Protein AF-0000000080110152 (afdb_homodimer)

Foldseek 3Di:
DDADPVGDDDDPDDDDDPFVLLLVLLLVVLPAQEDEEELVNVCLLVQLVSCVVRCVVSVHDPVSHAYEYEDEQDPDPPRLVVLLVSLVVSCVSNVHQAHAEYAHAALAHPPDDQADPCSLVRSQSNQVSVVVCCVVVRYVAYAYELADPVSQVSCVVPDPDRHQEYEYADELQAHPVVRCVVCVVVNHAYEHEPHCLVVDPCQQVPPLLVVVCVVVVAGSLLVGLLLQVVVRHHYDYDGSDSVVSNRNVVSVPDDDDPVSSVSSNVNHNNDHSDDSNNVSHD/DDADPVGDDDDPDDDDDPFVLLLVLLLVVLPDQEDEEELVNVCLLVQLVSCVVRCVVSVHDPVSHAYEYEDEFDPDPPRLVVLLVSLVVSCVSNVHQAHAEYAHAALAHPPDDQAPPCSLVRSQSNQVSVVVCCVVVRYVAYAYELADPVSQVSNVVPDPDRHQEYEYADELQAHPVVRCVVCVVVNHAYEHEPHCLVVDPCQQVPPLLVVVCVVVVAGSLLVGLLLQVVVRHHYDYDGSDSVVSNRNVVSVPDDDDPVSSVSSNVNHNNDHSDDSNNVSHD

Solvent-accessible surface area (backbone atoms only — not comparable to full-atom values): 29560 Å² total; per-residue (Å²): 112,41,76,36,68,83,69,51,75,40,65,44,55,23,44,29,61,82,36,60,58,59,22,50,53,45,31,51,71,75,61,52,43,24,41,36,53,30,62,87,61,51,43,47,47,31,50,19,52,41,48,66,65,46,30,63,78,71,76,46,57,78,86,66,47,43,41,33,38,27,43,61,18,43,96,50,96,58,27,37,60,52,47,48,52,51,52,54,50,48,30,60,35,40,70,39,84,51,37,50,29,40,24,38,51,32,57,35,27,90,89,55,59,48,77,36,72,63,21,54,58,28,36,50,36,42,50,52,33,51,50,52,38,33,76,69,58,41,28,74,37,49,28,35,16,35,66,37,68,70,57,57,59,55,39,69,79,72,55,90,67,76,53,27,34,42,38,31,80,32,30,59,39,20,58,55,62,69,57,48,51,52,26,57,76,68,48,18,42,40,25,23,30,51,52,54,37,83,67,32,60,71,68,65,62,27,64,70,48,44,52,53,12,57,75,70,72,52,50,44,68,29,48,49,52,22,53,41,46,72,70,70,23,33,35,36,46,66,56,42,46,50,70,53,45,52,50,50,56,52,20,80,74,54,80,77,52,71,68,58,50,51,57,45,67,67,48,50,63,75,47,81,70,68,86,82,55,38,85,62,44,76,112,42,78,37,69,84,69,50,74,40,65,43,54,23,43,30,62,84,37,59,57,61,23,50,52,44,30,52,72,76,62,51,42,25,41,38,51,30,63,86,60,52,43,46,47,31,51,19,52,42,49,66,66,45,30,64,78,71,74,46,57,77,86,67,47,44,39,33,36,27,42,62,16,42,95,49,97,58,27,37,61,52,48,49,51,51,51,53,48,48,29,60,36,40,70,39,84,51,36,51,29,42,24,38,53,33,56,35,26,90,88,56,60,47,75,36,74,63,22,54,56,27,35,50,37,42,50,52,34,51,52,52,37,33,75,71,57,41,26,74,37,49,28,36,14,34,65,38,67,71,55,58,59,55,40,66,78,73,56,90,67,76,51,26,36,41,38,30,81,30,31,59,40,21,59,56,62,68,58,50,52,52,27,58,76,67,46,20,44,41,25,23,29,52,52,53,38,83,69,32,60,72,68,67,62,27,64,70,49,44,51,52,13,57,75,69,72,52,49,42,66,29,49,50,51,21,52,42,45,71,70,70,24,32,35,36,46,67,55,43,45,50,70,54,46,52,50,48,56,50,21,80,74,56,81,76,53,72,68,57,51,51,58,47,66,67,48,50,65,75,45,82,70,67,87,83,56,38,84,62,45,74

Radius of gyration: 24.81 Å; Cα contacts (8 Å, |Δi|>4): 1113; chains: 2; bounding box: 54×72×48 Å

pLDDT: mean 96.66, std 3.0, range [83.75, 98.94]

Organism: NCBI:txid1611254

InterPro domains:
  IPR018170 Aldo/keto reductase, conserved site [PS00062] (130-147)
  IPR018170 Aldo/keto reductase, conserved site [PS00798] (31-48)
  IPR020471 Aldo-keto reductase [PIRSF000097] (2-275)
  IPR020471 Aldo-keto reductase [PR00069] (27-51)
  IPR020471 Aldo-keto reductase [PR00069] (89-107)
  IPR020471 Aldo-keto reductase [PR00069] (130-147)
  IPR020471 Aldo-keto reductase [PR00069] (164-193)
  IPR020471 Aldo-keto reductase [PR00069] (203-227)
  IPR020471 Aldo-keto reductase [PTHR43827] (2-271)
  IPR023210 NADP-dependent oxidoreductase domain [PF00248] (21-268)
  IPR036812 NAD(P)-dependent oxidoreductase domain superfamily [G3DSA:3.20.20.100] (1-281)
  IPR036812 NAD(P)-dependent oxidoreductase domain superfamily [SSF51430] (2-275)

Secondary structure (DSSP, 8-state):
-EE-TTS-EE-SEEEE---HHHHHHHHHHHT--EEE--GGGT-HHHHHHHHHHHTGGGT--GGGSEEEEEE---SSTTHHHHHHHHHHHHHHHHT-SSEEEEEE-SSS-TTS-TT-TTHHHHHHHHHHHHHHHHHTTSEEEEEEES--HHHHHHHTTT-SS--SEEEEE-BTTB--HHHHHHHHHTTPEEEEE-TTTTT-HHHHT-HHHHHHHHHTTS-HHHHHHHHHHHTT-EEEEE---HHHHHHHHGGGT----HHHHHHHHTT------SS--GGG--/-EE-TTS-EE-SEEEE---HHHHHHHHHHHT--EEE--GGGT-HHHHHHHHHHHTGGGT--GGGSEEEEEE---SSTTHHHHHHHHHHHHHHHHT-SSEEEEEE-SSS-TTS-TT-TTHHHHHHHHHHHHHHHHHTTSEEEEEEES--HHHHHHHTTT-SS--SEEEEE-BTTB--HHHHHHHHHTTPEEEEE-TTTTT-HHHHT-HHHHHHHHHTTS-HHHHHHHHHHHTT-EEEEE---HHHHHHHHGGGT----HHHHHHHHTT------SS--GGG--

Nearest PDB structures (foldseek):
  1mzr-assembly1_A  TM=8.678E-01  e=4.377E-24  Escherichia coli
  1vp5-assembly2_B  TM=8.648E-01  e=5.088E-23  Thermotoga maritima MSB8
  4mhb-assembly4_D  TM=8.708E-01  e=3.825E-23  Yersinia pestis
  4gac-assembly2_B  TM=8.437E-01  e=1.721E-23  Mus musculus
  4mhb-assembly1_A  TM=8.660E-01  e=6.037E-23  Yersinia pestis

Sequence (564 aa):
MFKLNNGEEMPKLALGTYLLLDAVDKALEVGYRSFDTAKYYENEGELGEALKVLLPKYELRTEEIFLTTKVFPVENAASGELIKKDIEESLKLLNREYLDLVLVHYPRPLTTDDKDERNKIYRKEAWLALEDLKKEGKIRSIGISNYEICHIEEMREYRTFEPTVNQVEFHPHFQRKELREYCRKNGILFQAFSPFGRGNSALLNDQTMVGIAEKYHTSVSTIILTWIMHSGNGVAVKSANVGRVSENFKATTLKLTDEDMAKIDELDLNTPYVEDRGWEVVMFKLNNGEEMPKLALGTYLLLDAVDKALEVGYRSFDTAKYYENEGELGEALKVLLPKYELRTEEIFLTTKVFPVENAASGELIKKDIEESLKLLNREYLDLVLVHYPRPLTTDDKDERNKIYRKEAWLALEDLKKEGKIRSIGISNYEICHIEEMREYRTFEPTVNQVEFHPHFQRKELREYCRKNGILFQAFSPFGRGNSALLNDQTMVGIAEKYHTSVSTIILTWIMHSGNGVAVKSANVGRVSENFKATTLKLTDEDMAKIDELDLNTPYVEDRGWEVV

Structure (mmCIF, N/CA/C/O backbone):
data_AF-0000000080110152-model_v1
#
loop_
_entity.id
_entity.type
_entity.pdbx_description
1 polymer 'NADP-dependent oxidoreductase domain-containing protein'
#
loop_
_atom_site.group_PDB
_atom_site.id
_atom_site.type_symbol
_atom_site.label_atom_id
_atom_site.label_alt_id
_atom_site.label_comp_id
_atom_site.label_asym_id
_atom_site.label_entity_id
_atom_site.label_seq_id
_atom_site.pdbx_PDB_ins_code
_atom_site.Cartn_x
_atom_site.Cartn_y
_atom_site.Cartn_z
_atom_site.occupancy
_atom_site.B_iso_or_equiv
_atom_site.auth_seq_id
_atom_site.auth_comp_id
_atom_site.auth_asym_id
_atom_site.auth_atom_id
_atom_site.pdbx_PDB_model_num
ATOM 1 N N . MET A 1 1 ? 7.383 -12.766 -21.188 1 95.5 1 MET A N 1
ATOM 2 C CA . MET A 1 1 ? 6.062 -13.375 -21.078 1 95.5 1 MET A CA 1
ATOM 3 C C . MET A 1 1 ? 6.172 -14.883 -20.906 1 95.5 1 MET A C 1
ATOM 5 O O . MET A 1 1 ? 7.129 -15.5 -21.375 1 95.5 1 MET A O 1
ATOM 9 N N . PHE A 1 2 ? 5.277 -15.383 -20.094 1 96.31 2 PHE A N 1
ATOM 10 C CA . PHE A 1 2 ? 5.109 -16.828 -20.031 1 96.31 2 PHE A CA 1
ATOM 11 C C . PHE A 1 2 ? 3.824 -17.25 -20.734 1 96.31 2 PHE A C 1
ATOM 13 O O . PHE A 1 2 ? 2.805 -16.562 -20.641 1 96.31 2 PHE A O 1
ATOM 20 N N . LYS A 1 3 ? 3.92 -18.375 -21.406 1 97.19 3 LYS A N 1
ATOM 21 C CA . LYS A 1 3 ? 2.723 -18.984 -21.984 1 97.19 3 LYS A CA 1
ATOM 22 C C . LYS A 1 3 ? 2.064 -19.953 -21 1 97.19 3 LYS A C 1
ATOM 24 O O . LYS A 1 3 ? 2.717 -20.859 -20.484 1 97.19 3 LYS A O 1
ATOM 29 N N . LEU A 1 4 ? 0.799 -19.672 -20.734 1 98.12 4 LEU A N 1
ATOM 30 C CA . LEU A 1 4 ? 0.049 -20.562 -19.844 1 98.12 4 LEU A CA 1
ATOM 31 C C . LEU A 1 4 ? -0.49 -21.766 -20.609 1 98.12 4 LEU A C 1
ATOM 33 O O . LEU A 1 4 ? -0.51 -21.766 -21.844 1 98.12 4 LEU A O 1
ATOM 37 N N . ASN A 1 5 ? -0.886 -22.781 -19.875 1 97.31 5 ASN A N 1
ATOM 38 C CA . ASN A 1 5 ? -1.288 -24.031 -20.5 1 97.31 5 ASN A CA 1
ATOM 39 C C . ASN A 1 5 ? -2.613 -23.891 -21.25 1 97.31 5 ASN A C 1
ATOM 41 O O . ASN A 1 5 ? -3.008 -24.781 -22 1 97.31 5 ASN A O 1
ATOM 45 N N . ASN A 1 6 ? -3.301 -22.797 -21.078 1 96.88 6 ASN A N 1
ATOM 46 C CA . ASN A 1 6 ? -4.527 -22.562 -21.828 1 96.88 6 ASN A CA 1
ATOM 47 C C . ASN A 1 6 ? -4.289 -21.609 -23 1 96.88 6 ASN A C 1
ATOM 49 O O . ASN A 1 6 ? -5.242 -21.125 -23.609 1 96.88 6 ASN A O 1
ATOM 53 N N . GLY A 1 7 ? -3.01 -21.234 -23.188 1 96.94 7 GLY A N 1
ATOM 54 C CA . GLY A 1 7 ? -2.656 -20.438 -24.359 1 96.94 7 GLY A CA 1
ATOM 55 C C . GLY A 1 7 ? -2.506 -18.969 -24.062 1 96.94 7 GLY A C 1
ATOM 56 O O . GLY A 1 7 ? -1.946 -18.219 -24.875 1 96.94 7 GLY A O 1
ATOM 57 N N . GLU A 1 8 ? -2.973 -18.469 -22.922 1 96.94 8 GLU A N 1
ATOM 58 C CA . GLU A 1 8 ? -2.83 -17.078 -22.547 1 96.94 8 GLU A CA 1
ATOM 59 C C . GLU A 1 8 ? -1.378 -16.734 -22.234 1 96.94 8 GLU A C 1
ATOM 61 O O . GLU A 1 8 ? -0.578 -17.625 -21.938 1 96.94 8 GLU A O 1
ATOM 66 N N . GLU A 1 9 ? -1.036 -15.5 -22.391 1 97.94 9 GLU A N 1
ATOM 67 C CA . GLU A 1 9 ? 0.295 -15.008 -22.047 1 97.94 9 GLU A CA 1
ATOM 68 C C . GLU A 1 9 ? 0.256 -14.156 -20.781 1 97.94 9 GLU A C 1
ATOM 70 O O . GLU A 1 9 ? -0.641 -13.328 -20.609 1 97.94 9 GLU A O 1
ATOM 75 N N . MET A 1 10 ? 1.151 -14.391 -19.906 1 98.06 10 MET A N 1
ATOM 76 C CA . MET A 1 10 ? 1.236 -13.688 -18.641 1 98.06 10 MET A CA 1
ATOM 77 C C . MET A 1 10 ? 2.605 -13.039 -18.469 1 98.06 10 MET A C 1
ATOM 79 O O . MET A 1 10 ? 3.635 -13.68 -18.688 1 98.06 10 MET A O 1
ATOM 83 N N . PRO A 1 11 ? 2.65 -11.766 -18.109 1 98.25 11 PRO A N 1
ATOM 84 C CA . PRO A 1 11 ? 3.949 -11.164 -17.812 1 98.25 11 PRO A CA 1
ATOM 85 C C . PRO A 1 11 ? 4.688 -11.875 -16.688 1 98.25 11 PRO A C 1
ATOM 87 O O . PRO A 1 11 ? 4.059 -12.375 -15.742 1 98.25 11 PRO A O 1
ATOM 90 N N . LYS A 1 12 ? 6 -11.867 -16.688 1 97.88 12 LYS A N 1
ATOM 91 C CA . LYS A 1 12 ? 6.836 -12.602 -15.734 1 97.88 12 LYS A CA 1
ATOM 92 C C . LYS A 1 12 ? 6.785 -11.961 -14.352 1 97.88 12 LYS A C 1
ATOM 94 O O . LYS A 1 12 ? 6.934 -12.641 -13.336 1 97.88 12 LYS A O 1
ATOM 99 N N . LEU A 1 13 ? 6.668 -10.633 -14.398 1 98.56 13 LEU A N 1
ATOM 100 C CA . LEU A 1 13 ? 6.738 -9.836 -13.18 1 98.56 13 LEU A CA 1
ATOM 101 C C . LEU A 1 13 ? 5.434 -9.086 -12.945 1 98.56 13 LEU A C 1
ATOM 103 O O . LEU A 1 13 ? 4.938 -8.398 -13.836 1 98.56 13 LEU A O 1
ATOM 107 N N . ALA A 1 14 ? 4.887 -9.32 -11.781 1 98.69 14 ALA A N 1
ATOM 108 C CA . ALA A 1 14 ? 3.672 -8.609 -11.383 1 98.69 14 ALA A CA 1
ATOM 109 C C . ALA A 1 14 ? 3.922 -7.742 -10.156 1 98.69 14 ALA A C 1
ATOM 111 O O . ALA A 1 14 ? 4.727 -8.094 -9.289 1 98.69 14 ALA A O 1
ATOM 112 N N . LEU A 1 15 ? 3.264 -6.629 -10.086 1 98.12 15 LEU A N 1
ATOM 113 C CA . LEU A 1 15 ? 3.234 -5.848 -8.852 1 98.12 15 LEU A CA 1
ATOM 114 C C . LEU A 1 15 ? 2.172 -6.383 -7.898 1 98.12 15 LEU A C 1
ATOM 116 O O . LEU A 1 15 ? 0.986 -6.41 -8.234 1 98.12 15 LEU A O 1
ATOM 120 N N . GLY A 1 16 ? 2.598 -6.855 -6.742 1 96.44 16 GLY A N 1
ATOM 121 C CA . GLY A 1 16 ? 1.664 -7.199 -5.684 1 96.44 16 GLY A CA 1
ATOM 122 C C . GLY A 1 16 ? 1.058 -5.988 -5.004 1 96.44 16 GLY A C 1
ATOM 123 O O . GLY A 1 16 ? 1.736 -4.98 -4.801 1 96.44 16 GLY A O 1
ATOM 124 N N . THR A 1 17 ? -0.205 -6.133 -4.52 1 93.62 17 THR A N 1
ATOM 125 C CA . THR A 1 17 ? -0.909 -4.957 -4.027 1 93.62 17 THR A CA 1
ATOM 126 C C . THR A 1 17 ? -1.268 -5.121 -2.553 1 93.62 17 THR A C 1
ATOM 128 O O . THR A 1 17 ? -2.014 -4.312 -1.995 1 93.62 17 THR A O 1
ATOM 131 N N . TYR A 1 18 ? -0.782 -6.266 -1.954 1 89.19 18 TYR A N 1
ATOM 132 C CA . TYR A 1 18 ? -0.941 -6.457 -0.517 1 89.19 18 TYR A CA 1
ATOM 133 C C . TYR A 1 18 ? -0.038 -5.512 0.264 1 89.19 18 TYR A C 1
ATOM 135 O O . TYR A 1 18 ? 0.989 -5.93 0.805 1 89.19 18 TYR A O 1
ATOM 143 N N . LEU A 1 19 ? -0.438 -4.293 0.432 1 86.56 19 LEU A N 1
ATOM 144 C CA . LEU A 1 19 ? 0.475 -3.27 0.929 1 86.56 19 LEU A CA 1
ATOM 145 C C . LEU A 1 19 ? 0.042 -2.777 2.307 1 86.56 19 LEU A C 1
ATOM 147 O O . LEU A 1 19 ? 0.868 -2.652 3.213 1 86.56 19 LEU A O 1
ATOM 151 N N . LEU A 1 20 ? -1.211 -2.68 2.6 1 89.56 20 LEU A N 1
ATOM 152 C CA . LEU A 1 20 ? -1.69 -1.912 3.744 1 89.56 20 LEU A CA 1
ATOM 153 C C . LEU A 1 20 ? -1.803 -2.795 4.984 1 89.56 20 LEU A C 1
ATOM 155 O O . LEU A 1 20 ? -1.392 -2.396 6.074 1 89.56 20 LEU A O 1
ATOM 159 N N . LEU A 1 21 ? -2.35 -3.994 4.879 1 86.5 21 LEU A N 1
ATOM 160 C CA . LEU A 1 21 ? -2.635 -4.832 6.039 1 86.5 21 LEU A CA 1
ATOM 161 C C . LEU A 1 21 ? -1.357 -5.145 6.812 1 86.5 21 LEU A C 1
ATOM 163 O O . LEU A 1 21 ? -1.307 -4.969 8.031 1 86.5 21 LEU A O 1
ATOM 167 N N . ASP A 1 22 ? -0.321 -5.59 6.133 1 84.81 22 ASP A N 1
ATOM 168 C CA . ASP A 1 22 ? 0.947 -5.922 6.773 1 84.81 22 ASP A CA 1
ATOM 169 C C . ASP A 1 22 ? 1.562 -4.691 7.441 1 84.81 22 ASP A C 1
ATOM 171 O O . ASP A 1 22 ? 2.15 -4.793 8.516 1 84.81 22 ASP A O 1
ATOM 175 N N . ALA A 1 23 ? 1.464 -3.592 6.75 1 92.31 23 ALA A N 1
ATOM 176 C CA . ALA A 1 23 ? 2.01 -2.352 7.293 1 92.31 23 ALA A CA 1
ATOM 177 C C . ALA A 1 23 ? 1.285 -1.947 8.57 1 92.31 23 ALA A C 1
ATOM 179 O O . ALA A 1 23 ? 1.92 -1.565 9.562 1 92.31 23 ALA A O 1
ATOM 180 N N . VAL A 1 24 ? -0.066 -2.047 8.586 1 96.19 24 VAL A N 1
ATOM 181 C CA . VAL A 1 24 ? -0.867 -1.689 9.75 1 96.19 24 VAL A CA 1
ATOM 182 C C . VAL A 1 24 ? -0.578 -2.66 10.891 1 96.19 24 VAL A C 1
ATOM 184 O O . VAL A 1 24 ? -0.441 -2.248 12.047 1 96.19 24 VAL A O 1
ATOM 187 N N . ASP A 1 25 ? -0.482 -3.951 10.578 1 93.94 25 ASP A N 1
ATOM 188 C CA . ASP A 1 25 ? -0.164 -4.965 11.586 1 93.94 25 ASP A CA 1
ATOM 189 C C . ASP A 1 25 ? 1.156 -4.648 12.281 1 93.94 25 ASP A C 1
ATOM 191 O O . ASP A 1 25 ? 1.212 -4.578 13.516 1 93.94 25 ASP A O 1
ATOM 195 N N . LYS A 1 26 ? 2.152 -4.375 11.492 1 93.88 26 LYS A N 1
ATOM 196 C CA . LYS A 1 26 ? 3.463 -4.059 12.047 1 93.88 26 LYS A CA 1
ATOM 197 C C . LYS A 1 26 ? 3.426 -2.748 12.828 1 93.88 26 LYS A C 1
ATOM 199 O O . LYS A 1 26 ? 4.062 -2.623 13.875 1 93.88 26 LYS A O 1
ATOM 204 N N . ALA A 1 27 ? 2.734 -1.778 12.32 1 97.94 27 ALA A N 1
ATOM 205 C CA . ALA A 1 27 ? 2.625 -0.478 12.977 1 97.94 27 ALA A CA 1
ATOM 206 C C . ALA A 1 27 ? 2.018 -0.616 14.375 1 97.94 27 ALA A C 1
ATOM 208 O O . ALA A 1 27 ? 2.555 -0.081 15.344 1 97.94 27 ALA A O 1
ATOM 209 N N . LEU A 1 28 ? 0.92 -1.369 14.438 1 98.19 28 LEU A N 1
ATOM 210 C CA . LEU A 1 28 ? 0.284 -1.585 15.734 1 98.19 28 LEU A CA 1
ATOM 211 C C . LEU A 1 28 ? 1.218 -2.328 16.688 1 98.19 28 LEU A C 1
ATOM 213 O O . LEU A 1 28 ? 1.311 -1.987 17.859 1 98.19 28 LEU A O 1
ATOM 217 N N . GLU A 1 29 ? 1.943 -3.27 16.172 1 97.56 29 GLU A N 1
ATOM 218 C CA . GLU A 1 29 ? 2.869 -4.074 16.953 1 97.56 29 GLU A CA 1
ATOM 219 C C . GLU A 1 29 ? 3.949 -3.207 17.594 1 97.56 29 GLU A C 1
ATOM 221 O O . GLU A 1 29 ? 4.266 -3.363 18.781 1 97.56 29 GLU A O 1
ATOM 226 N N . VAL A 1 30 ? 4.484 -2.283 16.844 1 97.5 30 VAL A N 1
ATOM 227 C CA . VAL A 1 30 ? 5.668 -1.569 17.312 1 97.5 30 VAL A CA 1
ATOM 228 C C . VAL A 1 30 ? 5.246 -0.349 18.125 1 97.5 30 VAL A C 1
ATOM 230 O O . VAL A 1 30 ? 6.066 0.25 18.828 1 97.5 30 VAL A O 1
ATOM 233 N N . GLY A 1 31 ? 3.918 0.127 17.938 1 98 31 GLY A N 1
ATOM 234 C CA . GLY A 1 31 ? 3.492 1.145 18.875 1 98 31 GLY A CA 1
ATOM 235 C C . GLY A 1 31 ? 2.75 2.295 18.219 1 98 31 GLY A C 1
ATOM 236 O O . GLY A 1 31 ? 2.25 3.188 18.906 1 98 31 GLY A O 1
ATOM 237 N N . TYR A 1 32 ? 2.635 2.309 16.844 1 98.44 32 TYR A N 1
ATOM 238 C CA . TYR A 1 32 ? 1.838 3.344 16.188 1 98.44 32 TYR A CA 1
ATOM 239 C C . TYR A 1 32 ? 0.418 3.367 16.734 1 98.44 32 TYR A C 1
ATOM 241 O O . TYR A 1 32 ? -0.169 2.314 17 1 98.44 32 TYR A O 1
ATOM 249 N N . ARG A 1 33 ? -0.12 4.594 16.797 1 98.69 33 ARG A N 1
ATOM 250 C CA . ARG A 1 33 ? -1.511 4.754 17.219 1 98.69 33 ARG A CA 1
ATOM 251 C C . ARG A 1 33 ? -2.217 5.809 16.375 1 98.69 33 ARG A C 1
ATOM 253 O O . ARG A 1 33 ? -3.287 6.297 16.75 1 98.69 33 ARG A O 1
ATOM 260 N N . SER A 1 34 ? -1.562 6.203 15.32 1 98.75 34 SER A N 1
ATOM 261 C CA . SER A 1 34 ? -2.143 7.176 14.398 1 98.75 34 SER A CA 1
ATOM 262 C C . SER A 1 34 ? -2.002 6.715 12.953 1 98.75 34 SER A C 1
ATOM 264 O O . SER A 1 34 ? -0.958 6.191 12.562 1 98.75 34 SER A O 1
ATOM 266 N N . PHE A 1 35 ? -3.076 6.852 12.203 1 98.62 35 PHE A N 1
ATOM 267 C CA . PHE A 1 35 ? -3.125 6.496 10.789 1 98.62 35 PHE A CA 1
ATOM 268 C C . PHE A 1 35 ? -3.725 7.629 9.961 1 98.62 35 PHE A C 1
ATOM 270 O O . PHE A 1 35 ? -4.699 8.258 10.383 1 98.62 35 PHE A O 1
ATOM 277 N N . ASP A 1 36 ? -3.084 7.91 8.852 1 98.56 36 ASP A N 1
ATOM 278 C CA . ASP A 1 36 ? -3.461 9.008 7.969 1 98.56 36 ASP A CA 1
ATOM 279 C C . ASP A 1 36 ? -3.918 8.484 6.609 1 98.56 36 ASP A C 1
ATOM 281 O O . ASP A 1 36 ? -3.148 7.844 5.895 1 98.56 36 ASP A O 1
ATOM 285 N N . THR A 1 37 ? -5.172 8.703 6.246 1 97.56 37 THR A N 1
ATOM 286 C CA . THR A 1 37 ? -5.746 8.32 4.961 1 97.56 37 THR A CA 1
ATOM 287 C C . THR A 1 37 ? -6.473 9.508 4.324 1 97.56 37 THR A C 1
ATOM 289 O O . THR A 1 37 ? -6.191 10.664 4.645 1 97.56 37 THR A O 1
ATOM 292 N N . ALA A 1 38 ? -7.238 9.297 3.246 1 97.31 38 ALA A N 1
ATOM 293 C CA . ALA A 1 38 ? -8.047 10.297 2.561 1 97.31 38 ALA A CA 1
ATOM 294 C C . ALA A 1 38 ? -9.148 9.641 1.732 1 97.31 38 ALA A C 1
ATOM 296 O O . ALA A 1 38 ? -9.008 8.492 1.301 1 97.31 38 ALA A O 1
ATOM 297 N N . LYS A 1 39 ? -10.188 10.359 1.556 1 95.62 39 LYS A N 1
ATOM 298 C CA . LYS A 1 39 ? -11.234 9.906 0.647 1 95.62 39 LYS A CA 1
ATOM 299 C C . LYS A 1 39 ? -10.68 9.641 -0.748 1 95.62 39 LYS A C 1
ATOM 301 O O . LYS A 1 39 ? -11.102 8.695 -1.42 1 95.62 39 LYS A O 1
ATOM 306 N N . TYR A 1 40 ? -9.797 10.461 -1.111 1 91.75 40 TYR A N 1
ATOM 307 C CA . TYR A 1 40 ? -9.195 10.422 -2.441 1 91.75 40 TYR A CA 1
ATOM 308 C C . TYR A 1 40 ? -8.453 9.117 -2.672 1 91.75 40 TYR A C 1
ATOM 310 O O . TYR A 1 40 ? -8.359 8.641 -3.805 1 91.75 40 TYR A O 1
ATOM 318 N N . TYR A 1 41 ? -7.926 8.469 -1.6 1 89.81 41 TYR A N 1
ATOM 319 C CA . TYR A 1 41 ? -7.066 7.297 -1.723 1 89.81 41 TYR A CA 1
ATOM 320 C C . TYR A 1 41 ? -7.887 6.059 -2.064 1 89.81 41 TYR A C 1
ATOM 322 O O . TYR A 1 41 ? -7.336 5.047 -2.5 1 89.81 41 TYR A O 1
ATOM 330 N N . GLU A 1 42 ? -9.203 6.078 -1.758 1 88.19 42 GLU A N 1
ATOM 331 C CA . GLU A 1 42 ? -10.133 4.973 -1.988 1 88.19 42 GLU A CA 1
ATOM 332 C C . GLU A 1 42 ? -9.734 3.738 -1.188 1 88.19 42 GLU A C 1
ATOM 334 O O . GLU A 1 42 ? -9.961 2.609 -1.625 1 88.19 42 GLU A O 1
ATOM 339 N N . ASN A 1 43 ? -9 3.945 -0.07 1 92.38 43 ASN A N 1
ATOM 340 C CA . ASN A 1 43 ? -8.562 2.791 0.709 1 92.38 43 ASN A CA 1
ATOM 341 C C . ASN A 1 43 ? -9.062 2.867 2.15 1 92.38 43 ASN A C 1
ATOM 343 O O . ASN A 1 43 ? -8.578 2.143 3.02 1 92.38 43 ASN A O 1
ATOM 347 N N . GLU A 1 44 ? -10.031 3.764 2.434 1 95.75 44 GLU A N 1
ATOM 348 C CA . GLU A 1 44 ? -10.602 3.863 3.773 1 95.75 44 GLU A CA 1
ATOM 349 C C . GLU A 1 44 ? -11.219 2.539 4.211 1 95.75 44 GLU A C 1
ATOM 351 O O . GLU A 1 44 ? -11.102 2.148 5.375 1 95.75 44 GLU A O 1
ATOM 356 N N . GLY A 1 45 ? -11.898 1.883 3.254 1 92.81 45 GLY A N 1
ATOM 357 C CA . GLY A 1 45 ? -12.469 0.587 3.578 1 92.81 45 GLY A CA 1
ATOM 358 C C . GLY A 1 45 ? -11.43 -0.443 3.979 1 92.81 45 GLY A C 1
ATOM 359 O O . GLY A 1 45 ? -11.609 -1.165 4.961 1 92.81 45 GLY A O 1
ATOM 360 N N . GLU A 1 46 ? -10.367 -0.502 3.217 1 92.69 46 GLU A N 1
ATOM 361 C CA . GLU A 1 46 ? -9.266 -1.411 3.518 1 92.69 46 GLU A CA 1
ATOM 362 C C . GLU A 1 46 ? -8.672 -1.125 4.895 1 92.69 46 GLU A C 1
ATOM 364 O O . GLU A 1 46 ? -8.406 -2.049 5.668 1 92.69 46 GLU A O 1
ATOM 369 N N . LEU A 1 47 ? -8.492 0.105 5.23 1 95.94 47 LEU A N 1
ATOM 370 C CA . LEU A 1 47 ? -7.953 0.492 6.531 1 95.94 47 LEU A CA 1
ATOM 371 C C . LEU A 1 47 ? -8.922 0.138 7.652 1 95.94 47 LEU A C 1
ATOM 373 O O . LEU A 1 47 ? -8.516 -0.373 8.695 1 95.94 47 LEU A O 1
ATOM 377 N N . GLY A 1 48 ? -10.195 0.446 7.434 1 96.62 48 GLY A N 1
ATOM 378 C CA . GLY A 1 48 ? -11.203 0.099 8.422 1 96.62 48 GLY A CA 1
ATOM 379 C C . GLY A 1 48 ? -11.227 -1.381 8.758 1 96.62 48 GLY A C 1
ATOM 380 O O . GLY A 1 48 ? -11.242 -1.758 9.93 1 96.62 48 GLY A O 1
ATOM 381 N N . GLU A 1 49 ? -11.188 -2.195 7.754 1 93.62 49 GLU A N 1
ATOM 382 C CA . GLU A 1 49 ? -11.211 -3.643 7.945 1 93.62 49 GLU A CA 1
ATOM 383 C C . GLU A 1 49 ? -9.93 -4.129 8.625 1 93.62 49 GLU A C 1
ATOM 385 O O . GLU A 1 49 ? -9.977 -5.004 9.492 1 93.62 49 GLU A O 1
ATOM 390 N N . ALA A 1 50 ? -8.797 -3.59 8.188 1 94 50 ALA A N 1
ATOM 391 C CA . ALA A 1 50 ? -7.523 -3.957 8.805 1 94 50 ALA A CA 1
ATOM 392 C C . ALA A 1 50 ? -7.543 -3.68 10.312 1 94 50 ALA A C 1
ATOM 394 O O . ALA A 1 50 ? -7.168 -4.539 11.109 1 94 50 ALA A O 1
ATOM 395 N N . LEU A 1 51 ? -8.039 -2.51 10.68 1 97.19 51 LEU A N 1
ATOM 396 C CA . LEU A 1 51 ? -8.078 -2.135 12.094 1 97.19 51 LEU A CA 1
ATOM 397 C C . LEU A 1 51 ? -9.055 -3.01 12.859 1 97.19 51 LEU A C 1
ATOM 399 O O . LEU A 1 51 ? -8.773 -3.434 13.984 1 97.19 51 LEU A O 1
ATOM 403 N N . LYS A 1 52 ? -10.164 -3.289 12.25 1 95.38 52 LYS A N 1
ATOM 404 C CA . LYS A 1 52 ? -11.18 -4.125 12.883 1 95.38 52 LYS A CA 1
ATOM 405 C C . LYS A 1 52 ? -10.609 -5.488 13.258 1 95.38 52 LYS A C 1
ATOM 407 O O . LYS A 1 52 ? -10.844 -5.98 14.367 1 95.38 52 LYS A O 1
ATOM 412 N N . VAL A 1 53 ? -9.828 -6.035 12.398 1 92.25 53 VAL A N 1
ATOM 413 C CA . VAL A 1 53 ? -9.32 -7.391 12.578 1 92.25 53 VAL A CA 1
ATOM 414 C C . VAL A 1 53 ? -8.094 -7.363 13.484 1 92.25 53 VAL A C 1
ATOM 416 O O . VAL A 1 53 ? -7.887 -8.273 14.289 1 92.25 53 VAL A O 1
ATOM 419 N N . LEU A 1 54 ? -7.312 -6.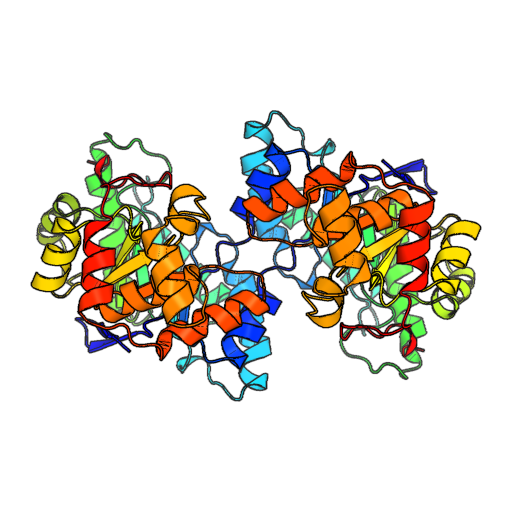324 13.477 1 96 54 LEU A N 1
ATOM 420 C CA . LEU A 1 54 ? -5.984 -6.348 14.086 1 96 54 LEU A CA 1
ATOM 421 C C . LEU A 1 54 ? -6.027 -5.785 15.5 1 96 54 LEU A C 1
ATOM 423 O O . LEU A 1 54 ? -5.207 -6.156 16.344 1 96 54 LEU A O 1
ATOM 427 N N . LEU A 1 55 ? -6.965 -4.891 15.812 1 97.56 55 LEU A N 1
ATOM 428 C CA . LEU A 1 55 ? -6.945 -4.223 17.109 1 97.56 55 LEU A CA 1
ATOM 429 C C . LEU A 1 55 ? -7.062 -5.234 18.234 1 97.56 55 LEU A C 1
ATOM 431 O O . LEU A 1 55 ? -6.312 -5.172 19.219 1 97.56 55 LEU A O 1
ATOM 435 N N . PRO A 1 56 ? -7.957 -6.266 18.125 1 96.75 56 PRO A N 1
ATOM 436 C CA . PRO A 1 56 ? -8.039 -7.262 19.188 1 96.75 56 PRO A CA 1
ATOM 437 C C . PRO A 1 56 ? -6.738 -8.031 19.375 1 96.75 56 PRO A C 1
ATOM 439 O O . PRO A 1 56 ? -6.379 -8.375 20.516 1 96.75 56 PRO A O 1
ATOM 442 N N . LYS A 1 57 ? -6.031 -8.25 18.344 1 95.25 57 LYS A N 1
ATOM 443 C CA . LYS A 1 57 ? -4.762 -8.969 18.391 1 95.25 57 LYS A CA 1
ATOM 444 C C . LYS A 1 57 ? -3.771 -8.273 19.328 1 95.25 57 LYS A C 1
ATOM 446 O O . LYS A 1 57 ? -2.939 -8.922 19.953 1 95.25 57 LYS A O 1
ATOM 451 N N . TYR A 1 58 ? -3.857 -7.008 19.438 1 97.44 58 TYR A N 1
ATOM 452 C CA . TYR A 1 58 ? -2.912 -6.227 20.219 1 97.44 58 TYR A CA 1
ATOM 453 C C . TYR A 1 58 ? -3.586 -5.648 21.453 1 97.44 58 TYR A C 1
ATOM 455 O O . TYR A 1 58 ? -3.047 -4.742 22.094 1 97.44 58 TYR A O 1
ATOM 463 N N . GLU A 1 59 ? -4.852 -6.07 21.75 1 97.75 59 GLU A N 1
ATOM 464 C CA . GLU A 1 59 ? -5.621 -5.66 22.922 1 97.75 59 GLU A CA 1
ATOM 465 C C . GLU A 1 59 ? -5.828 -4.148 22.938 1 97.75 59 GLU A C 1
ATOM 467 O O . GLU A 1 59 ? -5.625 -3.502 23.969 1 97.75 59 GLU A O 1
ATOM 472 N N . LEU A 1 60 ? -6.117 -3.646 21.734 1 98.12 60 LEU A N 1
ATOM 473 C CA . LEU A 1 60 ? -6.402 -2.225 21.594 1 98.12 60 LEU A CA 1
ATOM 474 C C . LEU A 1 60 ? -7.879 -1.992 21.281 1 98.12 60 LEU A C 1
ATOM 476 O O . LEU A 1 60 ? -8.523 -2.828 20.656 1 98.12 60 LEU A O 1
ATOM 480 N N . ARG A 1 61 ? -8.352 -0.906 21.828 1 97.12 61 ARG A N 1
ATOM 481 C CA . ARG A 1 61 ? -9.703 -0.456 21.531 1 97.12 61 ARG A CA 1
ATOM 482 C C . ARG A 1 61 ? -9.695 0.585 20.406 1 97.12 61 ARG A C 1
ATOM 484 O O . ARG A 1 61 ? -8.695 1.264 20.188 1 97.12 61 ARG A O 1
ATOM 491 N N . THR A 1 62 ? -10.797 0.754 19.656 1 96.44 62 THR A N 1
ATOM 492 C CA . THR A 1 62 ? -10.961 1.682 18.547 1 96.44 62 THR A CA 1
ATOM 493 C C . THR A 1 62 ? -10.594 3.102 18.969 1 96.44 62 THR A C 1
ATOM 495 O O . THR A 1 62 ? -9.984 3.844 18.188 1 96.44 62 THR A O 1
ATOM 498 N N . GLU A 1 63 ? -10.898 3.461 20.234 1 96.25 63 GLU A N 1
ATOM 499 C CA . GLU A 1 63 ? -10.695 4.824 20.719 1 96.25 63 GLU A CA 1
ATOM 500 C C . GLU A 1 63 ? -9.219 5.113 20.953 1 96.25 63 GLU A C 1
ATOM 502 O O . GLU A 1 63 ? -8.82 6.27 21.125 1 96.25 63 GLU A O 1
ATOM 507 N N . GLU A 1 64 ? -8.375 4.164 20.953 1 97.69 64 GLU A N 1
ATOM 508 C CA . GLU A 1 64 ? -6.941 4.336 21.172 1 97.69 64 GLU A CA 1
ATOM 509 C C . GLU A 1 64 ? -6.219 4.656 19.875 1 97.69 64 GLU A C 1
ATOM 511 O O . GLU A 1 64 ? -5.012 4.91 19.875 1 97.69 64 GLU A O 1
ATOM 516 N N . ILE A 1 65 ? -6.969 4.637 18.781 1 98.5 65 ILE A N 1
ATOM 517 C CA . ILE A 1 65 ? -6.406 4.918 17.469 1 98.5 65 ILE A CA 1
ATOM 518 C C . ILE A 1 65 ? -6.859 6.297 17 1 98.5 65 ILE A C 1
ATOM 520 O O . ILE A 1 65 ? -8.055 6.598 16.984 1 98.5 65 ILE A O 1
ATOM 524 N N . PHE A 1 66 ? -5.906 7.172 16.719 1 98.81 66 PHE A N 1
ATOM 525 C CA . PHE A 1 66 ? -6.16 8.492 16.141 1 98.81 66 PHE A CA 1
ATOM 526 C C . PHE A 1 66 ? -6.23 8.414 14.625 1 98.81 66 PHE A C 1
ATOM 528 O O . PHE A 1 66 ? -5.215 8.203 13.953 1 98.81 66 PHE A O 1
ATOM 535 N N . LEU A 1 67 ? -7.375 8.641 14.008 1 98.62 67 LEU A N 1
ATOM 536 C CA . LEU A 1 67 ? -7.582 8.469 12.578 1 98.62 67 LEU A CA 1
ATOM 537 C C . LEU A 1 67 ? -7.773 9.82 11.891 1 98.62 67 LEU A C 1
ATOM 539 O O . LEU A 1 67 ? -8.609 10.617 12.312 1 98.62 67 LEU A O 1
ATOM 543 N N . THR A 1 68 ? -6.977 10.047 10.898 1 98.81 68 THR A N 1
ATOM 544 C CA . THR A 1 68 ? -7.086 11.234 10.047 1 98.81 68 THR A CA 1
ATOM 545 C C . THR A 1 68 ? -7.562 10.852 8.648 1 98.81 68 THR A C 1
ATOM 547 O O . THR A 1 68 ? -7.055 9.898 8.055 1 98.81 68 THR A O 1
ATOM 550 N N . THR A 1 69 ? -8.562 11.492 8.133 1 98.75 69 THR A N 1
ATOM 551 C CA . THR A 1 69 ? -8.914 11.43 6.719 1 98.75 69 THR A CA 1
ATOM 552 C C . THR A 1 69 ? -9.062 12.828 6.129 1 98.75 69 THR A C 1
ATOM 554 O O . THR A 1 69 ? -8.734 13.82 6.789 1 98.75 69 THR A O 1
ATOM 557 N N . LYS A 1 70 ? -9.305 12.891 4.848 1 98.75 70 LYS A N 1
ATOM 558 C CA . LYS A 1 70 ? -9.328 14.18 4.152 1 98.75 70 LYS A CA 1
ATOM 559 C C . LYS A 1 70 ? -10.414 14.203 3.08 1 98.75 70 LYS A C 1
ATOM 561 O O . LYS A 1 70 ? -10.75 13.164 2.504 1 98.75 70 LYS A O 1
ATOM 566 N N . VAL A 1 71 ? -10.891 15.414 2.822 1 98.62 71 VAL A N 1
ATOM 567 C CA . VAL A 1 71 ? -11.852 15.625 1.747 1 98.62 71 VAL A CA 1
ATOM 568 C C . VAL A 1 71 ? -11.445 16.844 0.923 1 98.62 71 VAL A C 1
ATOM 570 O O . VAL A 1 71 ? -10.906 17.812 1.461 1 98.62 71 VAL A O 1
ATOM 573 N N . PHE A 1 72 ? -11.727 16.797 -0.344 1 98.06 72 PHE A N 1
ATOM 574 C CA . PHE A 1 72 ? -11.523 17.953 -1.208 1 98.06 72 PHE A CA 1
ATOM 575 C C . PHE A 1 72 ? -12.742 18.859 -1.188 1 98.06 72 PHE A C 1
ATOM 577 O O . PHE A 1 72 ? -13.867 18.406 -1.012 1 98.06 72 PHE A O 1
ATOM 584 N N . PRO A 1 73 ? -12.414 20.188 -1.379 1 98.25 73 PRO A N 1
ATOM 585 C CA . PRO A 1 73 ? -13.562 21 -1.807 1 98.25 73 PRO A CA 1
ATOM 586 C C . PRO A 1 73 ? -14.211 20.469 -3.088 1 98.25 73 PRO A C 1
ATOM 588 O O . PRO A 1 73 ? -13.562 19.781 -3.871 1 98.25 73 PRO A O 1
ATOM 591 N N . VAL A 1 74 ? -15.477 20.781 -3.254 1 97.75 74 VAL A N 1
ATOM 592 C CA . VAL A 1 74 ? -16.203 20.25 -4.395 1 97.75 74 VAL A CA 1
ATOM 593 C C . VAL A 1 74 ? -16.766 21.391 -5.242 1 97.75 74 VAL A C 1
ATOM 595 O O . VAL A 1 74 ? -17.375 22.312 -4.719 1 97.75 74 VAL A O 1
ATOM 598 N N . GLU A 1 75 ? -16.484 21.312 -6.539 1 97.38 75 GLU A N 1
ATOM 599 C CA . GLU A 1 75 ? -17 22.281 -7.488 1 97.38 75 GLU A CA 1
ATOM 600 C C . GLU A 1 75 ? -18.469 22.016 -7.793 1 97.38 75 GLU A C 1
ATOM 602 O O . GLU A 1 75 ? -18.812 21.516 -8.867 1 97.38 75 GLU A O 1
ATOM 607 N N . ASN A 1 76 ? -19.281 22.328 -6.855 1 94.75 76 ASN A N 1
ATOM 608 C CA . ASN A 1 76 ? -20.719 22.109 -6.945 1 94.75 76 ASN A CA 1
ATOM 609 C C . ASN A 1 76 ? 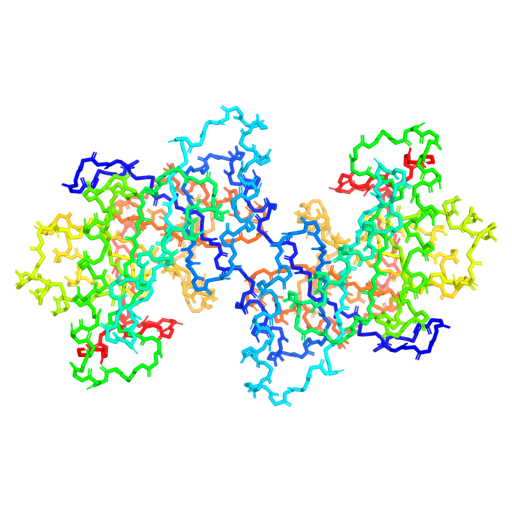-21.5 23.078 -6.051 1 94.75 76 ASN A C 1
ATOM 611 O O . ASN A 1 76 ? -21.016 23.453 -4.98 1 94.75 76 ASN A O 1
ATOM 615 N N . ALA A 1 77 ? -22.688 23.453 -6.465 1 90.44 77 ALA A N 1
ATOM 616 C CA . ALA A 1 77 ? -23.516 24.359 -5.68 1 90.44 77 ALA A CA 1
ATOM 617 C C . ALA A 1 77 ? -23.922 23.719 -4.352 1 90.44 77 ALA A C 1
ATOM 619 O O . ALA A 1 77 ? -24.109 24.406 -3.354 1 90.44 77 ALA A O 1
ATOM 620 N N . ALA A 1 78 ? -23.969 22.406 -4.367 1 95.12 78 ALA A N 1
ATOM 621 C CA . ALA A 1 78 ? -24.328 21.672 -3.162 1 95.12 78 ALA A CA 1
ATOM 622 C C . ALA A 1 78 ? -23.094 21.094 -2.473 1 95.12 78 ALA A C 1
ATOM 624 O O . ALA A 1 78 ? -23.141 20 -1.909 1 95.12 78 ALA A O 1
ATOM 625 N N . SER A 1 79 ? -22 21.797 -2.533 1 95.31 79 SER A N 1
ATOM 626 C CA . SER A 1 79 ? -20.703 21.312 -2.068 1 95.31 79 SER A CA 1
ATOM 627 C C . SER A 1 79 ? -20.766 20.906 -0.598 1 95.31 79 SER A C 1
ATOM 629 O O . SER A 1 79 ? -20.234 19.859 -0.213 1 95.31 79 SER A O 1
ATOM 631 N N . GLY A 1 80 ? -21.391 21.734 0.24 1 95.75 80 GLY A N 1
ATOM 632 C CA . GLY A 1 80 ? -21.5 21.422 1.658 1 95.75 80 GLY A CA 1
ATOM 633 C C . GLY A 1 80 ? -22.156 20.094 1.932 1 95.75 80 GLY A C 1
ATOM 634 O O . GLY A 1 80 ? -21.641 19.281 2.695 1 95.75 80 GLY A O 1
ATOM 635 N N . GLU A 1 81 ? -23.234 19.797 1.276 1 97 81 GLU A N 1
ATOM 636 C CA . GLU A 1 81 ? -23.984 18.547 1.455 1 97 81 GLU A CA 1
ATOM 637 C C . GLU A 1 81 ? -23.188 17.359 0.922 1 97 81 GLU A C 1
ATOM 639 O O . GLU A 1 81 ? -23.219 16.281 1.512 1 97 81 GLU A O 1
ATOM 644 N N . LEU A 1 82 ? -22.578 17.578 -0.151 1 97.81 82 LEU A N 1
ATOM 645 C CA . LEU A 1 82 ? -21.797 16.516 -0.762 1 97.81 82 LEU A CA 1
ATOM 646 C C . LEU A 1 82 ? -20.625 16.125 0.131 1 97.81 82 LEU A C 1
ATOM 648 O O . LEU A 1 82 ? -20.312 14.938 0.261 1 97.81 82 LEU A O 1
ATOM 652 N N . ILE A 1 83 ? -20.031 17.062 0.724 1 98.25 83 ILE A N 1
ATOM 653 C CA . ILE A 1 83 ? -18.922 16.812 1.626 1 98.25 83 ILE A CA 1
ATOM 654 C C . ILE A 1 83 ? -19.406 16.078 2.867 1 98.25 83 ILE A C 1
ATOM 656 O O . ILE A 1 83 ? -18.75 15.148 3.35 1 98.25 83 ILE A O 1
ATOM 660 N N . LYS A 1 84 ? -20.516 16.484 3.387 1 98.25 84 LYS A N 1
ATOM 661 C CA . LYS A 1 84 ? -21.094 15.789 4.531 1 98.25 84 LYS A CA 1
ATOM 662 C C . LYS A 1 84 ? -21.375 14.328 4.199 1 98.25 84 LYS A C 1
ATOM 664 O O . LYS A 1 84 ? -21.109 13.438 5.012 1 98.25 84 LYS A O 1
ATOM 669 N N . LYS A 1 85 ? -21.906 14.109 3.021 1 98 85 LYS A N 1
ATOM 670 C CA . LYS A 1 85 ? -22.141 12.742 2.564 1 98 85 LYS A CA 1
ATOM 671 C C . LYS A 1 85 ? -20.844 11.953 2.475 1 98 85 LYS A C 1
ATOM 673 O O . LYS A 1 85 ? -20.797 10.773 2.836 1 98 85 LYS A O 1
ATOM 678 N N . ASP A 1 86 ? -19.797 12.57 1.966 1 97.75 86 ASP A N 1
ATOM 679 C CA . ASP A 1 86 ? -18.484 11.945 1.875 1 97.75 86 ASP A CA 1
ATOM 680 C C . ASP A 1 86 ? -17.984 11.523 3.254 1 97.75 86 ASP A C 1
ATOM 682 O O . ASP A 1 86 ? -17.453 10.422 3.414 1 97.75 86 ASP A O 1
ATOM 686 N N . ILE A 1 87 ? -18.156 12.383 4.207 1 98.56 87 ILE A N 1
ATOM 687 C CA . ILE A 1 87 ? -17.688 12.102 5.555 1 98.56 87 ILE A CA 1
ATOM 688 C C . ILE A 1 87 ? -18.516 10.969 6.164 1 98.56 87 ILE A C 1
ATOM 690 O O . ILE A 1 87 ? -17.969 10.102 6.855 1 98.56 87 ILE A O 1
ATOM 694 N N . GLU A 1 88 ? -19.781 10.953 5.926 1 98.19 88 GLU A N 1
ATOM 695 C CA . GLU A 1 88 ? -20.625 9.844 6.391 1 98.19 88 GLU A CA 1
ATOM 696 C C . GLU A 1 88 ? -20.156 8.516 5.805 1 98.19 88 GLU A C 1
ATOM 698 O O . GLU A 1 88 ? -20.125 7.504 6.504 1 98.19 88 GLU A O 1
ATOM 703 N N . GLU A 1 89 ? -19.859 8.547 4.586 1 97.88 89 GLU A N 1
ATOM 704 C CA . GLU A 1 89 ? -19.312 7.355 3.941 1 97.88 89 GLU A CA 1
ATOM 705 C C . GLU A 1 89 ? -17.984 6.945 4.562 1 97.88 89 GLU A C 1
ATOM 707 O O . GLU A 1 89 ? -17.734 5.758 4.766 1 97.88 89 GLU A O 1
ATOM 712 N N . SER A 1 90 ? -17.125 7.926 4.816 1 98.38 90 SER A N 1
ATOM 713 C CA . SER A 1 90 ? -15.859 7.648 5.469 1 98.38 90 SER A CA 1
ATOM 714 C C . SER A 1 90 ? -16.062 6.977 6.82 1 98.38 90 SER A C 1
ATOM 716 O O . SER A 1 90 ? -15.344 6.035 7.168 1 98.38 90 SER A O 1
ATOM 718 N N . LEU A 1 91 ? -17.016 7.496 7.602 1 98.62 91 LEU A N 1
ATOM 719 C CA . LEU A 1 91 ? -17.328 6.906 8.898 1 98.62 91 LEU A CA 1
ATOM 720 C C . LEU A 1 91 ? -17.703 5.434 8.75 1 98.62 91 LEU A C 1
ATOM 722 O O . LEU A 1 91 ? -17.234 4.586 9.508 1 98.62 91 LEU A O 1
ATOM 726 N N . LYS A 1 92 ? -18.484 5.129 7.746 1 97.69 92 LYS A N 1
ATOM 727 C CA . LYS A 1 92 ? -18.922 3.756 7.496 1 97.69 92 LYS A CA 1
ATOM 728 C C . LYS A 1 92 ? -17.75 2.875 7.078 1 97.69 92 LYS A C 1
ATOM 730 O O . LYS A 1 92 ? -17.562 1.783 7.617 1 97.69 92 LYS A O 1
ATOM 735 N N . LEU A 1 93 ? -16.984 3.318 6.172 1 95.88 93 LEU A N 1
ATOM 736 C CA . LEU A 1 93 ? -15.867 2.553 5.621 1 95.88 93 LEU A CA 1
ATOM 737 C C . LEU A 1 93 ? -14.805 2.309 6.684 1 95.88 93 LEU A C 1
ATOM 739 O O . LEU A 1 93 ? -14.211 1.229 6.734 1 95.88 93 LEU A O 1
ATOM 743 N N . LEU A 1 94 ? -14.602 3.262 7.555 1 97.81 94 LEU A N 1
ATOM 744 C CA . LEU A 1 94 ? -13.57 3.168 8.586 1 97.81 94 LEU A CA 1
ATOM 745 C C . LEU A 1 94 ? -14.117 2.51 9.844 1 97.81 94 LEU A C 1
ATOM 747 O O . LEU A 1 94 ? -13.375 2.264 10.797 1 97.81 94 LEU A O 1
ATOM 751 N N . ASN A 1 95 ? -15.391 2.219 9.852 1 96.19 95 ASN A N 1
ATOM 752 C CA . ASN A 1 95 ? -16.062 1.599 10.984 1 96.19 95 ASN A CA 1
ATOM 753 C C . ASN A 1 95 ? -15.898 2.422 12.258 1 96.19 95 ASN A C 1
ATOM 755 O O . ASN A 1 95 ? -15.438 1.908 13.273 1 96.19 95 ASN A O 1
ATOM 759 N N . ARG A 1 96 ? -16.25 3.723 12.109 1 97.75 96 ARG A N 1
ATOM 760 C CA . ARG A 1 96 ? -16.109 4.656 13.219 1 97.75 96 ARG A CA 1
ATOM 761 C C . ARG A 1 96 ? -17.422 5.418 13.445 1 97.75 96 ARG A C 1
ATOM 763 O O . ARG A 1 96 ? -18.141 5.711 12.5 1 97.75 96 ARG A O 1
ATOM 770 N N . GLU A 1 97 ? -17.625 5.781 14.711 1 97.44 97 GLU A N 1
ATOM 771 C CA . GLU A 1 97 ? -18.719 6.676 15.055 1 97.44 97 GLU A CA 1
ATOM 772 C C . GLU A 1 97 ? -18.312 8.141 14.922 1 97.44 97 GLU A C 1
ATOM 774 O O . GLU A 1 97 ? -19.156 9.016 14.758 1 97.44 97 GLU A O 1
ATOM 779 N N . TYR A 1 98 ? -17.062 8.375 15.008 1 98.38 98 TYR A N 1
ATOM 780 C CA . TYR A 1 98 ? -16.484 9.695 14.82 1 98.38 98 TYR A CA 1
ATOM 781 C C . TYR A 1 98 ? -15.086 9.586 14.211 1 98.38 98 TYR A C 1
ATOM 783 O O . TYR A 1 98 ? -14.477 8.516 14.227 1 98.38 98 TYR A O 1
ATOM 791 N N . LEU A 1 99 ? -14.594 10.625 13.695 1 98.75 99 LEU A N 1
ATOM 792 C CA . LEU A 1 99 ? -13.227 10.758 13.195 1 98.75 99 LEU A CA 1
ATOM 793 C C . LEU A 1 99 ? -12.406 11.688 14.086 1 98.75 99 LEU A C 1
ATOM 795 O O . LEU A 1 99 ? -12.914 12.719 14.539 1 98.75 99 LEU A O 1
ATOM 799 N N . ASP A 1 100 ? -11.188 11.352 14.359 1 98.88 100 ASP A N 1
ATOM 800 C CA . ASP A 1 100 ? -10.344 12.148 15.242 1 98.88 100 ASP A CA 1
ATOM 801 C C . ASP A 1 100 ? -9.938 13.461 14.578 1 98.88 100 ASP A C 1
ATOM 803 O O . ASP A 1 100 ? -9.898 14.508 15.227 1 98.88 100 ASP A O 1
ATOM 807 N N . LEU A 1 101 ? -9.633 13.391 13.281 1 98.94 101 LEU A N 1
ATOM 808 C CA . LEU A 1 101 ? -9.211 14.562 12.523 1 98.94 101 LEU A CA 1
ATOM 809 C C . LEU A 1 101 ? -9.648 14.453 11.07 1 98.94 101 LEU A C 1
ATOM 811 O O . LEU A 1 101 ? -9.43 13.422 10.43 1 98.94 101 LEU A O 1
ATOM 815 N N . VAL A 1 102 ? -10.281 15.477 10.523 1 98.94 102 VAL A N 1
ATOM 816 C CA . VAL A 1 102 ? -10.555 15.586 9.094 1 98.94 102 VAL A CA 1
ATOM 817 C C . VAL A 1 102 ? -9.938 16.875 8.547 1 98.94 102 VAL A C 1
ATOM 819 O O . VAL A 1 102 ? -10.109 17.953 9.125 1 98.94 102 VAL A O 1
ATOM 822 N N . LEU A 1 103 ? -9.219 16.734 7.484 1 98.94 103 LEU A N 1
ATOM 823 C CA . LEU A 1 103 ? -8.586 17.875 6.836 1 98.94 103 LEU A CA 1
ATOM 824 C C . LEU A 1 103 ? -9.297 18.234 5.535 1 98.94 103 LEU A C 1
ATOM 826 O O . LEU A 1 103 ? -9.727 17.344 4.797 1 98.94 103 LEU A O 1
ATOM 830 N N . VAL A 1 104 ? -9.391 19.516 5.262 1 98.88 104 VAL A N 1
ATOM 831 C CA . VAL A 1 104 ? -9.555 19.906 3.863 1 98.88 104 VAL A CA 1
ATOM 832 C C . VAL A 1 104 ? -8.273 19.609 3.09 1 98.88 104 VAL A C 1
ATOM 834 O O . VAL A 1 104 ? -7.223 20.172 3.379 1 98.88 104 VAL A O 1
ATOM 837 N N . HIS A 1 105 ? -8.352 18.766 2.104 1 98.62 105 HIS A N 1
ATOM 838 C CA . HIS A 1 105 ? -7.199 18.109 1.498 1 98.62 105 HIS A CA 1
ATOM 839 C C . HIS A 1 105 ? -6.344 19.094 0.717 1 98.62 105 HIS A C 1
ATOM 841 O O . HIS A 1 105 ? -5.129 18.922 0.609 1 98.62 105 HIS A O 1
ATOM 847 N N . TYR A 1 106 ? -6.953 20.156 0.162 1 98.5 106 TYR A N 1
ATOM 848 C CA . TYR A 1 106 ? -6.32 21.125 -0.717 1 98.5 106 TYR A CA 1
ATOM 849 C C . TYR A 1 106 ? -7.133 22.406 -0.785 1 98.5 106 TYR A C 1
ATOM 851 O O . TYR A 1 106 ? -8.352 22.391 -0.58 1 98.5 106 TYR A O 1
ATOM 859 N N . PRO A 1 107 ? -6.48 23.531 -1.05 1 98.31 107 PRO A N 1
ATOM 860 C CA . PRO A 1 107 ? -7.238 24.781 -1.018 1 98.31 107 PRO A CA 1
ATOM 861 C C . PRO A 1 107 ? -8.047 25.016 -2.291 1 98.31 107 PRO A C 1
ATOM 863 O O . PRO A 1 107 ? -8.312 26.156 -2.658 1 98.31 107 PRO A O 1
ATOM 866 N N . ARG A 1 108 ? -8.281 23.938 -3.057 1 97.69 108 ARG A N 1
ATOM 867 C CA . ARG A 1 108 ? -9.18 23.984 -4.207 1 97.69 108 ARG A CA 1
ATOM 868 C C . ARG A 1 108 ? -9.719 22.594 -4.531 1 97.69 108 ARG A C 1
ATOM 870 O O . ARG A 1 108 ? -9.164 21.594 -4.094 1 97.69 108 ARG A O 1
ATOM 877 N N . PRO A 1 109 ? -10.891 22.609 -5.328 1 97.56 109 PRO A N 1
ATOM 878 C CA . PRO A 1 109 ? -11.32 21.312 -5.879 1 97.56 109 PRO A CA 1
ATOM 879 C C . PRO A 1 109 ? -10.305 20.719 -6.848 1 97.56 109 PRO A C 1
ATOM 881 O O . PRO A 1 109 ? -9.492 21.453 -7.422 1 97.56 109 PRO A O 1
ATOM 884 N N . LEU A 1 110 ? -10.414 19.438 -7.031 1 94.19 110 LEU A N 1
ATOM 885 C CA . LEU A 1 110 ? -9.586 18.75 -8.008 1 94.19 110 LEU A CA 1
ATOM 886 C C . LEU A 1 110 ? -9.875 19.234 -9.422 1 94.19 110 LEU A C 1
ATOM 888 O O . LEU A 1 110 ? -8.992 19.234 -10.281 1 94.19 110 LEU A O 1
ATOM 892 N N . THR A 1 111 ? -11.039 19.797 -9.641 1 95.06 111 THR A N 1
ATOM 893 C CA . THR A 1 111 ? -11.539 20.062 -10.992 1 95.06 111 THR A CA 1
ATOM 894 C C . THR A 1 111 ? -11.281 21.516 -11.391 1 95.06 111 THR A C 1
ATOM 896 O O . THR A 1 111 ? -11.547 21.906 -12.523 1 95.06 111 THR A O 1
ATOM 899 N N . THR A 1 112 ? -10.797 22.328 -10.484 1 96.5 112 THR A N 1
ATOM 900 C CA . THR A 1 112 ? -10.562 23.734 -10.812 1 96.5 112 THR A CA 1
ATOM 901 C C . THR A 1 112 ? -9.07 24.016 -10.969 1 96.5 112 THR A C 1
ATOM 903 O O . THR A 1 112 ? -8.234 23.266 -10.43 1 96.5 112 THR A O 1
ATOM 906 N N . ASP A 1 113 ? -8.789 25.141 -11.664 1 96.56 113 ASP A N 1
ATOM 907 C CA . ASP A 1 113 ? -7.41 25.578 -11.82 1 96.56 113 ASP A CA 1
ATOM 908 C C . ASP A 1 113 ? -6.934 26.359 -10.594 1 96.56 113 ASP A C 1
ATOM 910 O O . ASP A 1 113 ? -7.746 26.922 -9.859 1 96.56 113 ASP A O 1
ATOM 914 N N . ASP A 1 114 ? -5.645 26.469 -10.43 1 96.94 114 ASP A N 1
ATOM 915 C CA . ASP A 1 114 ? -5.043 27.156 -9.289 1 96.94 114 ASP A CA 1
ATOM 916 C C . ASP A 1 114 ? -5.461 28.625 -9.25 1 96.94 114 ASP A C 1
ATOM 918 O O . ASP A 1 114 ? -5.645 29.188 -8.164 1 96.94 114 ASP A O 1
ATOM 922 N N . LYS A 1 115 ? -5.695 29.188 -10.445 1 96.75 115 LYS A N 1
ATOM 923 C CA . LYS A 1 115 ? -5.941 30.625 -10.5 1 96.75 115 LYS A CA 1
ATOM 924 C C . LYS A 1 115 ? -7.434 30.922 -10.578 1 96.75 115 LYS A C 1
ATOM 926 O O . LYS A 1 115 ? -7.832 32.094 -10.742 1 96.75 115 LYS A O 1
ATOM 931 N N . ASP A 1 116 ? -8.289 29.875 -10.477 1 97.38 116 ASP A N 1
ATOM 932 C CA . ASP A 1 116 ? -9.734 30.062 -10.492 1 97.38 116 ASP A CA 1
ATOM 933 C C . ASP A 1 116 ? -10.203 30.781 -9.234 1 97.38 116 ASP A C 1
ATOM 935 O O . ASP A 1 116 ? -10.086 30.266 -8.125 1 97.38 116 ASP A O 1
ATOM 939 N N . GLU A 1 117 ? -10.82 31.906 -9.383 1 95.19 117 GLU A N 1
ATOM 940 C CA . GLU A 1 117 ? -11.242 32.719 -8.258 1 95.19 117 GLU A CA 1
ATOM 941 C C . GLU A 1 117 ? -12.336 32.031 -7.449 1 95.19 117 GLU A C 1
ATOM 943 O O . GLU A 1 117 ? -12.547 32.375 -6.277 1 95.19 117 GLU A O 1
ATOM 948 N N . ARG A 1 118 ? -13.008 31.125 -8.086 1 96.88 118 ARG A N 1
ATOM 949 C CA . ARG A 1 118 ? -14.086 30.422 -7.406 1 96.88 118 ARG A CA 1
ATOM 950 C C . ARG A 1 118 ? -13.523 29.484 -6.336 1 96.88 118 ARG A C 1
ATOM 952 O O . ARG A 1 118 ? -14.266 29 -5.477 1 96.88 118 ARG A O 1
ATOM 959 N N . ASN A 1 119 ? -12.188 29.234 -6.285 1 97.94 119 ASN A N 1
ATOM 960 C CA . ASN A 1 119 ? -11.562 28.375 -5.289 1 97.94 119 ASN A CA 1
ATOM 961 C C . ASN A 1 119 ? -11.859 28.844 -3.869 1 97.94 119 ASN A C 1
ATOM 963 O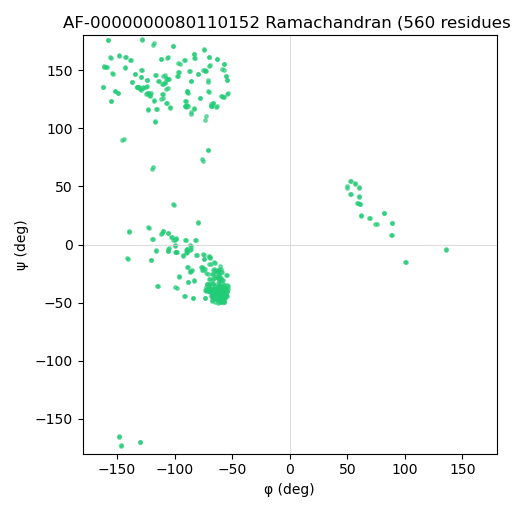 O . ASN A 1 119 ? -12.07 28.016 -2.971 1 97.94 119 ASN A O 1
ATOM 967 N N . LYS A 1 120 ? -11.938 30.156 -3.732 1 96.94 120 LYS A N 1
ATOM 968 C CA . LYS A 1 120 ? -12.234 30.734 -2.422 1 96.94 120 LYS A CA 1
ATOM 969 C C . LYS A 1 120 ? -1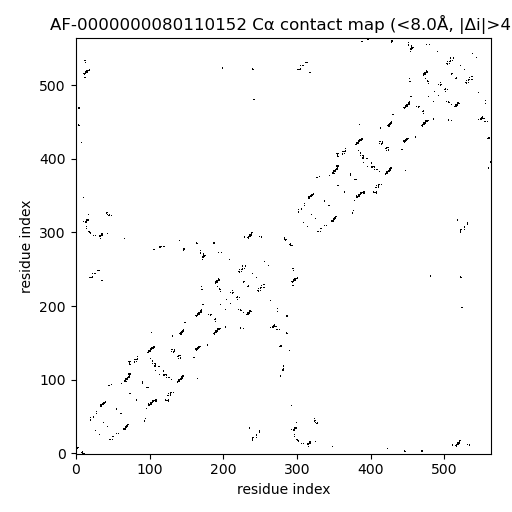3.609 30.297 -1.926 1 96.94 120 LYS A C 1
ATOM 971 O O . LYS A 1 120 ? -13.781 29.984 -0.745 1 96.94 120 LYS A O 1
ATOM 976 N N . ILE A 1 121 ? -14.547 30.219 -2.787 1 97.19 121 ILE A N 1
ATOM 977 C CA . ILE A 1 121 ? -15.914 29.828 -2.445 1 97.19 121 ILE A CA 1
ATOM 978 C C . ILE A 1 121 ? -15.953 28.375 -2.012 1 97.19 121 ILE A C 1
ATOM 980 O O . ILE A 1 121 ? -16.547 28.031 -0.984 1 97.19 121 ILE A O 1
ATOM 984 N N . TYR A 1 122 ? -15.305 27.562 -2.734 1 97.62 122 TYR A N 1
ATOM 985 C CA . TYR A 1 122 ? -15.359 26.125 -2.486 1 97.62 122 TYR A CA 1
ATOM 986 C C . TYR A 1 122 ? -14.578 25.766 -1.229 1 97.62 122 TYR A C 1
ATOM 988 O O . TYR A 1 122 ? -14.992 24.875 -0.474 1 97.62 122 TYR A O 1
ATOM 996 N N . ARG A 1 123 ? -13.461 26.406 -1.032 1 96.5 123 ARG A N 1
ATOM 997 C CA . ARG A 1 123 ? -12.688 26.156 0.181 1 96.5 123 ARG A CA 1
ATOM 998 C C . ARG A 1 123 ? -13.484 26.547 1.425 1 96.5 123 ARG A C 1
ATOM 1000 O O . ARG A 1 123 ? -13.445 25.844 2.438 1 96.5 123 ARG A O 1
ATOM 1007 N N . LYS A 1 124 ? -14.195 27.672 1.327 1 98.12 124 LYS A N 1
ATOM 1008 C CA . LYS A 1 124 ? -15.07 28.094 2.412 1 98.12 124 LYS A CA 1
ATOM 1009 C C . LYS A 1 124 ? -16.172 27.062 2.68 1 98.12 124 LYS A C 1
ATOM 1011 O O . LYS A 1 124 ? -16.391 26.672 3.828 1 98.12 124 LYS A O 1
ATOM 1016 N N . GLU A 1 125 ? -16.812 26.609 1.66 1 98.31 125 GLU A N 1
ATOM 1017 C CA . GLU A 1 125 ? -17.891 25.641 1.803 1 98.31 125 GLU A CA 1
ATO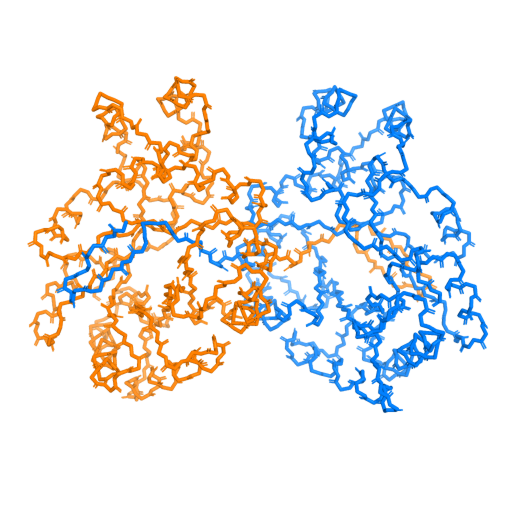M 1018 C C . GLU A 1 125 ? -17.391 24.344 2.42 1 98.31 125 GLU A C 1
ATOM 1020 O O . GLU A 1 125 ? -18.078 23.734 3.244 1 98.31 125 GLU A O 1
ATOM 1025 N N . ALA A 1 126 ? -16.25 23.906 2.016 1 98.56 126 ALA A N 1
ATOM 1026 C CA . ALA A 1 126 ? -15.672 22.688 2.574 1 98.56 126 ALA A CA 1
ATOM 1027 C C . ALA A 1 126 ? -15.422 22.828 4.07 1 98.56 126 ALA A C 1
ATOM 1029 O O . ALA A 1 126 ? -15.766 21.953 4.855 1 98.56 126 ALA A O 1
ATOM 1030 N N . TRP A 1 127 ? -14.883 23.984 4.445 1 98.75 127 TRP A N 1
ATOM 1031 C CA . TRP A 1 127 ? -14.57 24.219 5.848 1 98.75 127 TRP A CA 1
ATOM 1032 C C . TRP A 1 127 ? -15.844 24.266 6.688 1 98.75 127 TRP A C 1
ATOM 1034 O O . TRP A 1 127 ? -15.922 23.625 7.738 1 98.75 127 TRP A O 1
ATOM 1044 N N . LEU A 1 128 ? -16.797 24.953 6.23 1 98.75 128 LEU A N 1
ATOM 1045 C CA . LEU A 1 128 ? -18.047 25.094 6.977 1 98.75 128 LEU A CA 1
ATOM 1046 C C . LEU A 1 128 ? -18.75 23.75 7.133 1 98.75 128 LEU A C 1
ATOM 1048 O O . LEU A 1 128 ? -19.359 23.484 8.172 1 98.75 128 LEU A O 1
ATOM 1052 N N . ALA A 1 129 ? -18.688 22.953 6.117 1 98.75 129 ALA A N 1
ATOM 1053 C CA . ALA A 1 129 ? -19.25 21.609 6.223 1 98.75 129 ALA A CA 1
ATOM 1054 C C . ALA A 1 129 ? -18.562 20.812 7.332 1 98.75 129 ALA A C 1
ATOM 1056 O O . ALA A 1 129 ? -19.219 20.094 8.086 1 98.75 129 ALA A O 1
ATOM 1057 N N . LEU A 1 130 ? -17.25 20.953 7.453 1 98.81 130 LEU A N 1
ATOM 1058 C CA . LEU A 1 130 ? -16.516 20.266 8.508 1 98.81 130 LEU A CA 1
ATOM 1059 C C . LEU A 1 130 ? -16.875 20.812 9.875 1 98.81 130 LEU A C 1
ATOM 1061 O O . LEU A 1 130 ? -16.984 20.047 10.844 1 98.81 130 LEU A O 1
ATOM 1065 N N . GLU A 1 131 ? -17.062 22.125 9.969 1 98.81 131 GLU A N 1
ATOM 1066 C CA . GLU A 1 131 ? -17.484 22.703 11.234 1 98.81 131 GLU A CA 1
ATOM 1067 C C . GLU A 1 131 ? -18.828 22.141 11.688 1 98.81 131 GLU A C 1
ATOM 1069 O O . GLU A 1 131 ? -19.016 21.844 12.867 1 98.81 131 GLU A O 1
ATOM 1074 N N . ASP A 1 132 ? -19.75 22.047 10.727 1 98.69 132 ASP A N 1
ATOM 1075 C CA . ASP A 1 132 ? -21.062 21.5 11.055 1 98.69 132 ASP A CA 1
ATOM 1076 C C . ASP A 1 132 ? -20.938 20.078 11.602 1 98.69 132 ASP A C 1
ATOM 1078 O O . ASP A 1 132 ? -21.578 19.734 12.602 1 98.69 132 ASP A O 1
ATOM 1082 N N . LEU A 1 133 ? -20.141 19.312 10.953 1 98.75 133 LEU A N 1
ATOM 1083 C CA . LEU A 1 133 ? -19.969 17.922 11.352 1 98.75 133 LEU A CA 1
ATOM 1084 C C . LEU A 1 133 ? -19.266 17.828 12.703 1 98.75 133 LEU A C 1
ATOM 1086 O O . LEU A 1 133 ? -19.547 16.906 13.484 1 98.75 133 LEU A O 1
ATOM 1090 N N . LYS A 1 134 ? -18.375 18.75 13 1 98.69 134 LYS A N 1
ATOM 1091 C CA . LYS A 1 134 ? -17.766 18.828 14.32 1 98.69 134 LYS A CA 1
ATOM 1092 C C . LYS A 1 134 ? -18.797 19.141 15.398 1 98.69 134 LYS A C 1
ATOM 1094 O O . LYS A 1 134 ? -18.828 18.5 16.453 1 98.69 134 LYS A O 1
ATOM 1099 N N . LYS A 1 135 ? -19.656 20.078 15.156 1 98.38 135 LYS A N 1
ATOM 1100 C CA . LYS A 1 135 ? -20.719 20.422 16.094 1 98.38 135 LYS A CA 1
ATOM 1101 C C . LYS A 1 135 ? -21.656 19.25 16.344 1 98.38 135 LYS A C 1
ATOM 1103 O O . LYS A 1 135 ? -22.188 19.094 17.438 1 98.38 135 LYS A O 1
ATOM 1108 N N . GLU A 1 136 ? -21.766 18.438 15.312 1 98.12 136 GLU A N 1
ATOM 1109 C CA . GLU A 1 136 ? -22.641 17.281 15.398 1 98.12 136 GLU A CA 1
ATOM 1110 C C . GLU A 1 136 ? -21.969 16.125 16.141 1 98.12 136 GLU A C 1
ATOM 1112 O O . GLU A 1 136 ? -22.594 15.094 16.406 1 98.12 136 GLU A O 1
ATOM 1117 N N . GLY A 1 137 ? -20.672 16.25 16.422 1 98.12 137 GLY A N 1
ATOM 1118 C CA . GLY A 1 137 ? -19.953 15.242 17.172 1 98.12 137 GLY A CA 1
ATOM 1119 C C . GLY A 1 137 ? -19.375 14.148 16.297 1 98.12 137 GLY A C 1
ATOM 1120 O O . GLY A 1 137 ? -18.797 13.18 16.812 1 98.12 137 GLY A O 1
ATOM 1121 N N . LYS A 1 138 ? -19.438 14.32 14.984 1 98.5 138 LYS A N 1
ATOM 1122 C CA . LYS A 1 138 ? -18.953 13.312 14.047 1 98.5 138 LYS A CA 1
ATOM 1123 C C . LYS A 1 138 ? -17.453 13.461 13.805 1 98.5 138 LYS A C 1
ATOM 1125 O O . LYS A 1 138 ? -16.797 12.531 13.336 1 98.5 138 LYS A O 1
ATOM 1130 N N . ILE A 1 139 ? -16.953 14.633 14.07 1 98.81 139 ILE A N 1
ATOM 1131 C CA . ILE A 1 139 ? -15.523 14.922 13.945 1 98.81 139 ILE A CA 1
ATOM 1132 C C . ILE A 1 139 ? -15.023 15.586 15.227 1 98.81 139 ILE A C 1
ATOM 1134 O O . ILE A 1 139 ? -15.664 16.516 15.742 1 98.81 139 ILE A O 1
ATOM 1138 N N . ARG A 1 140 ? -13.93 15.141 15.734 1 98.69 140 ARG A N 1
ATOM 1139 C CA . ARG A 1 140 ? -13.383 15.719 16.953 1 98.69 140 ARG A CA 1
ATOM 1140 C C . ARG A 1 140 ? -12.547 16.953 16.656 1 98.69 140 ARG A C 1
ATOM 1142 O O . ARG A 1 140 ? -12.68 17.984 17.312 1 98.69 140 ARG A O 1
ATOM 1149 N N . SER A 1 141 ? -11.68 16.828 15.648 1 98.88 141 SER A N 1
ATOM 1150 C CA . SER A 1 141 ? -10.812 17.922 15.227 1 98.88 141 SER A CA 1
ATOM 1151 C C . SER A 1 141 ? -10.898 18.156 13.727 1 98.88 141 SER A C 1
ATOM 1153 O O . SER A 1 141 ? -11 17.203 12.945 1 98.88 141 SER A O 1
ATOM 1155 N N . ILE A 1 142 ? -10.812 19.391 13.281 1 98.94 142 ILE A N 1
ATOM 1156 C CA . ILE A 1 142 ? -10.805 19.734 11.867 1 98.94 142 ILE A CA 1
ATOM 1157 C C . ILE A 1 142 ? -9.562 20.547 11.539 1 98.94 142 ILE A C 1
ATOM 1159 O O . ILE A 1 142 ? -9.078 21.312 12.383 1 98.94 142 ILE A O 1
ATOM 1163 N N . GLY A 1 143 ? -8.984 20.328 10.43 1 98.94 143 GLY A N 1
ATOM 1164 C CA . GLY A 1 143 ? -7.789 21.016 9.977 1 98.94 143 GLY A CA 1
ATOM 1165 C C . GLY A 1 143 ? -7.723 21.172 8.469 1 98.94 143 GLY A C 1
ATOM 1166 O O . GLY A 1 143 ? -8.75 21.156 7.793 1 98.94 143 GLY A O 1
ATOM 1167 N N . ILE A 1 144 ? -6.539 21.5 7.977 1 98.94 144 ILE A N 1
ATOM 1168 C CA . ILE A 1 144 ? -6.324 21.812 6.57 1 98.94 144 ILE A CA 1
ATOM 1169 C C . ILE A 1 144 ? -5.027 21.172 6.09 1 98.94 144 ILE A C 1
ATOM 1171 O O . ILE A 1 144 ? -4.203 20.75 6.898 1 98.94 144 ILE A O 1
ATOM 1175 N N . SER A 1 145 ? -4.938 21 4.816 1 98.81 145 SER A N 1
ATOM 1176 C CA . SER A 1 145 ? -3.729 20.5 4.168 1 98.81 145 SER A CA 1
ATOM 1177 C C . SER A 1 145 ? -3.354 21.344 2.963 1 98.81 145 SER A C 1
ATOM 1179 O O . SER A 1 145 ? -4.223 21.781 2.205 1 98.81 145 SER A O 1
ATOM 1181 N N . ASN A 1 146 ? -2.117 21.688 2.805 1 98.56 146 ASN A N 1
ATOM 1182 C CA . ASN A 1 146 ? -1.544 22.438 1.683 1 98.56 146 ASN A CA 1
ATOM 1183 C C . ASN A 1 146 ? -2.014 23.875 1.666 1 98.56 146 ASN A C 1
ATOM 1185 O O . ASN A 1 146 ? -2.043 24.516 0.611 1 98.56 146 ASN A O 1
ATOM 1189 N N . TYR A 1 147 ? -2.424 24.375 2.791 1 98.69 147 TYR A N 1
ATOM 1190 C CA . TYR A 1 147 ? -2.822 25.766 2.9 1 98.69 147 TYR A CA 1
ATOM 1191 C C . TYR A 1 147 ? -1.615 26.656 3.17 1 98.69 147 TYR A C 1
ATOM 1193 O O . TYR A 1 147 ? -0.732 26.297 3.951 1 98.69 147 TYR A O 1
ATOM 1201 N N . GLU A 1 148 ? -1.659 27.766 2.535 1 98.38 148 GLU A N 1
ATOM 1202 C CA . GLU A 1 148 ? -0.682 28.828 2.785 1 98.38 148 GLU A CA 1
ATOM 1203 C C . GLU A 1 148 ? -1.266 29.922 3.678 1 98.38 148 GLU A C 1
ATOM 1205 O O . GLU A 1 148 ? -2.461 29.906 3.975 1 98.38 148 GLU A O 1
ATOM 1210 N N . ILE A 1 149 ? -0.361 30.797 4.094 1 98.5 149 ILE A N 1
ATOM 1211 C CA . ILE A 1 149 ? -0.762 31.844 5.031 1 98.5 149 ILE A CA 1
ATOM 1212 C C . ILE A 1 149 ? -1.95 32.625 4.465 1 98.5 149 ILE A C 1
ATOM 1214 O O . ILE A 1 149 ? -2.906 32.906 5.184 1 98.5 149 ILE A O 1
ATOM 1218 N N . CYS A 1 150 ? -1.938 32.906 3.186 1 97.81 150 CYS A N 1
ATOM 1219 C CA . CYS A 1 150 ? -3.012 33.656 2.568 1 97.81 150 CYS A CA 1
ATOM 1220 C C . CYS A 1 150 ? -4.344 32.938 2.697 1 97.81 150 CYS A C 1
ATOM 1222 O O . CYS A 1 150 ? -5.383 33.562 2.918 1 97.81 150 CYS A O 1
ATOM 1224 N N . HIS A 1 151 ? -4.367 31.625 2.562 1 98.56 151 HIS A N 1
ATOM 1225 C CA . HIS A 1 151 ? -5.594 30.844 2.693 1 98.56 151 HIS A CA 1
ATOM 1226 C C . HIS A 1 151 ? -6.105 30.859 4.129 1 98.56 151 HIS A C 1
ATOM 1228 O O . HIS A 1 151 ? -7.309 30.969 4.363 1 98.56 151 HIS A O 1
ATOM 1234 N N . ILE A 1 152 ? -5.184 30.734 5.121 1 98.62 152 ILE A N 1
ATOM 1235 C CA . ILE A 1 152 ? -5.555 30.688 6.531 1 98.62 152 ILE A CA 1
ATOM 1236 C C . ILE A 1 152 ? -6.098 32.031 6.973 1 98.62 152 ILE A C 1
ATOM 1238 O O . ILE A 1 152 ? -7.09 32.125 7.703 1 98.62 152 ILE A O 1
ATOM 1242 N N . GLU A 1 153 ? -5.43 33.094 6.5 1 98.38 153 GLU A N 1
ATOM 1243 C CA . GLU A 1 153 ? -5.918 34.438 6.812 1 98.38 153 GLU A CA 1
ATOM 1244 C C . GLU A 1 153 ? -7.32 34.656 6.246 1 98.38 153 GLU A C 1
ATOM 1246 O O . GLU A 1 153 ? -8.172 35.25 6.906 1 98.38 153 GLU A O 1
ATOM 1251 N N . GLU A 1 154 ? -7.512 34.219 5.035 1 97.94 154 GLU A N 1
ATOM 1252 C CA . GLU A 1 154 ? -8.82 34.281 4.402 1 97.94 154 GLU A CA 1
ATOM 1253 C C . GLU A 1 154 ? -9.891 33.625 5.25 1 97.94 154 GLU A C 1
ATOM 1255 O O . GLU A 1 154 ? -11.016 34.094 5.352 1 97.94 154 GLU A O 1
ATOM 1260 N N . MET A 1 155 ? -9.594 32.531 5.902 1 97.81 155 MET A N 1
ATOM 1261 C CA . MET A 1 155 ? -10.531 31.766 6.703 1 97.81 155 MET A CA 1
ATOM 1262 C C . MET A 1 155 ? -11.078 32.594 7.863 1 97.81 155 MET A C 1
ATOM 1264 O O . MET A 1 155 ? -12.148 32.281 8.391 1 97.81 155 MET A O 1
ATOM 1268 N N . ARG A 1 156 ? -10.352 33.562 8.305 1 97.19 156 ARG A N 1
ATOM 1269 C CA . ARG A 1 156 ? -10.789 34.375 9.422 1 97.19 156 ARG A CA 1
ATOM 1270 C C . ARG A 1 156 ? -12.109 35.094 9.109 1 97.19 156 ARG A C 1
ATOM 1272 O O . ARG A 1 156 ? -12.852 35.469 10.023 1 97.19 156 ARG A O 1
ATOM 1279 N N . GLU A 1 157 ? -12.383 35.156 7.859 1 97.38 157 GLU A N 1
ATOM 1280 C CA . GLU A 1 157 ? -13.602 35.844 7.418 1 97.38 157 GLU A CA 1
ATOM 1281 C C . GLU A 1 157 ? -14.836 34.969 7.695 1 97.38 157 GLU A C 1
ATOM 1283 O O . GLU A 1 157 ? -15.953 35.5 7.746 1 97.38 157 GLU A O 1
ATOM 1288 N N . TYR A 1 158 ? -14.617 33.719 7.855 1 97.56 158 TYR A N 1
ATOM 1289 C CA . TYR A 1 158 ? -15.82 32.875 7.895 1 97.56 158 TYR A CA 1
ATOM 1290 C C . TYR A 1 158 ? -15.695 31.781 8.938 1 97.56 158 TYR A C 1
ATOM 1292 O O . TYR A 1 158 ? -16.688 31.188 9.336 1 97.56 158 TYR A O 1
ATOM 1300 N N . ARG A 1 159 ? -14.555 31.547 9.469 1 97.31 159 ARG A N 1
ATOM 1301 C CA . ARG A 1 159 ? -14.367 30.391 10.336 1 97.31 159 ARG A CA 1
ATOM 1302 C C . ARG A 1 159 ? -14.898 30.656 11.734 1 97.31 159 ARG A C 1
ATOM 1304 O O . ARG A 1 159 ? -14.789 31.781 12.242 1 97.31 159 ARG A O 1
ATOM 1311 N N . THR A 1 160 ? -15.406 29.641 12.383 1 97.31 160 THR A N 1
ATOM 1312 C CA . THR A 1 160 ? -15.758 29.656 13.797 1 97.31 160 THR A CA 1
ATOM 1313 C C . THR A 1 160 ? -14.664 28.984 14.633 1 97.31 160 THR A C 1
ATOM 1315 O O . THR A 1 160 ? -14.398 29.406 15.758 1 97.31 160 THR A O 1
ATOM 1318 N N . PHE A 1 161 ? -14.086 27.938 14.055 1 97.56 161 PHE A N 1
ATOM 1319 C CA . PHE A 1 161 ? -13.016 27.203 14.703 1 97.56 161 PHE A CA 1
ATOM 1320 C C . PHE A 1 161 ? -11.68 27.469 14.023 1 97.56 161 PHE A C 1
ATOM 1322 O O . PHE A 1 161 ? -11.609 27.547 12.797 1 97.56 161 PHE A O 1
ATOM 1329 N N . GLU A 1 162 ? -10.617 27.609 14.797 1 97.94 162 GLU A N 1
ATOM 1330 C CA . GLU A 1 162 ? -9.266 27.625 14.242 1 97.94 162 GLU A CA 1
ATOM 1331 C C . GLU A 1 162 ? -8.867 26.234 13.742 1 97.94 162 GLU A C 1
ATOM 1333 O O . GLU A 1 162 ? -9.141 25.234 14.398 1 97.94 162 GLU A O 1
ATOM 1338 N N . PRO A 1 163 ? -8.336 26.172 12.531 1 98.81 163 PRO A N 1
ATOM 1339 C CA . PRO A 1 163 ? -7.824 24.844 12.156 1 98.81 163 PRO A CA 1
ATOM 1340 C C . PRO A 1 163 ? -6.82 24.297 13.172 1 98.81 163 PRO A C 1
ATOM 1342 O O . PRO A 1 163 ? -5.996 25.047 13.695 1 98.81 163 PRO A O 1
ATOM 1345 N N . THR A 1 164 ? -6.879 23 13.43 1 98.81 164 THR A N 1
ATOM 1346 C CA . THR A 1 164 ? -6.027 22.422 14.461 1 98.81 164 THR A CA 1
ATOM 1347 C C . THR A 1 164 ? -4.684 22 13.875 1 98.81 164 THR A C 1
ATOM 1349 O O . THR A 1 164 ? -3.672 21.969 14.578 1 98.81 164 THR A O 1
ATOM 1352 N N . VAL A 1 165 ? -4.695 21.594 12.633 1 98.94 165 VAL A N 1
ATOM 1353 C CA . VAL A 1 165 ? -3.52 21.047 11.969 1 98.94 165 VAL A CA 1
ATOM 1354 C C . VAL A 1 165 ? -3.412 21.625 10.555 1 98.94 165 VAL A C 1
ATOM 1356 O O . VAL A 1 165 ? -4.426 21.844 9.891 1 98.94 165 VAL A O 1
ATOM 1359 N N . ASN A 1 166 ? -2.258 21.953 10.078 1 98.94 166 ASN A N 1
ATOM 1360 C CA . ASN A 1 166 ? -1.934 22.172 8.672 1 98.94 166 ASN A CA 1
ATOM 1361 C C . ASN A 1 166 ? -0.895 21.156 8.18 1 98.94 166 ASN A C 1
ATOM 1363 O O . ASN A 1 166 ? 0.276 21.234 8.555 1 98.94 166 ASN A O 1
ATOM 1367 N N . GLN A 1 167 ? -1.341 20.156 7.371 1 98.88 167 GLN A N 1
ATOM 1368 C CA . GLN A 1 167 ? -0.468 19.125 6.816 1 98.88 167 GLN A CA 1
ATOM 1369 C C . GLN A 1 167 ? 0.09 19.547 5.461 1 98.88 167 GLN A C 1
ATOM 1371 O O . GLN A 1 167 ? -0.668 19.797 4.52 1 98.88 167 GLN A O 1
ATOM 1376 N N . VAL A 1 168 ? 1.432 19.688 5.324 1 98.56 168 VAL A N 1
ATOM 1377 C CA . VAL A 1 168 ? 2.061 20.203 4.113 1 98.56 168 VAL A CA 1
ATOM 1378 C C . VAL A 1 168 ? 3.357 19.438 3.842 1 98.56 168 VAL A C 1
ATOM 1380 O O . VAL A 1 168 ? 3.893 18.781 4.73 1 98.56 168 VAL A O 1
ATOM 1383 N N . GLU A 1 169 ? 3.803 19.547 2.594 1 98.31 169 GLU A N 1
ATOM 1384 C CA . GLU A 1 169 ? 5.125 18.984 2.305 1 98.31 169 GLU A CA 1
ATOM 1385 C C . GLU A 1 169 ? 6.195 19.641 3.172 1 98.31 169 GLU A C 1
ATOM 1387 O O . GLU A 1 169 ? 6.254 20.859 3.281 1 98.31 169 GLU A O 1
ATOM 1392 N N . PHE A 1 170 ? 6.957 18.828 3.824 1 98.38 170 PHE A N 1
ATOM 1393 C CA . PHE A 1 170 ? 7.992 19.344 4.715 1 98.38 170 PHE A CA 1
ATOM 1394 C C . PHE A 1 170 ? 9.109 18.312 4.887 1 98.38 170 PHE A C 1
ATOM 1396 O O . PHE A 1 170 ? 8.852 17.156 5.234 1 98.38 170 PHE A O 1
ATOM 1403 N N . HIS A 1 171 ? 10.297 18.672 4.602 1 98.62 171 HIS A N 1
ATOM 1404 C CA . HIS A 1 171 ? 11.531 17.922 4.75 1 98.62 171 HIS A CA 1
ATOM 1405 C C . HIS A 1 171 ? 12.742 18.844 4.82 1 98.62 171 HIS A C 1
ATOM 1407 O O . HIS A 1 171 ? 12.609 20.062 4.66 1 98.62 171 HIS A O 1
ATOM 1413 N N . PRO A 1 172 ? 13.938 18.328 5.035 1 98.69 172 PRO A N 1
ATOM 1414 C CA . PRO A 1 172 ? 15.109 19.172 5.297 1 98.69 172 PRO A CA 1
ATOM 1415 C C . PRO A 1 172 ? 15.422 20.125 4.141 1 98.69 172 PRO A C 1
ATOM 1417 O O . PRO A 1 172 ? 15.938 21.219 4.363 1 98.69 172 PRO A O 1
ATOM 1420 N N . HIS A 1 173 ? 15.086 19.812 2.92 1 98.5 173 HIS A N 1
ATOM 1421 C CA . HIS A 1 173 ? 15.383 20.641 1.759 1 98.5 173 HIS A CA 1
ATOM 1422 C C . HIS A 1 173 ? 14.25 21.625 1.491 1 98.5 173 HIS A C 1
ATOM 1424 O O . HIS A 1 173 ? 14.367 22.484 0.605 1 98.5 173 HIS A O 1
ATOM 1430 N N . PHE A 1 174 ? 13.18 21.578 2.18 1 98.56 174 PHE A N 1
ATOM 1431 C CA . PHE A 1 174 ? 12.016 22.438 2.045 1 98.56 174 PHE A CA 1
ATOM 1432 C C . PHE A 1 174 ? 11.375 22.703 3.402 1 98.56 174 PHE A C 1
ATOM 1434 O O . PHE A 1 174 ? 10.414 22.031 3.783 1 98.56 174 PHE A O 1
ATOM 1441 N N . GLN A 1 175 ? 11.781 23.734 4.102 1 98.25 175 GLN A N 1
ATOM 1442 C CA . GLN A 1 175 ? 11.547 23.812 5.539 1 98.25 175 GLN A CA 1
ATOM 1443 C C . GLN A 1 175 ? 10.438 24.812 5.867 1 98.25 175 GLN A C 1
ATOM 1445 O O . GLN A 1 175 ? 10.047 24.953 7.027 1 98.25 175 GLN A O 1
ATOM 1450 N N . ARG A 1 176 ? 9.93 25.516 4.949 1 97.38 176 ARG A N 1
ATOM 1451 C CA . ARG A 1 176 ? 8.703 26.297 5.074 1 97.38 176 ARG A CA 1
ATOM 1452 C C . ARG A 1 176 ? 8.734 27.156 6.336 1 97.38 176 ARG A C 1
ATOM 1454 O O . ARG A 1 176 ? 7.773 27.172 7.105 1 97.38 176 ARG A O 1
ATOM 1461 N N . LYS A 1 177 ? 9.797 27.922 6.59 1 97.56 177 LYS A N 1
ATOM 1462 C CA . LYS A 1 177 ? 10.047 28.625 7.848 1 97.56 177 LYS A CA 1
ATOM 1463 C C . LYS A 1 177 ? 8.922 29.594 8.172 1 97.56 177 LYS A C 1
ATOM 1465 O O . LYS A 1 177 ? 8.398 29.594 9.297 1 97.56 177 LYS A O 1
ATOM 1470 N N . GLU A 1 178 ? 8.523 30.391 7.234 1 97.94 178 GLU A N 1
ATOM 1471 C CA . GLU A 1 178 ? 7.496 31.391 7.469 1 97.94 178 GLU A CA 1
ATOM 1472 C C . GLU A 1 178 ? 6.16 30.75 7.828 1 97.94 178 GLU A C 1
ATOM 1474 O O . GLU A 1 178 ? 5.477 31.188 8.75 1 97.94 178 GLU A O 1
ATOM 1479 N N . LEU A 1 179 ? 5.758 29.734 7.105 1 98.5 179 LEU A N 1
ATOM 1480 C CA . LEU A 1 179 ? 4.496 29.047 7.359 1 98.5 179 LEU A CA 1
ATOM 1481 C C . LEU A 1 179 ? 4.523 28.359 8.719 1 98.5 179 LEU A C 1
ATOM 1483 O O . LEU A 1 179 ? 3.531 28.375 9.445 1 98.5 179 LEU A O 1
ATOM 1487 N N . ARG A 1 180 ? 5.629 27.719 9.07 1 98.19 180 ARG A N 1
ATOM 1488 C CA . ARG A 1 180 ? 5.77 27.047 10.359 1 98.19 180 ARG A CA 1
ATOM 1489 C C . ARG A 1 180 ? 5.629 28.031 11.516 1 98.19 180 ARG A C 1
ATOM 1491 O O . ARG A 1 180 ? 4.949 27.75 12.5 1 98.19 180 ARG A O 1
ATOM 1498 N N . GLU A 1 181 ? 6.324 29.156 11.375 1 98.19 181 GLU A N 1
ATOM 1499 C CA . GLU A 1 181 ? 6.238 30.188 12.406 1 98.19 181 GLU A CA 1
ATOM 1500 C C . GLU A 1 181 ? 4.809 30.703 12.547 1 98.19 181 GLU A C 1
ATOM 1502 O O . GLU A 1 181 ? 4.328 30.906 13.664 1 98.19 181 GLU A O 1
ATOM 1507 N N . TYR A 1 182 ? 4.172 30.953 11.422 1 98.62 182 TYR A N 1
ATOM 1508 C CA . TYR A 1 182 ? 2.785 31.406 11.43 1 98.62 182 TYR A CA 1
ATOM 1509 C C . TYR A 1 182 ? 1.893 30.406 12.164 1 98.62 182 TYR A C 1
ATOM 1511 O O . TYR A 1 182 ? 1.08 30.797 13.008 1 98.62 182 TYR A O 1
ATOM 1519 N N . CYS A 1 183 ? 1.992 29.078 11.812 1 98.69 183 CYS A N 1
ATOM 1520 C CA . CYS A 1 183 ? 1.2 28.047 12.453 1 98.69 183 CYS A CA 1
ATOM 1521 C C . CYS A 1 183 ? 1.444 28.016 13.953 1 98.69 183 CYS A C 1
ATOM 1523 O O . CYS A 1 183 ? 0.497 27.969 14.742 1 98.69 183 CYS A O 1
ATOM 1525 N N . ARG A 1 184 ? 2.693 28.109 14.359 1 97.81 184 ARG A N 1
ATOM 1526 C CA . ARG A 1 184 ? 3.055 28.109 15.773 1 97.81 184 ARG A CA 1
ATOM 1527 C C . ARG A 1 184 ? 2.4 29.266 16.5 1 97.81 184 ARG A C 1
ATOM 1529 O O . ARG A 1 184 ? 1.792 29.078 17.562 1 97.81 184 ARG A O 1
ATOM 1536 N N . LYS A 1 185 ? 2.453 30.406 15.961 1 98 185 LYS A N 1
ATOM 1537 C CA . LYS A 1 185 ? 1.929 31.625 16.578 1 98 185 LYS A CA 1
ATOM 1538 C C . LYS A 1 185 ? 0.408 31.562 16.703 1 98 185 LYS A C 1
ATOM 1540 O O . LYS A 1 185 ? -0.173 32.188 17.594 1 98 185 LYS A O 1
ATOM 1545 N N . ASN A 1 186 ? -0.2 30.844 15.805 1 97.94 186 ASN A N 1
ATOM 1546 C CA . ASN A 1 186 ? -1.658 30.812 15.789 1 97.94 186 ASN A CA 1
ATOM 1547 C C . ASN A 1 186 ? -2.195 29.516 16.391 1 97.94 186 ASN A C 1
ATOM 1549 O O . ASN A 1 186 ? -3.381 29.203 16.25 1 97.94 186 ASN A O 1
ATOM 1553 N N . GLY A 1 187 ? -1.31 28.719 16.938 1 97.88 187 GLY A N 1
ATOM 1554 C CA . GLY A 1 187 ? -1.729 27.516 17.625 1 97.88 187 GLY A CA 1
ATOM 1555 C C . GLY A 1 187 ? -2.146 26.406 16.688 1 97.88 187 GLY A C 1
ATOM 1556 O O . GLY A 1 187 ? -2.926 25.531 17.062 1 97.88 187 GLY A O 1
ATOM 1557 N N . ILE A 1 188 ? -1.794 26.438 15.445 1 98.81 188 ILE A N 1
ATOM 1558 C CA . ILE A 1 188 ? -2.045 25.406 14.453 1 98.81 188 ILE A CA 1
ATOM 1559 C C . ILE A 1 188 ? -0.869 24.422 14.414 1 98.81 188 ILE A C 1
ATOM 1561 O O . ILE A 1 188 ? 0.276 24.844 14.211 1 98.81 188 ILE A O 1
ATOM 1565 N N . LEU A 1 189 ? -1.091 23.141 14.703 1 98.88 189 LEU A N 1
ATOM 1566 C CA . LEU A 1 189 ? -0.005 22.172 14.609 1 98.88 189 LEU A CA 1
ATOM 1567 C C . LEU A 1 189 ? 0.439 21.984 13.164 1 98.88 189 LEU A C 1
ATOM 1569 O O . LEU A 1 189 ? -0.379 21.688 12.297 1 98.88 189 LEU A O 1
ATOM 1573 N N . PHE A 1 190 ? 1.698 22.25 12.945 1 98.81 190 PHE A N 1
ATOM 1574 C CA . PHE A 1 190 ? 2.316 21.969 11.656 1 98.81 190 PHE A CA 1
ATOM 1575 C C . PHE A 1 190 ? 2.635 20.484 11.523 1 98.81 190 PHE A C 1
ATOM 1577 O O . PHE A 1 190 ? 3.252 19.891 12.414 1 98.81 190 PHE A O 1
ATOM 1584 N N . GLN A 1 191 ? 2.156 19.797 10.43 1 98.88 191 GLN A N 1
ATOM 1585 C CA . GLN A 1 191 ? 2.406 18.391 10.203 1 98.88 191 GLN A CA 1
ATOM 1586 C C . GLN A 1 191 ? 2.984 18.141 8.812 1 98.88 191 GLN A C 1
ATOM 1588 O O . GLN A 1 191 ? 2.475 18.672 7.824 1 98.88 191 GLN A O 1
ATOM 1593 N N . ALA A 1 192 ? 4.02 17.297 8.797 1 98.69 192 ALA A N 1
ATOM 1594 C CA . ALA A 1 192 ? 4.707 16.984 7.543 1 98.69 192 ALA A CA 1
ATOM 1595 C C . ALA A 1 192 ? 4.055 15.797 6.848 1 98.69 192 ALA A C 1
ATOM 1597 O O . ALA A 1 192 ? 3.74 14.789 7.488 1 98.69 192 ALA A O 1
ATOM 1598 N N . PHE A 1 193 ? 3.803 15.953 5.559 1 97.81 193 PHE A N 1
ATOM 1599 C CA . PHE A 1 193 ? 3.713 14.773 4.699 1 97.81 193 PHE A CA 1
ATOM 1600 C C . PHE A 1 193 ? 4.883 14.727 3.723 1 97.81 193 PHE A C 1
ATOM 1602 O O . PHE A 1 193 ? 5.59 15.727 3.543 1 97.81 193 PHE A O 1
ATOM 1609 N N . SER A 1 194 ? 5.195 13.562 3.162 1 96 194 SER A N 1
ATOM 1610 C CA . SER A 1 194 ? 6.332 13.312 2.279 1 96 194 SER A CA 1
ATOM 1611 C C . SER A 1 194 ? 7.637 13.797 2.904 1 96 194 SER A C 1
ATOM 1613 O O . SER A 1 194 ? 8.391 14.539 2.279 1 96 194 SER A O 1
ATOM 1615 N N . PRO A 1 195 ? 7.891 13.312 4.098 1 97.94 195 PRO A N 1
ATOM 1616 C CA . PRO A 1 195 ? 9.086 13.789 4.785 1 97.94 195 PRO A CA 1
ATOM 1617 C C . PRO A 1 195 ? 10.383 13.391 4.074 1 97.94 195 PRO A C 1
ATOM 1619 O O . PRO A 1 195 ? 11.438 13.961 4.34 1 97.94 195 PRO A O 1
ATOM 1622 N N . PHE A 1 196 ? 10.297 12.422 3.164 1 95.94 196 PHE A N 1
ATOM 1623 C CA . PHE A 1 196 ? 11.484 11.945 2.459 1 95.94 196 PHE A CA 1
ATOM 1624 C C . PHE A 1 196 ? 11.5 12.461 1.024 1 95.94 196 PHE A C 1
ATOM 1626 O O . PHE A 1 196 ? 12.273 11.977 0.196 1 95.94 196 PHE A O 1
ATOM 1633 N N . GLY A 1 197 ? 10.617 13.352 0.734 1 93.88 197 GLY A N 1
ATOM 1634 C CA . GLY A 1 197 ? 10.516 13.859 -0.623 1 93.88 197 GLY A CA 1
ATOM 1635 C C . GLY A 1 197 ? 10.18 12.789 -1.643 1 93.88 197 GLY A C 1
ATOM 1636 O O . GLY A 1 197 ? 10.758 12.758 -2.732 1 93.88 197 GLY A O 1
ATOM 1637 N N . ARG A 1 198 ? 9.367 11.844 -1.195 1 86.62 198 ARG A N 1
ATOM 1638 C CA . ARG A 1 198 ? 9.016 10.695 -2.029 1 86.62 198 ARG A CA 1
ATOM 1639 C C . ARG A 1 198 ? 10.258 9.922 -2.443 1 86.62 198 ARG A C 1
ATOM 1641 O O . ARG A 1 198 ? 10.43 9.586 -3.619 1 86.62 198 ARG A O 1
ATOM 1648 N N . GLY A 1 199 ? 11.195 9.867 -1.537 1 87.75 199 GLY A N 1
ATOM 1649 C CA . GLY A 1 199 ? 12.398 9.086 -1.776 1 87.75 199 GLY A CA 1
ATOM 1650 C C . GLY A 1 199 ? 13.43 9.828 -2.609 1 87.75 199 GLY A C 1
ATOM 1651 O O . GLY A 1 199 ? 14.219 9.203 -3.318 1 87.75 199 GLY A O 1
ATOM 1652 N N . ASN A 1 200 ? 13.398 11.055 -2.537 1 90.56 200 ASN A N 1
ATOM 1653 C CA . ASN A 1 200 ? 14.336 11.867 -3.305 1 90.56 200 ASN A CA 1
ATOM 1654 C C . ASN A 1 200 ? 15.781 11.523 -2.973 1 90.56 200 ASN A C 1
ATOM 1656 O O . ASN A 1 200 ? 16.203 11.617 -1.817 1 90.56 200 ASN A O 1
ATOM 1660 N N . SER A 1 201 ? 16.562 11.234 -3.982 1 90.88 201 SER A N 1
ATOM 1661 C CA . SER A 1 201 ? 17.922 10.758 -3.801 1 90.88 201 SER A CA 1
ATOM 1662 C C . SER A 1 201 ? 18.828 11.867 -3.271 1 90.88 201 SER A C 1
ATOM 1664 O O . SER A 1 201 ? 19.734 11.609 -2.467 1 90.88 201 SER A O 1
ATOM 1666 N N . ALA A 1 202 ? 18.656 13.047 -3.756 1 95 202 ALA A N 1
ATOM 1667 C CA . ALA A 1 202 ? 19.484 14.164 -3.295 1 95 202 ALA A CA 1
ATOM 1668 C C . ALA A 1 202 ? 19.312 14.391 -1.796 1 95 202 ALA A C 1
ATOM 1670 O O . ALA A 1 202 ? 20.266 14.711 -1.095 1 95 202 ALA A O 1
ATOM 1671 N N . LEU A 1 203 ? 18.094 14.211 -1.302 1 96.94 203 LEU A N 1
ATOM 1672 C CA . LEU A 1 203 ? 17.797 14.367 0.118 1 96.94 203 LEU A CA 1
ATOM 1673 C C . LEU A 1 203 ? 18.344 13.195 0.923 1 96.94 203 LEU A C 1
ATOM 1675 O O . LEU A 1 203 ? 19.031 13.398 1.924 1 96.94 203 LEU A O 1
ATOM 1679 N N . LEU A 1 204 ? 18.125 11.984 0.447 1 94.94 204 LEU A N 1
ATOM 1680 C CA . LEU A 1 204 ? 18.438 10.781 1.212 1 94.94 204 LEU A CA 1
ATOM 1681 C C . LEU A 1 204 ? 19.938 10.508 1.198 1 94.94 204 LEU A C 1
ATOM 1683 O O . LEU A 1 204 ? 20.453 9.805 2.066 1 94.94 204 LEU A O 1
ATOM 1687 N N . ASN A 1 205 ? 20.656 11.109 0.208 1 95.44 205 ASN A N 1
ATOM 1688 C CA . ASN A 1 205 ? 22.109 10.938 0.13 1 95.44 205 ASN A CA 1
ATOM 1689 C C . ASN A 1 205 ? 22.844 12.227 0.472 1 95.44 205 ASN A C 1
ATOM 1691 O O . ASN A 1 205 ? 24.031 12.352 0.197 1 95.44 205 ASN A O 1
ATOM 1695 N N . ASP A 1 206 ? 22.156 13.172 0.995 1 97.06 206 ASP A N 1
ATOM 1696 C CA . ASP A 1 206 ? 22.797 14.398 1.462 1 97.06 206 ASP A CA 1
ATOM 1697 C C . ASP A 1 206 ? 23.906 14.086 2.451 1 97.06 206 ASP A C 1
ATOM 1699 O O . ASP A 1 206 ? 23.703 13.391 3.445 1 97.06 206 ASP A O 1
ATOM 1703 N N . GLN A 1 207 ? 25.078 14.625 2.264 1 97.62 207 GLN A N 1
ATOM 1704 C CA . GLN A 1 207 ? 26.266 14.25 3.021 1 97.62 207 GLN A CA 1
ATOM 1705 C C . GLN A 1 207 ? 26.125 14.633 4.492 1 97.62 207 GLN A C 1
ATOM 1707 O O . GLN A 1 207 ? 26.609 13.922 5.375 1 97.62 207 GLN A O 1
ATOM 1712 N N . THR A 1 208 ? 25.547 15.781 4.723 1 98.31 208 THR A N 1
ATOM 1713 C CA . THR A 1 208 ? 25.297 16.188 6.098 1 98.31 208 THR A CA 1
ATOM 1714 C C . THR A 1 208 ? 24.359 15.211 6.797 1 98.31 208 THR A C 1
ATOM 1716 O O . THR A 1 208 ? 24.625 14.781 7.922 1 98.31 208 THR A O 1
ATOM 1719 N N . MET A 1 209 ? 23.281 14.82 6.176 1 98.19 209 MET A N 1
ATOM 1720 C CA . MET A 1 209 ? 22.312 13.875 6.727 1 98.19 209 MET A CA 1
ATOM 1721 C C . MET A 1 209 ? 22.953 12.508 6.965 1 98.19 209 MET A C 1
ATOM 1723 O O . MET A 1 209 ? 22.75 11.898 8.016 1 98.19 209 MET A O 1
ATOM 1727 N N . VAL A 1 210 ? 23.703 12.023 5.969 1 98.12 210 VAL A N 1
ATOM 1728 C CA . VAL A 1 210 ? 24.391 10.742 6.066 1 98.12 210 VAL A CA 1
ATOM 1729 C C . VAL A 1 210 ? 25.359 10.758 7.25 1 98.12 210 VAL A C 1
ATOM 1731 O O . VAL A 1 210 ? 25.438 9.789 8.008 1 98.12 210 VAL A O 1
ATOM 1734 N N . GLY A 1 211 ? 26.141 11.82 7.359 1 98.38 211 GLY A N 1
ATOM 1735 C CA . GLY A 1 211 ? 27.047 11.961 8.477 1 98.38 211 GLY A CA 1
ATOM 1736 C C . GLY A 1 211 ? 26.359 11.883 9.828 1 98.38 211 GLY A C 1
ATOM 1737 O O . GLY A 1 211 ? 26.844 11.211 10.742 1 98.38 211 GLY A O 1
ATOM 1738 N N . ILE A 1 212 ? 25.234 12.547 10.016 1 98.5 212 ILE A N 1
ATOM 1739 C CA . ILE A 1 212 ? 24.484 12.531 11.266 1 98.5 212 ILE A CA 1
ATOM 1740 C C . ILE A 1 212 ? 23.922 11.133 11.508 1 98.5 212 ILE A C 1
ATOM 1742 O O . ILE A 1 212 ? 23.953 10.633 12.641 1 98.5 212 ILE A O 1
ATOM 1746 N N . ALA A 1 213 ? 23.375 10.492 10.5 1 98.44 213 ALA A N 1
ATOM 1747 C CA . ALA A 1 213 ? 22.859 9.133 10.617 1 98.44 213 ALA A CA 1
ATOM 1748 C C . ALA A 1 213 ? 23.938 8.18 11.133 1 98.44 213 ALA A C 1
ATOM 1750 O O . ALA A 1 213 ? 23.656 7.328 11.984 1 98.44 213 ALA A O 1
ATOM 1751 N N . GLU A 1 214 ? 25.141 8.336 10.586 1 97.94 214 GLU A N 1
ATOM 1752 C CA . GLU A 1 214 ? 26.25 7.512 11.023 1 97.94 214 GLU A CA 1
ATOM 1753 C C . GLU A 1 214 ? 26.578 7.746 12.5 1 97.94 214 GLU A C 1
ATOM 1755 O O . GLU A 1 214 ? 26.812 6.793 13.242 1 97.94 214 GLU A O 1
ATOM 1760 N N . LYS A 1 215 ? 26.594 8.953 12.883 1 97.88 215 LYS A N 1
ATOM 1761 C CA . LYS A 1 215 ? 26.875 9.336 14.266 1 97.88 215 LYS A CA 1
ATOM 1762 C C . LYS A 1 215 ? 25.906 8.641 15.227 1 97.88 215 LYS A C 1
ATOM 1764 O O . LYS A 1 215 ? 26.312 8.219 16.312 1 97.88 215 LYS A O 1
ATOM 1769 N N . TYR A 1 216 ? 24.703 8.492 14.906 1 97.94 216 TYR A N 1
ATOM 1770 C CA . TYR A 1 216 ? 23.672 7.934 15.781 1 97.94 216 TYR A CA 1
ATOM 1771 C C . TYR A 1 216 ? 23.422 6.469 15.445 1 97.94 216 TYR A C 1
ATOM 1773 O O . TYR A 1 216 ? 22.5 5.855 16 1 97.94 216 TYR A O 1
ATOM 1781 N N . HIS A 1 217 ? 24.094 5.914 14.469 1 96.38 217 HIS A N 1
ATOM 1782 C CA . HIS A 1 217 ? 24 4.512 14.07 1 96.38 217 HIS A CA 1
ATOM 1783 C C . HIS A 1 217 ? 22.594 4.148 13.648 1 96.38 217 HIS A C 1
ATOM 1785 O O . HIS A 1 217 ? 22.031 3.162 14.133 1 96.38 217 HIS A O 1
ATOM 1791 N N . THR A 1 218 ? 22.047 4.973 12.797 1 96.88 218 THR A N 1
ATOM 1792 C CA . THR A 1 218 ? 20.703 4.762 12.289 1 96.88 218 THR A CA 1
ATOM 1793 C C . THR A 1 218 ? 20.578 5.25 10.852 1 96.88 218 THR A C 1
ATOM 1795 O O . THR A 1 218 ? 21.578 5.543 10.203 1 96.88 218 THR A O 1
ATOM 1798 N N . SER A 1 219 ? 19.375 5.266 10.289 1 95.88 219 SER A N 1
ATOM 1799 C CA . SER A 1 219 ? 19.172 5.633 8.891 1 95.88 219 SER A CA 1
ATOM 1800 C C . SER A 1 219 ? 18.906 7.125 8.742 1 95.88 219 SER A C 1
ATOM 1802 O O . SER A 1 219 ? 18.484 7.781 9.695 1 95.88 219 SER A O 1
ATOM 1804 N N . VAL A 1 220 ? 19.125 7.648 7.555 1 97.62 220 VAL A N 1
ATOM 1805 C CA . VAL A 1 220 ? 18.797 9.031 7.23 1 97.62 220 VAL A CA 1
ATOM 1806 C C . VAL A 1 220 ? 17.297 9.273 7.438 1 97.62 220 VAL A C 1
ATOM 1808 O O . VAL A 1 220 ? 16.891 10.328 7.945 1 97.62 220 VAL A O 1
ATOM 1811 N N . SER A 1 221 ? 16.453 8.305 7.102 1 97.12 221 SER A N 1
ATOM 1812 C CA . SER A 1 221 ? 15.008 8.398 7.285 1 97.12 221 SER A CA 1
ATOM 1813 C C . SER A 1 221 ? 14.656 8.617 8.75 1 97.12 221 SER A C 1
ATOM 1815 O O . SER A 1 221 ? 13.836 9.477 9.07 1 97.12 221 SER A O 1
ATOM 1817 N N . THR A 1 222 ? 15.289 7.848 9.602 1 97.88 222 THR A N 1
ATOM 1818 C CA . THR A 1 222 ? 15.047 7.973 11.031 1 97.88 222 THR A CA 1
ATOM 1819 C C . THR A 1 222 ? 15.469 9.352 11.531 1 97.88 222 THR A C 1
ATOM 1821 O O . THR A 1 222 ? 14.773 9.961 12.344 1 97.88 222 THR A O 1
ATOM 1824 N N . ILE A 1 223 ? 16.578 9.852 11.055 1 98.69 223 ILE A N 1
ATOM 1825 C CA . ILE A 1 223 ? 17.078 11.164 11.453 1 98.69 223 ILE A CA 1
ATOM 1826 C C . ILE A 1 223 ? 16.094 12.25 11.016 1 98.69 223 ILE A C 1
ATOM 1828 O O . ILE A 1 223 ? 15.805 13.172 11.781 1 98.69 223 ILE A O 1
ATOM 1832 N N . ILE A 1 224 ? 15.578 12.133 9.805 1 98.75 224 ILE A N 1
ATOM 1833 C CA . ILE A 1 224 ? 14.641 13.117 9.281 1 98.75 224 ILE A CA 1
ATOM 1834 C C . ILE A 1 224 ? 13.383 13.148 10.148 1 98.75 224 ILE A C 1
ATOM 1836 O O . ILE A 1 224 ? 12.938 14.219 10.562 1 98.75 224 ILE A O 1
ATOM 1840 N N . LEU A 1 225 ? 12.828 12 10.445 1 98.81 225 LEU A N 1
ATOM 1841 C CA . LEU A 1 225 ? 11.625 11.93 11.266 1 98.81 225 LEU A CA 1
ATOM 1842 C C . LEU A 1 225 ? 11.875 12.492 12.656 1 98.81 225 LEU A C 1
ATOM 1844 O O . LEU A 1 225 ? 11.039 13.211 13.203 1 98.81 225 LEU A O 1
ATOM 1848 N N . THR A 1 226 ? 13.031 12.148 13.25 1 98.62 226 THR A N 1
ATOM 1849 C CA . THR A 1 226 ? 13.406 12.664 14.562 1 98.62 226 THR A CA 1
ATOM 1850 C C . THR A 1 226 ? 13.484 14.195 14.531 1 98.62 226 THR A C 1
ATOM 1852 O O . THR A 1 226 ? 12.945 14.859 15.422 1 98.62 226 THR A O 1
ATOM 1855 N N . TRP A 1 227 ? 14.133 14.727 13.539 1 98.81 227 TRP A N 1
ATOM 1856 C CA . TRP A 1 227 ? 14.281 16.172 13.383 1 98.81 227 TRP A CA 1
ATOM 1857 C C . TRP A 1 227 ? 12.922 16.859 13.297 1 98.81 227 TRP A C 1
ATOM 1859 O O . TRP A 1 227 ? 12.688 17.875 13.961 1 98.81 227 TRP A O 1
ATOM 1869 N N . ILE A 1 228 ? 12.016 16.297 12.57 1 98.69 228 ILE A N 1
ATOM 1870 C CA . ILE A 1 228 ? 10.688 16.875 12.391 1 98.69 228 ILE A CA 1
ATOM 1871 C C . ILE A 1 228 ? 9.945 16.891 13.727 1 98.69 228 ILE A C 1
ATOM 1873 O O . ILE A 1 228 ? 9.438 17.938 14.148 1 98.69 228 ILE A O 1
ATOM 1877 N N . MET A 1 229 ? 9.938 15.781 14.398 1 98.31 229 MET A N 1
ATOM 1878 C CA . MET A 1 229 ? 9.18 15.672 15.633 1 98.31 229 MET A CA 1
ATOM 1879 C C . MET A 1 229 ? 9.82 16.5 16.75 1 98.31 229 MET A C 1
ATOM 1881 O O . MET A 1 229 ? 9.117 17.125 17.547 1 98.31 229 MET A O 1
ATOM 1885 N N . HIS A 1 230 ? 11.125 16.578 16.734 1 97 230 HIS A N 1
ATOM 1886 C CA . HIS A 1 230 ? 11.836 17.359 17.75 1 97 230 HIS A CA 1
ATOM 1887 C C . HIS A 1 230 ? 11.656 18.859 17.516 1 97 230 HIS A C 1
ATOM 1889 O O . HIS A 1 230 ? 11.742 19.641 18.453 1 97 230 HIS A O 1
ATOM 1895 N N . SER A 1 231 ? 11.398 19.188 16.344 1 96.25 231 SER A N 1
ATOM 1896 C CA . SER A 1 231 ? 11.156 20.594 16.016 1 96.25 231 SER A CA 1
ATOM 1897 C C . SER A 1 231 ? 9.719 21 16.328 1 96.25 231 SER A C 1
ATOM 1899 O O . SER A 1 231 ? 9.266 22.062 15.922 1 96.25 231 SER A O 1
ATOM 1901 N N . GLY A 1 232 ? 8.969 20.109 16.891 1 96.38 232 GLY A N 1
ATOM 1902 C CA . GLY A 1 232 ? 7.621 20.438 17.328 1 96.38 232 GLY A CA 1
ATOM 1903 C C . GLY A 1 232 ? 6.582 20.219 16.25 1 96.38 232 GLY A C 1
ATOM 1904 O O . GLY A 1 232 ? 5.484 20.781 16.312 1 96.38 232 GLY A O 1
ATOM 1905 N N . ASN A 1 233 ? 6.895 19.438 15.227 1 98.25 233 ASN A N 1
ATOM 1906 C CA . ASN A 1 233 ? 5.988 19.188 14.109 1 98.25 233 ASN A CA 1
ATOM 1907 C C . ASN A 1 233 ? 5.555 17.719 14.07 1 98.25 233 ASN A C 1
ATOM 1909 O O . ASN A 1 233 ? 6.344 16.828 14.383 1 98.25 233 ASN A O 1
ATOM 1913 N N . GLY A 1 234 ? 4.285 17.484 13.742 1 98.5 234 GLY A N 1
ATOM 1914 C CA . GLY A 1 234 ? 3.857 16.125 13.461 1 98.5 234 GLY A CA 1
ATOM 1915 C C . GLY A 1 234 ? 4.332 15.625 12.117 1 98.5 234 GLY A C 1
ATOM 1916 O O . GLY A 1 234 ? 4.84 16.391 11.297 1 98.5 234 GLY A O 1
ATOM 1917 N N . VAL A 1 235 ? 4.191 14.297 11.906 1 98.81 235 VAL A N 1
ATOM 1918 C CA . VAL A 1 235 ? 4.617 13.773 10.617 1 98.81 235 VAL A CA 1
ATOM 1919 C C . VAL A 1 235 ? 3.803 12.531 10.266 1 98.81 235 VAL A C 1
ATOM 1921 O O . VAL A 1 235 ? 3.527 11.695 11.133 1 98.81 235 VAL A O 1
ATOM 1924 N N . ALA A 1 236 ? 3.303 12.477 9.07 1 98.19 236 ALA A N 1
ATOM 1925 C CA . ALA A 1 236 ? 2.734 11.281 8.445 1 98.19 236 ALA A CA 1
ATOM 1926 C C . ALA A 1 236 ? 3.693 10.695 7.418 1 98.19 236 ALA A C 1
ATOM 1928 O O . ALA A 1 236 ? 4.055 11.359 6.445 1 98.19 236 ALA A O 1
ATOM 1929 N N . VAL A 1 237 ? 4.152 9.469 7.633 1 97.06 237 VAL A N 1
ATOM 1930 C CA . VAL A 1 237 ? 5.113 8.836 6.73 1 97.06 237 VAL A CA 1
ATOM 1931 C C . VAL A 1 237 ? 4.559 7.504 6.238 1 97.06 237 VAL A C 1
ATOM 1933 O O . VAL A 1 237 ? 3.943 6.758 7 1 97.06 237 VAL A O 1
ATOM 1936 N N . LYS A 1 238 ? 4.691 7.246 5.004 1 93.38 238 LYS A N 1
ATOM 1937 C CA . LYS A 1 238 ? 4.16 6.004 4.449 1 93.38 238 LYS A CA 1
ATOM 1938 C C . LYS A 1 238 ? 5.258 4.945 4.328 1 93.38 238 LYS A C 1
ATOM 1940 O O . LYS A 1 238 ? 6.422 5.277 4.109 1 93.38 238 LYS A O 1
ATOM 1945 N N . SER A 1 239 ? 4.895 3.701 4.539 1 87.5 239 SER A N 1
ATOM 1946 C CA . SER A 1 239 ? 5.723 2.543 4.227 1 87.5 239 SER A CA 1
ATOM 1947 C C . SER A 1 239 ? 4.895 1.265 4.176 1 87.5 239 SER A C 1
ATOM 1949 O O . SER A 1 239 ? 4.012 1.059 5.016 1 87.5 239 SER A O 1
ATOM 1951 N N . ALA A 1 240 ? 5.188 0.49 3.141 1 85.25 240 ALA A N 1
ATOM 1952 C CA . ALA A 1 240 ? 4.586 -0.841 3.104 1 85.25 240 ALA A CA 1
ATOM 1953 C C . ALA A 1 240 ? 5.574 -1.9 3.588 1 85.25 240 ALA A C 1
ATOM 1955 O O . ALA A 1 240 ? 5.234 -3.082 3.67 1 85.25 240 ALA A O 1
ATOM 1956 N N . ASN A 1 241 ? 6.789 -1.48 3.826 1 83.75 241 ASN A N 1
ATOM 1957 C CA . ASN A 1 241 ? 7.836 -2.389 4.281 1 83.75 241 ASN A CA 1
ATOM 1958 C C . ASN A 1 241 ? 7.863 -2.492 5.805 1 83.75 241 ASN A C 1
ATOM 1960 O O . ASN A 1 241 ? 8.086 -1.494 6.496 1 83.75 241 ASN A O 1
ATOM 1964 N N . VAL A 1 242 ? 7.668 -3.682 6.281 1 85.81 242 VAL A N 1
ATOM 1965 C CA . VAL A 1 242 ? 7.512 -3.883 7.719 1 85.81 242 VAL A CA 1
ATOM 1966 C C . VAL A 1 242 ? 8.797 -3.479 8.438 1 85.81 242 VAL A C 1
ATOM 1968 O O . VAL A 1 242 ? 8.75 -2.949 9.555 1 85.81 242 VAL A O 1
ATOM 1971 N N . GLY A 1 243 ? 9.969 -3.777 7.848 1 87.12 243 GLY A N 1
ATOM 1972 C CA . GLY A 1 243 ? 11.219 -3.334 8.43 1 87.12 243 GLY A CA 1
ATOM 1973 C C . GLY A 1 243 ? 11.32 -1.827 8.562 1 87.12 243 GLY A C 1
ATOM 1974 O O . GLY A 1 243 ? 11.719 -1.317 9.609 1 87.12 243 GLY A O 1
ATOM 1975 N N . ARG A 1 244 ? 10.867 -1.138 7.59 1 90.12 244 ARG A N 1
ATOM 1976 C CA . ARG A 1 244 ? 10.906 0.321 7.598 1 90.12 244 ARG A CA 1
ATOM 1977 C C . ARG A 1 244 ? 9.883 0.891 8.586 1 90.12 244 ARG A C 1
ATOM 1979 O O . ARG A 1 244 ? 10.141 1.915 9.219 1 90.12 244 ARG A O 1
ATOM 1986 N N . VAL A 1 245 ? 8.711 0.291 8.656 1 93.88 245 VAL A N 1
ATOM 1987 C CA . VAL A 1 245 ? 7.707 0.717 9.617 1 93.88 245 VAL A CA 1
ATOM 1988 C C . VAL A 1 245 ? 8.297 0.685 11.031 1 93.88 245 VAL A C 1
ATOM 1990 O O . VAL A 1 245 ? 8.148 1.644 11.789 1 93.88 245 VAL A O 1
ATOM 1993 N N . SER A 1 246 ? 9.008 -0.405 11.312 1 94.25 246 SER A N 1
ATOM 1994 C CA . SER A 1 246 ? 9.633 -0.563 12.617 1 94.25 246 SER A CA 1
ATOM 1995 C C . SER A 1 246 ? 10.742 0.456 12.828 1 94.25 246 SER A C 1
ATOM 1997 O O . SER A 1 246 ? 10.844 1.072 13.891 1 94.25 246 SER A O 1
ATOM 1999 N N . GLU A 1 247 ? 11.547 0.633 11.859 1 94.56 247 GLU A N 1
ATOM 2000 C CA . GLU A 1 247 ? 12.664 1.567 11.945 1 94.56 247 GLU A CA 1
ATOM 2001 C C . GLU A 1 247 ? 12.18 3 12.125 1 94.56 247 GLU A C 1
ATOM 2003 O O . GLU A 1 247 ? 12.734 3.754 12.93 1 94.56 247 GLU A O 1
ATOM 2008 N N . ASN A 1 248 ? 11.18 3.385 11.391 1 97 248 ASN A N 1
ATOM 2009 C CA . ASN A 1 248 ? 10.625 4.727 11.492 1 97 248 ASN A CA 1
ATOM 2010 C C . ASN A 1 248 ? 10.117 5.023 12.898 1 97 248 ASN A C 1
ATOM 2012 O O . ASN A 1 248 ? 10.234 6.148 13.383 1 97 248 ASN A O 1
ATOM 2016 N N . PHE A 1 249 ? 9.578 4.051 13.523 1 97.88 249 PHE A N 1
ATOM 2017 C CA . PHE A 1 249 ? 8.992 4.246 14.844 1 97.88 249 PHE A CA 1
ATOM 2018 C C . PHE A 1 249 ? 10.07 4.57 15.867 1 97.88 249 PHE A C 1
ATOM 2020 O O . PHE A 1 249 ? 9.805 5.242 16.875 1 97.88 249 PHE A O 1
ATOM 2027 N N . LYS A 1 250 ? 11.312 4.141 15.633 1 96.56 250 LYS A N 1
ATOM 2028 C CA . LYS A 1 250 ? 12.422 4.422 16.531 1 96.56 250 LYS A CA 1
ATOM 2029 C C . LYS A 1 250 ? 12.672 5.922 16.656 1 96.56 250 LYS A C 1
ATOM 2031 O O . LYS A 1 250 ? 13.234 6.387 17.641 1 96.56 250 LYS A O 1
ATOM 2036 N N . ALA A 1 251 ? 12.25 6.637 15.727 1 97.81 251 ALA A N 1
ATOM 2037 C CA . ALA A 1 251 ? 12.438 8.086 15.719 1 97.81 251 ALA A CA 1
ATOM 2038 C C . ALA A 1 251 ? 11.688 8.742 16.875 1 97.81 251 ALA A C 1
ATOM 2040 O O . ALA A 1 251 ? 12.016 9.859 17.266 1 97.81 251 ALA A O 1
ATOM 2041 N N . THR A 1 252 ? 10.648 8.078 17.406 1 97 252 THR A N 1
ATOM 2042 C CA . THR A 1 252 ? 9.812 8.664 18.453 1 97 252 THR A CA 1
ATOM 2043 C C . THR A 1 252 ? 10.594 8.797 19.766 1 97 252 THR A C 1
ATOM 2045 O O . THR A 1 252 ? 10.211 9.57 20.641 1 97 252 THR A O 1
ATOM 2048 N N . THR A 1 253 ? 11.758 8.062 19.906 1 95.94 253 THR A N 1
ATOM 2049 C CA . THR A 1 253 ? 12.477 8.086 21.172 1 95.94 253 THR A CA 1
ATOM 2050 C C . THR A 1 253 ? 13.898 8.617 20.969 1 95.94 253 THR A C 1
ATOM 2052 O O . THR A 1 253 ? 14.57 8.977 21.938 1 95.94 253 THR A O 1
ATOM 2055 N N . LEU A 1 254 ? 14.312 8.695 19.719 1 97.12 254 LEU A N 1
ATOM 2056 C CA . LEU A 1 254 ? 15.641 9.211 19.438 1 97.12 254 LEU A CA 1
ATOM 2057 C C . LEU A 1 254 ? 15.703 10.711 19.688 1 97.12 254 LEU A C 1
ATOM 2059 O O . LEU A 1 254 ? 14.758 11.438 19.375 1 97.12 254 LEU A O 1
ATOM 2063 N N . LYS A 1 255 ? 16.828 11.188 20.25 1 96 255 LYS A N 1
ATOM 2064 C CA . LYS A 1 255 ? 17.062 12.609 20.5 1 96 255 LYS A CA 1
ATOM 2065 C C . LYS A 1 255 ? 18.328 13.094 19.781 1 96 255 LYS A C 1
ATOM 2067 O O . LYS A 1 255 ? 19.359 12.438 19.844 1 96 255 LYS A O 1
ATOM 2072 N N . LEU A 1 256 ? 18.156 14.125 19.078 1 98 256 LEU A N 1
ATOM 2073 C CA . LEU A 1 256 ? 19.297 14.766 18.422 1 98 256 LEU A CA 1
ATOM 2074 C C . LEU A 1 256 ? 19.828 15.914 19.266 1 98 256 LEU A C 1
ATOM 2076 O O . LEU A 1 256 ? 19.062 16.578 19.984 1 98 256 LEU A O 1
ATOM 2080 N N . THR A 1 257 ? 21.156 16.172 19.203 1 98.25 257 THR A N 1
ATOM 2081 C CA . THR A 1 257 ? 21.719 17.328 19.875 1 98.25 257 THR A CA 1
ATOM 2082 C C . THR A 1 257 ? 21.297 18.625 19.172 1 98.25 257 THR A C 1
ATOM 2084 O O . THR A 1 257 ? 20.906 18.609 18 1 98.25 257 THR A O 1
ATOM 2087 N N . ASP A 1 258 ? 21.453 19.641 19.938 1 98 258 ASP A N 1
ATOM 2088 C CA . ASP A 1 258 ? 21.141 20.953 19.359 1 98 258 ASP A CA 1
ATOM 2089 C C . ASP A 1 258 ? 22.031 21.25 18.172 1 98 258 ASP A C 1
ATOM 2091 O O . ASP A 1 258 ? 21.594 21.875 17.203 1 98 258 ASP A O 1
ATOM 2095 N N . GLU A 1 259 ? 23.203 20.828 18.266 1 98.38 259 GLU A N 1
ATOM 2096 C CA . GLU A 1 259 ? 24.156 21.031 17.188 1 98.38 259 GLU A CA 1
ATOM 2097 C C . GLU A 1 259 ? 23.703 20.312 15.914 1 98.38 259 GLU A C 1
ATOM 2099 O O . GLU A 1 259 ? 23.734 20.891 14.82 1 98.38 259 GLU A O 1
ATOM 2104 N N . ASP A 1 260 ? 23.281 19.094 16.047 1 98.62 260 ASP A N 1
ATOM 2105 C CA . ASP A 1 260 ? 22.859 18.312 14.883 1 98.62 260 ASP A CA 1
ATOM 2106 C C . ASP A 1 260 ? 21.547 18.844 14.312 1 98.62 260 ASP A C 1
ATOM 2108 O O . ASP A 1 260 ? 21.359 18.875 13.094 1 98.62 260 ASP A O 1
ATOM 2112 N N . MET A 1 261 ? 20.703 19.297 15.227 1 98.44 261 MET A N 1
ATOM 2113 C CA . MET A 1 261 ? 19.469 19.953 14.773 1 98.44 261 MET A CA 1
ATOM 2114 C C . MET A 1 261 ? 19.797 21.172 13.906 1 98.44 261 MET A C 1
ATOM 2116 O O . MET A 1 261 ? 19.203 21.359 12.844 1 98.44 261 MET A O 1
ATOM 2120 N N . ALA A 1 262 ? 20.75 21.922 14.344 1 98.38 262 ALA A N 1
ATOM 2121 C CA . ALA A 1 262 ? 21.109 23.156 13.648 1 98.38 262 ALA A CA 1
ATOM 2122 C C . ALA A 1 262 ? 21.719 22.859 12.281 1 98.38 262 ALA A C 1
ATOM 2124 O O . ALA A 1 262 ? 21.484 23.594 11.32 1 98.38 262 ALA A O 1
ATOM 2125 N N . LYS A 1 263 ? 22.5 21.812 12.203 1 98.56 263 LYS A N 1
ATOM 2126 C CA . LYS A 1 263 ? 23.078 21.406 10.93 1 98.56 263 LYS A CA 1
ATOM 2127 C C . LYS A 1 263 ? 22 21.078 9.914 1 98.56 263 LYS A C 1
ATOM 2129 O O . LYS A 1 263 ? 22.109 21.422 8.742 1 98.56 263 LYS A O 1
ATOM 2134 N N . ILE A 1 264 ? 20.938 20.406 10.391 1 98.69 264 ILE A N 1
ATOM 2135 C CA . ILE A 1 264 ? 19.844 20.047 9.492 1 98.69 264 ILE A CA 1
ATOM 2136 C C . ILE A 1 264 ? 19.062 21.297 9.094 1 98.69 264 ILE A C 1
ATOM 2138 O O . ILE A 1 264 ? 18.656 21.438 7.941 1 98.69 264 ILE A O 1
ATOM 2142 N N . ASP A 1 265 ? 18.891 22.219 10.031 1 98.19 265 ASP A N 1
ATOM 2143 C CA . ASP A 1 265 ? 18.172 23.469 9.758 1 98.19 265 ASP A CA 1
ATOM 2144 C C . ASP A 1 265 ? 18.844 24.25 8.633 1 98.19 265 ASP A C 1
ATOM 2146 O O . ASP A 1 265 ? 18.188 25.016 7.922 1 98.19 265 ASP A O 1
ATOM 2150 N N . GLU A 1 266 ? 20.141 24.016 8.398 1 98.19 266 GLU A N 1
ATOM 2151 C CA . GLU A 1 266 ? 20.906 24.766 7.414 1 98.19 266 GLU A CA 1
ATOM 2152 C C . GLU A 1 266 ? 20.766 24.156 6.023 1 98.19 266 GLU A C 1
ATOM 2154 O O . GLU A 1 266 ? 21.219 24.734 5.035 1 98.19 266 GLU A O 1
ATOM 2159 N N . LEU A 1 267 ? 20.031 23.062 5.91 1 98.38 267 LEU A N 1
ATOM 2160 C CA . LEU A 1 267 ? 19.953 22.344 4.645 1 98.38 267 LEU A CA 1
ATOM 2161 C C . LEU A 1 267 ? 18.797 22.859 3.793 1 98.38 267 LEU A C 1
ATOM 2163 O O . LEU A 1 267 ? 18.547 22.344 2.703 1 98.38 267 LEU A O 1
ATOM 2167 N N . ASP A 1 268 ? 18.109 23.891 4.242 1 98.19 268 ASP A N 1
ATOM 2168 C CA . ASP A 1 268 ? 16.938 24.391 3.521 1 98.19 268 ASP A CA 1
ATOM 2169 C C . ASP A 1 268 ? 17.328 24.922 2.145 1 98.19 268 ASP A C 1
ATOM 2171 O O . ASP A 1 268 ? 18.156 25.828 2.033 1 98.19 268 ASP A O 1
ATOM 2175 N N . LEU A 1 269 ? 16.781 24.297 1.123 1 97.69 269 LEU A N 1
ATOM 2176 C CA . LEU A 1 269 ? 16.953 24.75 -0.253 1 97.69 269 LEU A CA 1
ATOM 2177 C C . LEU A 1 269 ? 15.695 25.422 -0.773 1 97.69 269 LEU A C 1
ATOM 2179 O O . LEU A 1 269 ? 15.672 25.922 -1.9 1 97.69 269 LEU A O 1
ATOM 2183 N N . ASN A 1 270 ? 14.672 25.453 0.003 1 97.06 270 ASN A N 1
ATOM 2184 C CA . ASN A 1 270 ? 13.359 25.953 -0.374 1 97.06 270 ASN A CA 1
ATOM 2185 C C . ASN A 1 270 ? 12.852 25.312 -1.657 1 97.06 270 ASN A C 1
ATOM 2187 O O . ASN A 1 270 ? 12.344 25.984 -2.547 1 97.06 270 ASN A O 1
ATOM 2191 N N . THR A 1 271 ? 13.047 23.984 -1.736 1 96.31 271 THR A N 1
ATOM 2192 C CA . THR A 1 271 ? 12.711 23.234 -2.947 1 96.31 271 THR A CA 1
ATOM 2193 C C . THR A 1 271 ? 11.727 22.125 -2.643 1 96.31 271 THR A C 1
ATOM 2195 O O . THR A 1 271 ? 12.047 21.188 -1.899 1 96.31 271 THR A O 1
ATOM 2198 N N . PRO A 1 272 ? 10.516 22.219 -3.229 1 96.5 272 PRO A N 1
ATOM 2199 C CA . PRO A 1 272 ? 9.586 21.094 -3.104 1 96.5 272 PRO A CA 1
ATOM 2200 C C . PRO A 1 272 ? 9.969 19.922 -3.99 1 96.5 272 PRO A C 1
ATOM 2202 O O . PRO A 1 272 ? 10.609 20.094 -5.027 1 96.5 272 PRO A O 1
ATOM 2205 N N . TYR A 1 273 ? 9.641 18.719 -3.568 1 94.5 273 TYR A N 1
ATOM 2206 C CA . TYR A 1 273 ? 9.961 17.531 -4.344 1 94.5 273 TYR A CA 1
ATOM 2207 C C . TYR A 1 273 ? 8.695 16.828 -4.805 1 94.5 273 TYR A C 1
ATOM 2209 O O . TYR A 1 273 ? 8.758 15.836 -5.547 1 94.5 273 TYR A O 1
ATOM 2217 N N . VAL A 1 274 ? 7.492 17.312 -4.359 1 91.5 274 VAL A N 1
ATOM 2218 C CA . VAL A 1 274 ? 6.23 16.703 -4.789 1 91.5 274 VAL A CA 1
ATOM 2219 C C . VAL A 1 274 ? 5.402 17.734 -5.547 1 91.5 274 VAL A C 1
ATOM 2221 O O . VAL A 1 274 ? 5.777 18.906 -5.629 1 91.5 274 VAL A O 1
ATOM 2224 N N . GLU A 1 275 ? 4.312 17.375 -6.125 1 85.75 275 GLU A N 1
ATOM 2225 C CA . GLU A 1 275 ? 3.576 18.203 -7.082 1 85.75 275 GLU A CA 1
ATOM 2226 C C . GLU A 1 275 ? 2.545 19.078 -6.379 1 85.75 275 GLU A C 1
ATOM 2228 O O . GLU A 1 275 ? 1.97 19.984 -6.988 1 85.75 275 GLU A O 1
ATOM 2233 N N . ASP A 1 276 ? 2.328 18.922 -5.184 1 86.5 276 ASP A N 1
ATOM 2234 C CA . ASP A 1 276 ? 1.361 19.734 -4.449 1 86.5 276 ASP A CA 1
ATOM 2235 C C . ASP A 1 276 ? 1.883 21.156 -4.238 1 86.5 276 ASP A C 1
ATOM 2237 O O . ASP A 1 276 ? 2.82 21.375 -3.467 1 86.5 276 ASP A O 1
ATOM 2241 N N . ARG A 1 277 ? 1.231 22.125 -4.953 1 91.5 277 ARG A N 1
ATOM 2242 C CA . ARG A 1 277 ? 1.685 23.5 -4.938 1 91.5 277 ARG A CA 1
ATOM 2243 C C . ARG A 1 277 ? 0.604 24.438 -4.387 1 91.5 277 ARG A C 1
ATOM 2245 O O . ARG A 1 277 ? 0.119 25.312 -5.09 1 91.5 277 ARG A O 1
ATOM 2252 N N . GLY A 1 278 ? 0.319 24.25 -3.18 1 92.69 278 GLY A N 1
ATOM 2253 C CA . GLY A 1 278 ? -0.705 25.062 -2.543 1 92.69 278 GLY A CA 1
ATOM 2254 C C . GLY A 1 278 ? -0.447 26.547 -2.67 1 92.69 278 GLY A C 1
ATOM 2255 O O . GLY A 1 278 ? -1.387 27.344 -2.701 1 92.69 278 GLY A O 1
ATOM 2256 N N . TRP A 1 279 ? 0.803 26.969 -2.816 1 93.44 279 TRP A N 1
ATOM 2257 C CA . TRP A 1 279 ? 1.186 28.375 -2.871 1 93.44 279 TRP A CA 1
ATOM 2258 C C . TRP A 1 279 ? 0.831 28.984 -4.223 1 93.44 279 TRP A C 1
ATOM 2260 O O . TRP A 1 279 ? 0.862 30.203 -4.387 1 93.44 279 TRP A O 1
ATOM 2270 N N . GLU A 1 280 ? 0.421 28.141 -5.129 1 92.88 280 GLU A N 1
ATOM 2271 C CA . GLU A 1 280 ? 0.014 28.641 -6.438 1 92.88 280 GLU A CA 1
ATOM 2272 C C . GLU A 1 280 ? -1.489 28.906 -6.484 1 92.88 280 GLU A C 1
ATOM 2274 O O . GLU A 1 280 ? -1.987 29.516 -7.426 1 92.88 280 GLU A O 1
ATOM 2279 N N . VAL A 1 281 ? -2.213 28.453 -5.434 1 95.62 281 VAL A N 1
ATOM 2280 C CA . VAL A 1 281 ? -3.672 28.5 -5.465 1 95.62 281 VAL A CA 1
ATOM 2281 C C . VAL A 1 281 ? -4.16 29.844 -4.93 1 95.62 281 VAL A C 1
ATOM 2283 O O . VAL A 1 281 ? -3.73 30.281 -3.863 1 95.62 281 VAL A O 1
ATOM 2286 N N . VAL A 1 282 ? -5.02 30.438 -5.668 1 93.5 282 VAL A N 1
ATOM 2287 C CA . VAL A 1 282 ? -5.613 31.703 -5.211 1 93.5 282 VAL A CA 1
ATOM 2288 C C . VAL A 1 282 ? -6.895 31.406 -4.43 1 93.5 282 VAL A C 1
ATOM 2290 O O . VAL A 1 282 ? -7.566 30.406 -4.676 1 93.5 282 VAL A O 1
ATOM 2293 N N . MET B 1 1 ? 3.062 12.883 22.172 1 95.38 1 MET B N 1
ATOM 2294 C CA . MET B 1 1 ? 1.765 13.453 21.828 1 95.38 1 MET B CA 1
ATOM 2295 C C . MET B 1 1 ? 1.858 14.969 21.672 1 95.38 1 MET B C 1
ATOM 2297 O O . MET B 1 1 ? 2.701 15.609 22.312 1 95.38 1 MET B O 1
ATOM 2301 N N . PHE B 1 2 ? 1.126 15.445 20.703 1 96.5 2 PHE B N 1
ATOM 2302 C CA . PHE B 1 2 ? 0.922 16.891 20.609 1 96.5 2 PHE B CA 1
ATOM 2303 C C . PHE B 1 2 ? -0.477 17.266 21.078 1 96.5 2 PHE B C 1
ATOM 2305 O O . PHE B 1 2 ? -1.441 16.531 20.828 1 96.5 2 PHE B O 1
ATOM 2312 N N . LYS B 1 3 ? -0.534 18.391 21.75 1 97.31 3 LYS B N 1
ATOM 2313 C CA . LYS B 1 3 ? -1.832 18.953 22.109 1 97.31 3 LYS B CA 1
ATOM 2314 C C . LYS B 1 3 ? -2.338 19.906 21.031 1 97.31 3 LYS B C 1
ATOM 2316 O O . LYS B 1 3 ? -1.639 20.844 20.656 1 97.31 3 LYS B O 1
ATOM 2321 N N . LEU B 1 4 ? -3.521 19.578 20.547 1 98.19 4 LEU B N 1
ATOM 2322 C CA . LEU B 1 4 ? -4.129 20.453 19.531 1 98.19 4 LEU B CA 1
ATOM 2323 C C . LEU B 1 4 ? -4.836 21.625 20.188 1 98.19 4 LEU B C 1
ATOM 2325 O O . LEU B 1 4 ? -5.074 21.625 21.391 1 98.19 4 LEU B O 1
ATOM 2329 N N . ASN B 1 5 ? -5.125 22.641 19.391 1 97.38 5 ASN B N 1
ATOM 2330 C CA . ASN B 1 5 ? -5.676 23.875 19.922 1 97.38 5 ASN B CA 1
ATOM 2331 C C . ASN B 1 5 ? -7.105 23.688 20.422 1 97.38 5 ASN B C 1
ATOM 2333 O O . ASN B 1 5 ? -7.66 24.562 21.094 1 97.38 5 ASN B O 1
ATOM 2337 N N . ASN B 1 6 ? -7.715 22.578 20.125 1 97 6 ASN B N 1
ATOM 2338 C CA . ASN B 1 6 ? -9.047 22.297 20.656 1 97 6 ASN B CA 1
ATOM 2339 C C . ASN B 1 6 ? -8.984 21.359 21.859 1 97 6 ASN B C 1
ATOM 2341 O O . ASN B 1 6 ? -10.016 20.844 22.297 1 97 6 ASN B O 1
ATOM 2345 N N . GLY B 1 7 ? -7.746 21.016 22.281 1 97.06 7 GLY B N 1
ATOM 2346 C CA . GLY B 1 7 ? -7.582 20.234 23.5 1 97.06 7 GLY B CA 1
ATOM 2347 C C . GLY B 1 7 ? -7.332 18.766 23.234 1 97.06 7 GLY B C 1
ATOM 2348 O O . GLY B 1 7 ? -6.895 18.031 24.125 1 97.06 7 GLY B O 1
ATOM 2349 N N . GLU B 1 8 ? -7.57 18.266 22.031 1 97.06 8 GLU B N 1
ATOM 2350 C CA . GLU B 1 8 ? -7.32 16.875 21.688 1 97.06 8 GLU B CA 1
ATOM 2351 C C . GLU B 1 8 ? -5.824 16.578 21.625 1 97.06 8 GLU B C 1
ATOM 2353 O O . GLU B 1 8 ? -5.012 17.484 21.469 1 97.06 8 GLU B O 1
ATOM 2358 N N . GLU B 1 9 ? -5.488 15.352 21.859 1 98 9 GLU B N 1
ATOM 2359 C CA . GLU B 1 9 ? -4.102 14.898 21.75 1 98 9 GLU B CA 1
ATOM 2360 C C . GLU B 1 9 ? -3.891 14.062 20.5 1 98 9 GLU B C 1
ATOM 2362 O O . GLU B 1 9 ? -4.723 13.211 20.156 1 98 9 GLU B O 1
ATOM 2367 N N . MET B 1 10 ? -2.855 14.32 19.812 1 98.19 10 MET B N 1
ATOM 2368 C CA . MET B 1 10 ? -2.523 13.625 18.578 1 98.19 10 MET B CA 1
ATOM 2369 C C . MET B 1 10 ? -1.126 13.023 18.641 1 98.19 10 MET B C 1
ATOM 2371 O O . MET B 1 10 ? -0.172 13.695 19.031 1 98.19 10 MET B O 1
ATOM 2375 N N . PRO B 1 11 ? -0.985 11.758 18.312 1 98.31 11 PRO B N 1
ATOM 2376 C CA . PRO B 1 11 ? 0.365 11.195 18.234 1 98.31 11 PRO B CA 1
ATOM 2377 C C . PRO B 1 11 ? 1.269 11.938 17.266 1 98.31 11 PRO B C 1
ATOM 2379 O O . PRO B 1 11 ? 0.8 12.422 16.234 1 98.31 11 PRO B O 1
ATOM 2382 N N . LYS B 1 12 ? 2.561 11.977 17.5 1 98 12 LYS B N 1
ATOM 2383 C CA . LYS B 1 12 ? 3.525 12.734 16.703 1 98 12 LYS B CA 1
ATOM 2384 C C . LYS B 1 12 ? 3.746 12.102 15.336 1 98 12 LYS B C 1
ATOM 2386 O O . LYS B 1 12 ? 4.043 12.797 14.367 1 98 12 LYS B O 1
ATOM 2391 N N . LEU B 1 13 ? 3.666 10.766 15.367 1 98.62 13 LEU B N 1
ATOM 2392 C CA . LEU B 1 13 ? 3.977 9.977 14.18 1 98.62 13 LEU B CA 1
ATOM 2393 C C . LEU B 1 13 ? 2.758 9.188 13.719 1 98.62 13 LEU B C 1
ATOM 2395 O O . LEU B 1 13 ? 2.135 8.477 14.508 1 98.62 13 LEU B O 1
ATOM 2399 N N . ALA B 1 14 ? 2.416 9.422 12.484 1 98.69 14 ALA B N 1
ATOM 2400 C CA . ALA B 1 14 ? 1.315 8.672 11.875 1 98.69 14 ALA B CA 1
ATOM 2401 C C . ALA B 1 14 ? 1.81 7.82 10.711 1 98.69 14 ALA B C 1
ATOM 2403 O O . ALA B 1 14 ? 2.742 8.203 10 1 98.69 14 ALA B O 1
ATOM 2404 N N . LEU B 1 15 ? 1.21 6.676 10.523 1 98.12 15 LEU B N 1
ATOM 2405 C CA . LEU B 1 15 ? 1.427 5.902 9.305 1 98.12 15 LEU B CA 1
ATOM 2406 C C . LEU B 1 15 ? 0.532 6.402 8.18 1 98.12 15 LEU B C 1
ATOM 2408 O O . LEU B 1 15 ? -0.695 6.391 8.297 1 98.12 15 LEU B O 1
ATOM 2412 N N . GLY B 1 16 ? 1.139 6.91 7.113 1 96.56 16 GLY B N 1
ATOM 2413 C CA . GLY B 1 16 ? 0.396 7.23 5.902 1 96.56 16 GLY B CA 1
ATOM 2414 C C . GLY B 1 16 ? -0.041 6.004 5.125 1 96.56 16 GLY B C 1
ATOM 2415 O O . GLY B 1 16 ? 0.695 5.016 5.051 1 96.56 16 GLY B O 1
ATOM 2416 N N . THR B 1 17 ? -1.193 6.109 4.426 1 93.69 17 THR B N 1
ATOM 2417 C CA . THR B 1 17 ? -1.761 4.914 3.812 1 93.69 17 THR B CA 1
ATOM 2418 C C . THR B 1 17 ? -1.85 5.074 2.297 1 93.69 17 THR B C 1
ATOM 2420 O O . THR B 1 17 ? -2.455 4.242 1.615 1 93.69 17 THR B O 1
ATOM 2423 N N . TYR B 1 18 ? -1.303 6.242 1.792 1 89.19 18 TYR B N 1
ATOM 2424 C CA . TYR B 1 18 ? -1.204 6.434 0.35 1 89.19 18 TYR B CA 1
ATOM 2425 C C . TYR B 1 18 ? -0.144 5.52 -0.251 1 89.19 18 TYR B C 1
ATOM 2427 O O . TYR B 1 18 ? 0.957 5.969 -0.581 1 89.19 18 TYR B O 1
ATOM 2435 N N . LEU B 1 19 ? -0.472 4.285 -0.501 1 86.56 19 LEU B N 1
ATOM 2436 C CA . LEU B 1 19 ? 0.547 3.293 -0.826 1 86.56 19 LEU B CA 1
ATOM 2437 C C . LEU B 1 19 ? 0.377 2.787 -2.254 1 86.56 19 LEU B C 1
ATOM 2439 O O . LEU B 1 19 ? 1.353 2.691 -3.002 1 86.56 19 LEU B O 1
ATOM 2443 N N . LEU B 1 20 ? -0.805 2.65 -2.758 1 89.5 20 LEU B N 1
ATOM 2444 C CA . LEU B 1 20 ? -1.052 1.869 -3.965 1 89.5 20 LEU B CA 1
ATOM 2445 C C . LEU B 1 20 ? -0.968 2.75 -5.207 1 89.5 20 LEU B C 1
ATOM 2447 O O . LEU B 1 20 ? -0.358 2.361 -6.207 1 89.5 20 LEU B O 1
ATOM 2451 N N . LEU B 1 21 ? -1.554 3.939 -5.207 1 86.56 21 LEU B N 1
ATOM 2452 C CA . LEU B 1 21 ? -1.653 4.77 -6.402 1 86.56 21 LEU B CA 1
ATOM 2453 C C . LEU B 1 21 ? -0.27 5.121 -6.938 1 86.56 21 LEU B C 1
ATOM 2455 O O . LEU B 1 21 ? 0.001 4.949 -8.125 1 86.56 21 LEU B O 1
ATOM 2459 N N . ASP B 1 22 ? 0.616 5.598 -6.09 1 84.94 22 ASP B N 1
ATOM 2460 C CA . ASP B 1 22 ? 1.968 5.965 -6.5 1 84.94 22 ASP B CA 1
ATOM 2461 C C . ASP B 1 22 ? 2.727 4.754 -7.039 1 84.94 22 ASP B C 1
ATOM 2463 O O . ASP B 1 22 ? 3.49 4.875 -8 1 84.94 22 ASP B O 1
ATOM 2467 N N . ALA B 1 23 ? 2.533 3.646 -6.375 1 92.38 23 ALA B N 1
ATOM 2468 C CA . ALA B 1 23 ? 3.205 2.424 -6.809 1 92.38 23 ALA B CA 1
ATOM 2469 C C . ALA B 1 23 ? 2.73 1.999 -8.195 1 92.38 23 ALA B C 1
ATOM 2471 O O . ALA B 1 23 ? 3.541 1.638 -9.055 1 92.38 23 ALA B O 1
ATOM 2472 N N . VAL B 1 24 ? 1.409 2.061 -8.453 1 96.25 24 VAL B N 1
ATOM 2473 C CA . VAL B 1 24 ? 0.84 1.681 -9.742 1 96.25 24 VAL B CA 1
ATOM 2474 C C . VAL B 1 24 ? 1.3 2.662 -10.812 1 96.25 24 VAL B C 1
ATOM 2476 O O . VAL B 1 24 ? 1.654 2.256 -11.922 1 96.25 24 VAL B O 1
ATOM 2479 N N . ASP B 1 25 ? 1.299 3.959 -10.492 1 94 25 ASP B N 1
ATOM 2480 C CA . ASP B 1 25 ? 1.762 4.98 -11.43 1 94 25 ASP B CA 1
ATOM 2481 C C . ASP B 1 25 ? 3.193 4.703 -11.875 1 94 25 ASP B C 1
ATOM 2483 O O . ASP B 1 25 ? 3.471 4.641 -13.078 1 94 25 ASP B O 1
ATOM 2487 N N . LYS B 1 26 ? 4.039 4.453 -10.914 1 93.94 26 LYS B N 1
ATOM 2488 C CA . LYS B 1 26 ? 5.438 4.18 -11.234 1 93.94 26 LYS B CA 1
ATOM 2489 C C . LYS B 1 26 ? 5.578 2.867 -12 1 93.94 26 LYS B C 1
ATOM 2491 O O . LYS B 1 26 ? 6.395 2.764 -12.914 1 93.94 26 LYS B O 1
ATOM 2496 N N . ALA B 1 27 ? 4.832 1.875 -11.625 1 97.94 27 ALA B N 1
ATOM 2497 C CA . ALA B 1 27 ? 4.879 0.572 -12.289 1 97.94 27 ALA B CA 1
ATOM 2498 C C . ALA B 1 27 ? 4.531 0.693 -13.766 1 97.94 27 ALA B C 1
ATOM 2500 O O . ALA B 1 27 ? 5.25 0.175 -14.625 1 97.94 27 ALA B O 1
ATOM 2501 N N . LEU B 1 28 ? 3.441 1.414 -14.031 1 98.19 28 LEU B N 1
ATOM 2502 C CA . LEU B 1 28 ? 3.041 1.611 -15.422 1 98.19 28 LEU B CA 1
ATOM 2503 C C . LEU B 1 28 ? 4.109 2.385 -16.188 1 98.19 28 LEU B C 1
ATOM 2505 O O . LEU B 1 28 ? 4.422 2.049 -17.328 1 98.19 28 LEU B O 1
ATOM 2509 N N . GLU B 1 29 ? 4.699 3.355 -15.562 1 97.62 29 GLU B N 1
ATOM 2510 C CA . GLU B 1 29 ? 5.73 4.188 -16.172 1 97.62 29 GLU B CA 1
ATOM 2511 C C . GLU B 1 29 ? 6.93 3.35 -16.609 1 97.62 29 GLU B C 1
ATOM 2513 O O . GLU B 1 29 ? 7.449 3.518 -17.719 1 97.62 29 GLU B O 1
ATOM 2518 N N . VAL B 1 30 ? 7.355 2.434 -15.766 1 97.5 30 VAL B N 1
ATOM 2519 C CA . VAL B 1 30 ? 8.625 1.758 -16.016 1 97.5 30 VAL B CA 1
ATOM 2520 C C . VAL B 1 30 ? 8.391 0.524 -16.875 1 97.5 30 VAL B C 1
ATOM 2522 O O . VAL B 1 30 ? 9.344 -0.049 -17.422 1 97.5 30 VAL B O 1
ATOM 2525 N N . GLY B 1 31 ? 7.059 0.012 -16.922 1 98 31 GLY B N 1
ATOM 2526 C CA . GLY B 1 31 ? 6.84 -1.018 -17.922 1 98 31 GLY B CA 1
ATOM 2527 C C . GLY B 1 31 ? 6.027 -2.189 -17.406 1 98 31 GLY B C 1
ATOM 2528 O O . GLY B 1 31 ? 5.68 -3.094 -18.172 1 98 31 GLY B O 1
ATOM 2529 N N . TYR B 1 32 ? 5.664 -2.217 -16.062 1 98.44 32 TYR B N 1
ATOM 2530 C CA . TYR B 1 32 ? 4.793 -3.275 -15.562 1 98.44 32 TYR B CA 1
ATOM 2531 C C . TYR B 1 32 ? 3.498 -3.338 -16.359 1 98.44 32 TYR B C 1
ATOM 2533 O O . TYR B 1 32 ? 2.936 -2.303 -16.734 1 98.44 32 TYR B O 1
ATOM 2541 N N . ARG B 1 33 ? 3.018 -4.574 -16.516 1 98.62 33 ARG B N 1
ATOM 2542 C CA . ARG B 1 33 ? 1.729 -4.773 -17.172 1 98.62 33 ARG B CA 1
ATOM 2543 C C . ARG B 1 33 ? 0.916 -5.852 -16.469 1 98.62 33 ARG B C 1
ATOM 2545 O O . ARG B 1 33 ? -0.055 -6.371 -17.016 1 98.62 33 ARG B O 1
ATOM 2552 N N . SER B 1 34 ? 1.387 -6.223 -15.305 1 98.75 34 SER B N 1
ATOM 2553 C CA . SER B 1 34 ? 0.683 -7.215 -14.5 1 98.75 34 SER B CA 1
ATOM 2554 C C . SER B 1 34 ? 0.545 -6.754 -13.055 1 98.75 34 SER B C 1
ATOM 2556 O O . SER B 1 34 ? 1.489 -6.211 -12.477 1 98.75 34 SER B O 1
ATOM 2558 N N . PHE B 1 35 ? -0.644 -6.93 -12.508 1 98.62 35 PHE B N 1
ATOM 2559 C CA . PHE B 1 35 ? -0.956 -6.578 -11.125 1 98.62 35 PHE B CA 1
ATOM 2560 C C . PHE B 1 35 ? -1.659 -7.73 -10.414 1 98.62 35 PHE B C 1
ATOM 2562 O O . PHE B 1 35 ? -2.525 -8.383 -11 1 98.62 35 PHE B O 1
ATOM 2569 N N . ASP B 1 36 ? -1.219 -7.988 -9.211 1 98.56 36 ASP B N 1
ATOM 2570 C CA . ASP B 1 36 ? -1.71 -9.102 -8.406 1 98.56 36 ASP B CA 1
ATOM 2571 C C . ASP B 1 36 ? -2.418 -8.594 -7.152 1 98.56 36 ASP B C 1
ATOM 2573 O O . ASP B 1 36 ? -1.808 -7.93 -6.312 1 98.56 36 ASP B O 1
ATOM 2577 N N . THR B 1 37 ? -3.705 -8.859 -7.016 1 97.5 37 THR B N 1
ATOM 2578 C CA . THR B 1 37 ? -4.512 -8.5 -5.855 1 97.5 37 THR B CA 1
ATOM 2579 C C . THR B 1 37 ? -5.305 -9.703 -5.352 1 97.5 37 THR B C 1
ATOM 2581 O O . THR B 1 37 ? -4.938 -10.844 -5.617 1 97.5 37 THR B O 1
ATOM 2584 N N . ALA B 1 38 ? -6.258 -9.516 -4.43 1 97.31 38 ALA B N 1
ATOM 2585 C CA . ALA B 1 38 ? -7.148 -10.539 -3.896 1 97.31 38 ALA B CA 1
ATOM 2586 C C . ALA B 1 38 ? -8.398 -9.914 -3.283 1 97.31 38 ALA B C 1
ATOM 2588 O O . ALA B 1 38 ? -8.367 -8.766 -2.836 1 97.31 38 ALA B O 1
ATOM 2589 N N . LYS B 1 39 ? -9.43 -10.664 -3.293 1 95.69 39 LYS B N 1
ATOM 2590 C CA . LYS B 1 39 ? -10.633 -10.242 -2.586 1 95.69 39 LYS B CA 1
ATOM 2591 C C . LYS B 1 39 ? -10.344 -9.961 -1.116 1 95.69 39 LYS B C 1
ATOM 2593 O O . LYS B 1 39 ? -10.898 -9.023 -0.537 1 95.69 39 LYS B O 1
ATOM 2598 N N . TYR B 1 40 ? -9.516 -10.75 -0.604 1 91.88 40 TYR B N 1
ATOM 2599 C CA . TYR B 1 40 ? -9.172 -10.703 0.812 1 91.88 40 TYR B CA 1
ATOM 2600 C C . TYR B 1 40 ? -8.516 -9.375 1.166 1 91.88 40 TYR B C 1
ATOM 2602 O O . TYR B 1 40 ? -8.633 -8.898 2.297 1 91.88 40 TYR B O 1
ATOM 2610 N N . TYR B 1 41 ? -7.824 -8.719 0.203 1 89.88 41 TYR B N 1
ATOM 2611 C CA . TYR B 1 41 ? -7.035 -7.523 0.472 1 89.88 41 TYR B CA 1
ATOM 2612 C C . TYR B 1 41 ? -7.938 -6.309 0.658 1 89.88 41 TYR B C 1
ATOM 2614 O O . TYR B 1 41 ? -7.5 -5.277 1.18 1 89.88 41 TYR B O 1
ATOM 2622 N N . GLU B 1 42 ? -9.188 -6.363 0.134 1 88.31 42 GLU B N 1
ATOM 2623 C CA . GLU B 1 42 ? -10.172 -5.289 0.195 1 88.31 42 GLU B CA 1
ATOM 2624 C C . GLU B 1 42 ? -9.672 -4.039 -0.524 1 88.31 42 GLU B C 1
ATOM 2626 O O . GLU B 1 42 ? -10 -2.918 -0.132 1 88.31 42 GLU B O 1
ATOM 2631 N N . ASN B 1 43 ? -8.75 -4.223 -1.499 1 92.31 43 ASN B N 1
ATOM 2632 C CA . ASN B 1 43 ? -8.219 -3.053 -2.193 1 92.31 43 ASN B CA 1
ATOM 2633 C C . ASN B 1 43 ? -8.445 -3.143 -3.699 1 92.31 43 ASN B C 1
ATOM 2635 O O . ASN B 1 43 ? -7.828 -2.406 -4.469 1 92.31 43 ASN B O 1
ATOM 2639 N N . GLU B 1 44 ? -9.328 -4.062 -4.148 1 95.75 44 GLU B N 1
ATOM 2640 C CA . GLU B 1 44 ? -9.648 -4.18 -5.57 1 95.75 44 GLU B CA 1
ATOM 2641 C C . GLU B 1 44 ? -10.219 -2.873 -6.117 1 95.75 44 GLU B C 1
ATOM 2643 O O . GLU B 1 44 ? -9.906 -2.477 -7.238 1 95.75 44 GLU B O 1
ATOM 2648 N N . GLY B 1 45 ? -11.07 -2.24 -5.301 1 92.88 45 GLY B N 1
ATOM 2649 C CA . GLY B 1 45 ? -11.617 -0.961 -5.727 1 92.88 45 GLY B CA 1
ATOM 2650 C C . GLY B 1 45 ? -10.555 0.101 -5.938 1 92.88 45 GLY B C 1
ATOM 2651 O O . GLY B 1 45 ? -10.578 0.82 -6.938 1 92.88 45 GLY B O 1
ATOM 2652 N N . GLU B 1 46 ? -9.648 0.19 -5 1 92.62 46 GLU B N 1
ATOM 2653 C CA . GLU B 1 46 ? -8.539 1.134 -5.102 1 92.62 46 GLU B CA 1
ATOM 2654 C C . GLU B 1 46 ? -7.699 0.868 -6.348 1 92.62 46 GLU B C 1
ATOM 2656 O O . GLU B 1 46 ? -7.328 1.801 -7.062 1 92.62 46 GLU B O 1
ATOM 2661 N N . LEU B 1 47 ? -7.426 -0.366 -6.641 1 96 47 LEU B N 1
ATOM 2662 C CA . LEU B 1 47 ? -6.648 -0.735 -7.82 1 96 47 LEU B CA 1
ATOM 2663 C C . LEU B 1 47 ? -7.414 -0.41 -9.102 1 96 47 LEU B C 1
ATOM 2665 O O . LEU B 1 47 ? -6.84 0.119 -10.055 1 96 47 LEU B O 1
ATOM 2669 N N . GLY B 1 48 ? -8.695 -0.748 -9.109 1 96.69 48 GLY B N 1
ATOM 2670 C CA . GLY B 1 48 ? -9.516 -0.431 -10.266 1 96.69 48 GLY B CA 1
ATOM 2671 C C . GLY B 1 48 ? -9.531 1.048 -10.602 1 96.69 48 GLY B C 1
ATOM 2672 O O . GLY B 1 48 ? -9.344 1.428 -11.758 1 96.69 48 GLY B O 1
ATOM 2673 N N . GLU B 1 49 ? -9.695 1.867 -9.609 1 93.62 49 GLU B N 1
ATOM 2674 C CA . GLU B 1 49 ? -9.727 3.312 -9.812 1 93.62 49 GLU B CA 1
ATOM 2675 C C . GLU B 1 49 ? -8.359 3.838 -10.25 1 93.62 49 GLU B C 1
ATOM 2677 O O . GLU B 1 49 ? -8.273 4.711 -11.117 1 93.62 49 GLU B O 1
ATOM 2682 N N . ALA B 1 50 ? -7.309 3.326 -9.617 1 94.06 50 ALA B N 1
ATOM 2683 C CA . ALA B 1 50 ? -5.957 3.734 -10 1 94.06 50 ALA B CA 1
ATOM 2684 C C . ALA B 1 50 ? -5.699 3.461 -11.477 1 94.06 50 ALA B C 1
ATOM 2686 O O . ALA B 1 50 ? -5.211 4.332 -12.203 1 94.06 50 ALA B O 1
ATOM 2687 N N . LEU B 1 51 ? -6.082 2.281 -11.93 1 97.19 51 LEU B N 1
ATOM 2688 C CA . LEU B 1 51 ? -5.855 1.907 -13.328 1 97.19 51 LEU B CA 1
ATOM 2689 C C . LEU B 1 51 ? -6.711 2.754 -14.258 1 97.19 51 LEU B C 1
ATOM 2691 O O . LEU B 1 51 ? -6.242 3.186 -15.32 1 97.19 51 LEU B O 1
ATOM 2695 N N . LYS B 1 52 ? -7.914 3.002 -13.859 1 95.38 52 LYS B N 1
ATOM 2696 C CA . LYS B 1 52 ? -8.82 3.809 -14.672 1 95.38 52 LYS B CA 1
ATOM 2697 C C . LYS B 1 52 ? -8.234 5.191 -14.938 1 95.38 52 LYS B C 1
ATOM 2699 O O . LYS B 1 52 ? -8.273 5.676 -16.078 1 95.38 52 LYS B O 1
ATOM 2704 N N . VAL B 1 53 ? -7.641 5.754 -13.945 1 92.44 53 VAL B N 1
ATOM 2705 C CA . VAL B 1 53 ? -7.148 7.121 -14.047 1 92.44 53 VAL B CA 1
ATOM 2706 C C . VAL B 1 53 ? -5.777 7.133 -14.719 1 92.44 53 VAL B C 1
ATOM 2708 O O . VAL B 1 53 ? -5.457 8.047 -15.477 1 92.44 53 VAL B O 1
ATOM 2711 N N . LEU B 1 54 ? -4.973 6.117 -14.57 1 96.06 54 LEU B N 1
ATOM 2712 C CA . LEU B 1 54 ? -3.561 6.184 -14.93 1 96.06 54 LEU B CA 1
ATOM 2713 C C . LEU B 1 54 ? -3.332 5.617 -16.328 1 96.06 54 LEU B C 1
ATOM 2715 O O . LEU B 1 54 ? -2.385 6.008 -17.016 1 96.06 54 LEU B O 1
ATOM 2719 N N . LEU B 1 55 ? -4.168 4.691 -16.797 1 97.56 55 LEU B N 1
ATOM 2720 C CA . LEU B 1 55 ? -3.9 4.023 -18.062 1 97.56 55 LEU B CA 1
ATOM 2721 C C . LEU B 1 55 ? -3.844 5.027 -19.219 1 97.56 55 LEU B C 1
ATOM 2723 O O . LEU B 1 55 ? -2.926 4.988 -20.031 1 97.56 55 LEU B O 1
ATOM 2727 N N . PRO B 1 56 ? -4.777 6.035 -19.266 1 96.81 56 PRO B N 1
ATOM 2728 C CA . PRO B 1 56 ? -4.699 7.031 -20.328 1 96.81 56 PRO B CA 1
ATOM 2729 C C . PRO B 1 56 ? -3.404 7.84 -20.297 1 96.81 56 PRO B C 1
ATOM 2731 O O . PRO B 1 56 ? -2.859 8.195 -21.344 1 96.81 56 PRO B O 1
ATOM 2734 N N . LYS B 1 57 ? -2.908 8.086 -19.141 1 95.38 57 LYS B N 1
ATOM 2735 C CA . LYS B 1 57 ? -1.672 8.844 -18.969 1 95.38 57 LYS B CA 1
ATOM 2736 C C . LYS B 1 57 ? -0.511 8.18 -19.703 1 95.38 57 LYS B C 1
ATOM 2738 O O . LYS B 1 57 ? 0.4 8.859 -20.188 1 95.38 57 LYS B O 1
ATOM 2743 N N . TYR B 1 58 ? -0.54 6.91 -19.812 1 97.44 58 TYR B N 1
ATOM 2744 C CA . TYR B 1 58 ? 0.555 6.16 -20.422 1 97.44 58 TYR B CA 1
ATOM 2745 C C . TYR B 1 58 ? 0.131 5.555 -21.75 1 97.44 58 TYR B C 1
ATOM 2747 O O . TYR B 1 58 ? 0.803 4.668 -22.281 1 97.44 58 TYR B O 1
ATOM 2755 N N . GLU B 1 59 ? -1.062 5.941 -22.266 1 97.75 59 GLU B N 1
ATOM 2756 C CA . GLU B 1 59 ? -1.599 5.508 -23.562 1 97.75 59 GLU B CA 1
ATOM 2757 C C . GLU B 1 59 ? -1.761 3.992 -23.609 1 97.75 59 GLU B C 1
ATOM 2759 O O . GLU B 1 59 ? -1.367 3.352 -24.578 1 97.75 59 GLU B O 1
ATOM 2764 N N . LEU B 1 60 ? -2.24 3.482 -22.469 1 98.12 60 LEU B N 1
ATOM 2765 C CA . LEU B 1 60 ? -2.506 2.053 -22.375 1 98.12 60 LEU B CA 1
ATOM 2766 C C . LEU B 1 60 ? -4.004 1.778 -22.344 1 98.12 60 LEU B C 1
ATOM 2768 O O . LEU B 1 60 ? -4.777 2.592 -21.828 1 98.12 60 LEU B O 1
ATOM 2772 N N . ARG B 1 61 ? -4.336 0.681 -22.938 1 97.12 61 ARG B N 1
ATOM 2773 C CA . ARG B 1 61 ? -5.711 0.193 -22.875 1 97.12 61 ARG B CA 1
ATOM 2774 C C . ARG B 1 61 ? -5.879 -0.844 -21.781 1 97.12 61 ARG B C 1
ATOM 2776 O O . ARG B 1 61 ? -4.91 -1.488 -21.375 1 97.12 61 ARG B O 1
ATOM 2783 N N . THR B 1 62 ? -7.09 -1.053 -21.25 1 96.44 62 THR B N 1
ATOM 2784 C CA . THR B 1 62 ? -7.43 -1.983 -20.172 1 96.44 62 THR B CA 1
ATOM 2785 C C . THR B 1 62 ? -6.949 -3.393 -20.516 1 96.44 62 THR B C 1
ATOM 2787 O O . THR B 1 62 ? -6.473 -4.117 -19.641 1 96.44 62 THR B O 1
ATOM 2790 N N . GLU B 1 63 ? -7.008 -3.756 -21.812 1 96.19 63 GLU B N 1
ATOM 2791 C CA . GLU B 1 63 ? -6.684 -5.113 -22.25 1 96.19 63 GLU B CA 1
ATOM 2792 C C . GLU B 1 63 ? -5.176 -5.359 -22.219 1 96.19 63 GLU B C 1
ATOM 2794 O O . GLU B 1 63 ? -4.727 -6.504 -22.297 1 96.19 63 GLU B O 1
ATOM 2799 N N . GLU B 1 64 ? -4.383 -4.379 -22.078 1 97.69 64 GLU B N 1
ATOM 2800 C CA . GLU B 1 64 ? -2.928 -4.508 -22.031 1 97.69 64 GLU B CA 1
ATOM 2801 C C . GLU B 1 64 ? -2.438 -4.805 -20.625 1 97.69 64 GLU B C 1
ATOM 2803 O O . GLU B 1 64 ? -1.242 -5.016 -20.406 1 97.69 64 GLU B O 1
ATOM 2808 N N . ILE B 1 65 ? -3.369 -4.82 -19.672 1 98.5 65 ILE B N 1
ATOM 2809 C CA . ILE B 1 65 ? -3.041 -5.086 -18.281 1 98.5 65 ILE B CA 1
ATOM 2810 C C . ILE B 1 65 ? -3.529 -6.48 -17.891 1 98.5 65 ILE B C 1
ATOM 2812 O O . ILE B 1 65 ? -4.699 -6.816 -18.094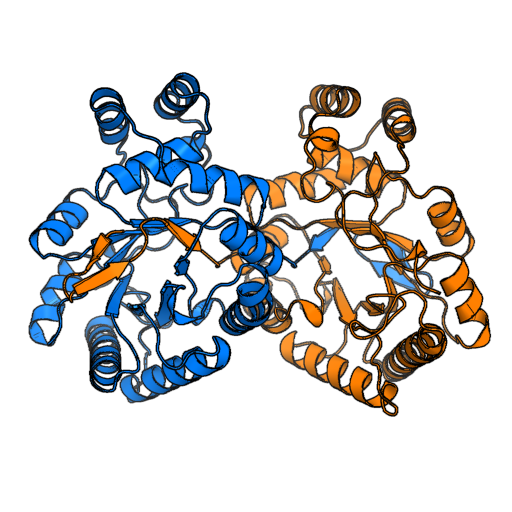 1 98.5 65 ILE B O 1
ATOM 2816 N N . PHE B 1 66 ? -2.617 -7.32 -17.453 1 98.75 66 PHE B N 1
ATOM 2817 C CA . PHE B 1 66 ? -2.928 -8.648 -16.922 1 98.75 66 PHE B CA 1
ATOM 2818 C C . PHE B 1 66 ? -3.271 -8.57 -15.445 1 98.75 66 PHE B C 1
ATOM 2820 O O . PHE B 1 66 ? -2.398 -8.328 -14.609 1 98.75 66 PHE B O 1
ATOM 2827 N N . LEU B 1 67 ? -4.492 -8.852 -15.039 1 98.62 67 LEU B N 1
ATOM 2828 C CA . LEU B 1 67 ? -4.961 -8.688 -13.664 1 98.62 67 LEU B CA 1
ATOM 2829 C C . LEU B 1 67 ? -5.23 -10.047 -13.023 1 98.62 67 LEU B C 1
ATOM 2831 O O . LEU B 1 67 ? -5.961 -10.867 -13.578 1 98.62 67 LEU B O 1
ATOM 2835 N N . THR B 1 68 ? -4.605 -10.242 -11.906 1 98.81 68 THR B N 1
ATOM 2836 C CA . THR B 1 68 ? -4.832 -11.43 -11.086 1 98.81 68 THR B CA 1
ATOM 2837 C C . THR B 1 68 ? -5.562 -11.07 -9.797 1 98.81 68 THR B C 1
ATOM 2839 O O . THR B 1 68 ? -5.203 -10.094 -9.125 1 98.81 68 THR B O 1
ATOM 2842 N N . THR B 1 69 ? -6.621 -11.75 -9.469 1 98.75 69 THR B N 1
ATOM 2843 C CA . THR B 1 69 ? -7.223 -11.695 -8.141 1 98.75 69 THR B CA 1
ATOM 2844 C C . THR B 1 69 ? -7.422 -13.102 -7.582 1 98.75 69 THR B C 1
ATOM 2846 O O . THR B 1 69 ? -6.957 -14.086 -8.172 1 98.75 69 THR B O 1
ATOM 2849 N N . LYS B 1 70 ? -7.895 -13.172 -6.359 1 98.75 70 LYS B N 1
ATOM 2850 C CA . LYS B 1 70 ? -8 -14.453 -5.676 1 98.75 70 LYS B CA 1
ATOM 2851 C C . LYS B 1 70 ? -9.258 -14.516 -4.812 1 98.75 70 LYS B C 1
ATOM 2853 O O . LYS B 1 70 ? -9.727 -13.492 -4.316 1 98.75 70 LYS B O 1
ATOM 2858 N N . VAL B 1 71 ? -9.727 -15.742 -4.637 1 98.62 71 VAL B N 1
ATOM 2859 C CA . VAL B 1 71 ? -10.859 -15.984 -3.748 1 98.62 71 VAL B CA 1
ATOM 2860 C C . VAL B 1 71 ? -10.57 -17.188 -2.857 1 98.62 71 VAL B C 1
ATOM 2862 O O . VAL B 1 71 ? -9.914 -18.141 -3.287 1 98.62 71 VAL B O 1
ATOM 2865 N N . PHE B 1 72 ? -11.078 -17.141 -1.661 1 98.12 72 PHE B N 1
ATOM 2866 C CA . PHE B 1 72 ? -10.992 -18.297 -0.768 1 98.12 72 PHE B CA 1
ATOM 2867 C C . PHE B 1 72 ? -12.164 -19.234 -0.997 1 98.12 72 PHE B C 1
ATOM 2869 O O . PHE B 1 72 ? -13.258 -18.812 -1.371 1 98.12 72 PHE B O 1
ATOM 2876 N N . PRO B 1 73 ? -11.836 -20.547 -0.748 1 98.25 73 PRO B N 1
ATOM 2877 C CA . PRO B 1 73 ? -13.016 -21.391 -0.526 1 98.25 73 PRO B CA 1
ATOM 2878 C C . PRO B 1 73 ? -13.891 -20.891 0.615 1 98.25 73 PRO B C 1
ATOM 2880 O O . PRO B 1 73 ? -13.414 -20.172 1.499 1 98.25 73 PRO B O 1
ATOM 2883 N N . VAL B 1 74 ? -15.164 -21.25 0.555 1 97.81 74 VAL B N 1
ATOM 2884 C CA . VAL B 1 74 ? -16.109 -20.734 1.545 1 97.81 74 VAL B CA 1
ATOM 2885 C C . VAL B 1 74 ? -16.766 -21.906 2.291 1 97.81 74 VAL B C 1
ATOM 2887 O O . VAL B 1 74 ? -17.25 -22.844 1.671 1 97.81 74 VAL B O 1
ATOM 2890 N N . GLU B 1 75 ? -16.703 -21.812 3.621 1 97.44 75 GLU B N 1
ATOM 2891 C CA . GLU B 1 75 ? -17.359 -22.797 4.469 1 97.44 75 GLU B CA 1
ATOM 2892 C C . GLU B 1 75 ? -18.875 -22.594 4.508 1 97.44 75 GLU B C 1
ATOM 2894 O O . GLU B 1 75 ? -19.406 -22.109 5.508 1 97.44 75 GLU B O 1
ATOM 2899 N N . ASN B 1 76 ? -19.484 -22.906 3.438 1 95.12 76 ASN B N 1
ATOM 2900 C CA . ASN B 1 76 ? -20.922 -22.734 3.273 1 95.12 76 ASN B CA 1
ATOM 2901 C C . ASN B 1 76 ? -21.5 -23.719 2.264 1 95.12 76 ASN B C 1
ATOM 2903 O O . ASN B 1 76 ? -20.828 -24.094 1.3 1 95.12 76 ASN B O 1
ATOM 2907 N N . ALA B 1 77 ? -22.719 -24.156 2.463 1 90.56 77 ALA B N 1
ATOM 2908 C CA . ALA B 1 77 ? -23.391 -25.078 1.548 1 90.56 77 ALA B CA 1
ATOM 2909 C C . ALA B 1 77 ? -23.562 -24.453 0.168 1 90.56 77 ALA B C 1
ATOM 2911 O O . ALA B 1 77 ? -23.562 -25.156 -0.845 1 90.56 77 ALA B O 1
ATOM 2912 N N . ALA B 1 78 ? -23.656 -23.141 0.159 1 95.12 78 ALA B N 1
ATOM 2913 C CA . ALA B 1 78 ? -23.828 -22.406 -1.093 1 95.12 78 ALA B CA 1
ATOM 2914 C C . ALA B 1 78 ? -22.5 -21.797 -1.557 1 95.12 78 ALA B C 1
ATOM 2916 O O . ALA B 1 78 ? -22.484 -20.703 -2.123 1 95.12 78 ALA B O 1
ATOM 2917 N N . SER B 1 79 ? -21.422 -22.469 -1.294 1 95.25 79 SER B N 1
ATOM 2918 C CA . SER B 1 79 ? -20.078 -21.938 -1.524 1 95.25 79 SER B CA 1
ATOM 2919 C C . SER B 1 79 ? -19.891 -21.531 -2.984 1 95.25 79 SER B C 1
ATOM 2921 O O . SER B 1 79 ? -19.344 -20.469 -3.275 1 95.25 79 SER B O 1
ATOM 2923 N N . GLY B 1 80 ? -20.344 -22.375 -3.924 1 95.62 80 GLY B N 1
ATOM 2924 C CA . GLY B 1 80 ? -20.203 -22.078 -5.34 1 95.62 80 GLY B CA 1
ATOM 2925 C C . GLY B 1 80 ? -20.844 -20.766 -5.734 1 95.62 80 GLY B C 1
ATOM 2926 O O . GLY B 1 80 ? -20.219 -19.922 -6.391 1 95.62 80 GLY B O 1
ATOM 2927 N N . GLU B 1 81 ? -22.031 -20.5 -5.277 1 96.94 81 GLU B N 1
ATOM 2928 C CA . GLU B 1 81 ? -22.766 -19.281 -5.594 1 96.94 81 GLU B CA 1
ATOM 2929 C C . GLU B 1 81 ? -22.125 -18.062 -4.934 1 96.94 81 GLU B C 1
ATOM 2931 O O . GLU B 1 81 ? -22.078 -16.984 -5.527 1 96.94 81 GLU B O 1
ATOM 2936 N N . LEU B 1 82 ? -21.703 -18.266 -3.77 1 97.88 82 LEU B N 1
ATOM 2937 C CA . LEU B 1 82 ? -21.078 -17.172 -3.039 1 97.88 82 LEU B CA 1
ATOM 2938 C C . LEU B 1 82 ? -19.766 -16.75 -3.713 1 97.88 82 LEU B C 1
ATOM 2940 O O . LEU B 1 82 ? -19.469 -15.555 -3.793 1 97.88 82 LEU B O 1
ATOM 2944 N N . ILE B 1 83 ? -19.047 -17.688 -4.188 1 98.25 83 ILE B N 1
ATOM 2945 C CA . ILE B 1 83 ? -17.797 -17.391 -4.883 1 98.25 83 ILE B CA 1
ATOM 2946 C C . ILE B 1 83 ? -18.094 -16.672 -6.195 1 98.25 83 ILE B C 1
ATOM 2948 O O . ILE B 1 83 ? -17.391 -15.727 -6.559 1 98.25 83 ILE B O 1
ATOM 2952 N N . LYS B 1 84 ? -19.062 -17.109 -6.902 1 98.25 84 LYS B N 1
ATOM 2953 C CA . LYS B 1 84 ? -19.453 -16.438 -8.133 1 98.25 84 LYS B CA 1
ATOM 2954 C C . LYS B 1 84 ? -19.844 -14.984 -7.863 1 98.25 84 LYS B C 1
ATOM 2956 O O . LYS B 1 84 ? -19.453 -14.086 -8.617 1 98.25 84 LYS B O 1
ATOM 2961 N N . LYS B 1 85 ? -20.562 -14.773 -6.805 1 98 85 LYS B N 1
ATOM 2962 C CA . LYS B 1 85 ? -20.922 -13.414 -6.402 1 98 85 LYS B CA 1
ATOM 2963 C C . LYS B 1 85 ? -19.688 -12.586 -6.086 1 98 85 LYS B C 1
ATOM 2965 O O . LYS B 1 85 ? -19.609 -11.406 -6.441 1 98 85 LYS B O 1
ATOM 2970 N N . ASP B 1 86 ? -18.734 -13.172 -5.395 1 97.81 86 ASP B N 1
ATOM 2971 C CA . ASP B 1 86 ? -17.484 -12.508 -5.074 1 97.81 86 ASP B CA 1
ATOM 2972 C C . ASP B 1 86 ? -16.75 -12.07 -6.34 1 97.81 86 ASP B C 1
ATOM 2974 O O . ASP B 1 86 ? -16.234 -10.953 -6.41 1 97.81 86 ASP B O 1
ATOM 2978 N N . ILE B 1 87 ? -16.734 -12.93 -7.309 1 98.62 87 ILE B N 1
ATOM 2979 C CA . ILE B 1 87 ? -16.031 -12.633 -8.555 1 98.62 87 ILE B CA 1
ATOM 2980 C C . ILE B 1 87 ? -16.766 -11.523 -9.305 1 98.62 87 ILE B C 1
ATOM 2982 O O . ILE B 1 87 ? -16.141 -10.641 -9.891 1 98.62 87 ILE B O 1
ATOM 2986 N N . GLU B 1 88 ? -18.062 -11.547 -9.305 1 98.19 88 GLU B N 1
ATOM 2987 C CA . GLU B 1 88 ? -18.844 -10.469 -9.914 1 98.19 88 GLU B CA 1
ATOM 2988 C C . GLU B 1 88 ? -18.531 -9.125 -9.258 1 98.19 88 GLU B C 1
ATOM 2990 O O . GLU B 1 88 ? -18.406 -8.109 -9.945 1 98.19 88 GLU B O 1
ATOM 2995 N N . GLU B 1 89 ? -18.453 -9.156 -8.008 1 97.94 89 GLU B N 1
ATOM 2996 C CA . GLU B 1 89 ? -18.078 -7.949 -7.285 1 97.94 89 GLU B CA 1
ATOM 2997 C C . GLU B 1 89 ? -16.672 -7.496 -7.66 1 97.94 89 GLU B C 1
ATOM 2999 O O . GLU B 1 89 ? -16.422 -6.301 -7.82 1 97.94 89 GLU B O 1
ATOM 3004 N N . SER B 1 90 ? -15.742 -8.453 -7.754 1 98.38 90 SER B N 1
ATOM 3005 C CA . SER B 1 90 ? -14.383 -8.141 -8.164 1 98.38 90 SER B CA 1
ATOM 3006 C C . SER B 1 90 ? -14.359 -7.469 -9.539 1 98.38 90 SER B C 1
ATOM 3008 O O . SER B 1 90 ? -13.625 -6.508 -9.758 1 98.38 90 SER B O 1
ATOM 3010 N N . LEU B 1 91 ? -15.141 -8.016 -10.469 1 98.62 91 LEU B N 1
ATOM 3011 C CA . LEU B 1 91 ? -15.242 -7.43 -11.805 1 98.62 91 LEU B CA 1
ATOM 3012 C C . LEU B 1 91 ? -15.68 -5.973 -11.734 1 98.62 91 LEU B C 1
ATOM 3014 O O . LEU B 1 91 ? -15.102 -5.109 -12.398 1 98.62 91 LEU B O 1
ATOM 3018 N N . LYS B 1 92 ? -16.641 -5.695 -10.883 1 97.69 92 LYS B N 1
ATOM 3019 C CA . LYS B 1 92 ? -17.156 -4.34 -10.727 1 97.69 92 LYS B CA 1
ATOM 3020 C C . LYS B 1 92 ? -16.109 -3.42 -10.109 1 97.69 92 LYS B C 1
ATOM 3022 O O . LYS B 1 92 ? -15.867 -2.322 -10.609 1 97.69 92 LYS B O 1
ATOM 3027 N N . LEU B 1 93 ? -15.508 -3.844 -9.078 1 95.94 93 LEU B N 1
ATOM 3028 C CA . LEU B 1 93 ? -14.539 -3.043 -8.344 1 95.94 93 LEU B CA 1
ATOM 3029 C C . LEU B 1 93 ? -13.305 -2.764 -9.195 1 95.94 93 LEU B C 1
ATOM 3031 O O . LEU B 1 93 ? -12.742 -1.668 -9.141 1 95.94 93 LEU B O 1
ATOM 3035 N N . LEU B 1 94 ? -12.914 -3.711 -10.016 1 97.81 94 LEU B N 1
ATOM 3036 C CA . LEU B 1 94 ? -11.719 -3.584 -10.836 1 97.81 94 LEU B CA 1
ATOM 3037 C C . LEU B 1 94 ? -12.055 -2.941 -12.18 1 97.81 94 LEU B C 1
ATOM 3039 O O . LEU B 1 94 ? -11.156 -2.672 -12.984 1 97.81 94 LEU B O 1
ATOM 3043 N N . ASN B 1 95 ? -13.312 -2.684 -12.414 1 96.25 95 ASN B N 1
ATOM 3044 C CA . ASN B 1 95 ? -13.797 -2.082 -13.648 1 96.25 95 ASN B CA 1
ATOM 3045 C C . ASN B 1 95 ? -13.375 -2.898 -14.867 1 96.25 95 ASN B C 1
ATOM 3047 O O . ASN B 1 95 ? -12.758 -2.369 -15.797 1 96.25 95 ASN B O 1
ATOM 3051 N N . ARG B 1 96 ? -13.711 -4.211 -14.789 1 97.75 96 ARG B N 1
ATOM 3052 C CA . ARG B 1 96 ? -13.352 -5.141 -15.852 1 97.75 96 ARG B CA 1
ATOM 3053 C C . ARG B 1 96 ? -14.562 -5.945 -16.312 1 97.75 96 ARG B C 1
ATOM 3055 O O . ARG B 1 96 ? -15.438 -6.266 -15.5 1 97.75 96 ARG B O 1
ATOM 3062 N N . GLU B 1 97 ? -14.531 -6.309 -17.578 1 97.44 97 GLU B N 1
ATOM 3063 C CA . GLU B 1 97 ? -15.531 -7.238 -18.109 1 97.44 97 GLU B CA 1
ATOM 3064 C C . GLU B 1 97 ? -15.102 -8.688 -17.906 1 97.44 97 GLU B C 1
ATOM 3066 O O . GLU B 1 97 ? -15.938 -9.594 -17.891 1 97.44 97 GLU B O 1
ATOM 3071 N N . TYR B 1 98 ? -13.859 -8.875 -17.766 1 98.38 98 TYR B N 1
ATOM 3072 C CA . TYR B 1 98 ? -13.266 -10.18 -17.469 1 98.38 98 TYR B CA 1
ATOM 3073 C C . TYR B 1 98 ? -12.016 -10.031 -16.625 1 98.38 98 TYR B C 1
ATOM 3075 O O . TYR B 1 98 ? -11.438 -8.938 -16.531 1 98.38 98 TYR B O 1
ATOM 3083 N N . LEU B 1 99 ? -11.594 -11.062 -16.016 1 98.75 99 LEU B N 1
ATOM 3084 C CA . LEU B 1 99 ? -10.328 -11.148 -15.281 1 98.75 99 LEU B CA 1
ATOM 3085 C C . LEU B 1 99 ? -9.344 -12.062 -16 1 98.75 99 LEU B C 1
ATOM 3087 O O . LEU B 1 99 ? -9.727 -13.102 -16.531 1 98.75 99 LEU B O 1
ATOM 3091 N N . ASP B 1 100 ? -8.094 -11.672 -16.062 1 98.88 100 ASP B N 1
ATOM 3092 C CA . ASP B 1 100 ? -7.09 -12.445 -16.781 1 98.88 100 ASP B CA 1
ATOM 3093 C C . ASP B 1 100 ? -6.77 -13.75 -16.047 1 98.88 100 ASP B C 1
ATOM 3095 O O . ASP B 1 100 ? -6.582 -14.789 -16.672 1 98.88 100 ASP B O 1
ATOM 3099 N N . LEU B 1 101 ? -6.703 -13.672 -14.719 1 98.94 101 LEU B N 1
ATOM 3100 C CA . LEU B 1 101 ? -6.383 -14.828 -13.898 1 98.94 101 LEU B CA 1
ATOM 3101 C C . LEU B 1 101 ? -7.074 -14.734 -12.539 1 98.94 101 LEU B C 1
ATOM 3103 O O . LEU B 1 101 ? -7.016 -13.703 -11.875 1 98.94 101 LEU B O 1
ATOM 3107 N N . VAL B 1 102 ? -7.758 -15.781 -12.109 1 98.94 102 VAL B N 1
ATOM 3108 C CA . VAL B 1 102 ? -8.289 -15.898 -10.758 1 98.94 102 VAL B CA 1
ATOM 3109 C C . VAL B 1 102 ? -7.738 -17.172 -10.102 1 98.94 102 VAL B C 1
ATOM 3111 O O . VAL B 1 102 ? -7.77 -18.25 -10.695 1 98.94 102 VAL B O 1
ATOM 3114 N N . LEU B 1 103 ? -7.227 -17.016 -8.93 1 98.94 103 LEU B N 1
ATOM 3115 C CA . LEU B 1 103 ? -6.68 -18.141 -8.18 1 98.94 103 LEU B CA 1
ATOM 3116 C C . LEU B 1 103 ? -7.602 -18.516 -7.02 1 98.94 103 LEU B C 1
ATOM 3118 O O . LEU B 1 103 ? -8.18 -17.641 -6.371 1 98.94 103 LEU B O 1
ATOM 3122 N N . VAL B 1 104 ? -7.707 -19.797 -6.754 1 98.88 104 VAL B N 1
ATOM 3123 C CA . VAL B 1 104 ? -8.109 -20.188 -5.406 1 98.88 104 VAL B CA 1
ATOM 3124 C C . VAL B 1 104 ? -6.992 -19.844 -4.418 1 98.88 104 VAL B C 1
ATOM 3126 O O . VAL B 1 104 ? -5.887 -20.391 -4.512 1 98.88 104 VAL B O 1
ATOM 3129 N N . HIS B 1 105 ? -7.254 -19.016 -3.461 1 98.62 105 HIS B N 1
ATOM 3130 C CA . HIS B 1 105 ? -6.246 -18.328 -2.664 1 98.62 105 HIS B CA 1
ATOM 3131 C C . HIS B 1 105 ? -5.52 -19.297 -1.735 1 98.62 105 HIS B C 1
ATOM 3133 O O . HIS B 1 105 ? -4.348 -19.078 -1.412 1 98.62 105 HIS B O 1
ATOM 3139 N N . TYR B 1 106 ? -6.188 -20.359 -1.303 1 98.5 106 TYR B N 1
ATOM 3140 C CA . TYR B 1 106 ? -5.691 -21.328 -0.321 1 98.5 106 TYR B CA 1
ATOM 3141 C C . TYR B 1 106 ? -6.469 -22.625 -0.397 1 98.5 106 TYR B C 1
ATOM 3143 O O . TYR B 1 106 ? -7.625 -22.656 -0.825 1 98.5 106 TYR B O 1
ATOM 3151 N N . PRO B 1 107 ? -5.844 -23.734 -0.008 1 98.31 107 PRO B N 1
ATOM 3152 C CA . PRO B 1 107 ? -6.551 -25 -0.166 1 98.31 107 PRO B CA 1
ATOM 3153 C C . PRO B 1 107 ? -7.566 -25.25 0.945 1 98.31 107 PRO B C 1
ATOM 3155 O O . PRO B 1 107 ? -7.855 -26.406 1.269 1 98.31 107 PRO B O 1
ATOM 3158 N N . ARG B 1 108 ? -7.961 -24.188 1.654 1 97.75 108 ARG B N 1
ATOM 3159 C CA . ARG B 1 108 ? -9.039 -24.25 2.633 1 97.75 108 ARG B CA 1
ATOM 3160 C C . ARG B 1 108 ? -9.672 -22.891 2.844 1 97.75 108 ARG B C 1
ATOM 3162 O O . ARG B 1 108 ? -9.078 -21.859 2.494 1 97.75 108 ARG B O 1
ATOM 3169 N N . PRO B 1 109 ? -10.961 -22.922 3.426 1 97.56 109 PRO B N 1
ATOM 3170 C CA . PRO B 1 109 ? -11.516 -21.641 3.883 1 97.56 109 PRO B CA 1
ATOM 3171 C C . PRO B 1 109 ? -10.703 -21.016 5.012 1 97.56 109 PRO B C 1
ATOM 3173 O O . PRO B 1 109 ? -9.984 -21.719 5.723 1 97.56 109 PRO B O 1
ATOM 3176 N N . LEU B 1 110 ? -10.891 -19.75 5.152 1 94.25 110 LEU B N 1
ATOM 3177 C CA . LEU B 1 110 ? -10.266 -19.016 6.254 1 94.25 110 LEU B CA 1
ATOM 3178 C C . LEU B 1 110 ? -10.781 -19.531 7.598 1 94.25 110 LEU B C 1
ATOM 3180 O O . LEU B 1 110 ? -10.062 -19.484 8.602 1 94.25 110 LEU B O 1
ATOM 3184 N N . THR B 1 111 ? -11.953 -20.125 7.621 1 95.06 111 THR B N 1
ATOM 3185 C CA . THR B 1 111 ? -12.672 -20.391 8.859 1 95.06 111 THR B CA 1
ATOM 3186 C C . THR B 1 111 ? -12.453 -21.844 9.312 1 95.06 111 THR B C 1
ATOM 3188 O O . THR B 1 111 ? -12.898 -22.234 10.391 1 95.06 111 THR B O 1
ATOM 3191 N N . THR B 1 112 ? -11.797 -22.641 8.5 1 96.5 112 THR B N 1
ATOM 3192 C CA . THR B 1 112 ? -11.586 -24.031 8.883 1 96.5 112 THR B CA 1
ATOM 3193 C C . THR B 1 112 ? -10.133 -24.266 9.297 1 96.5 112 THR B C 1
ATOM 3195 O O . THR B 1 112 ? -9.242 -23.5 8.906 1 96.5 112 THR B O 1
ATOM 3198 N N . ASP B 1 113 ? -9.953 -25.391 10.031 1 96.56 113 ASP B N 1
ATOM 3199 C CA . ASP B 1 113 ? -8.609 -25.797 10.438 1 96.56 113 ASP B CA 1
ATOM 3200 C C . ASP B 1 113 ? -7.902 -26.562 9.32 1 96.56 113 ASP B C 1
ATOM 3202 O O . ASP B 1 113 ? -8.555 -27.156 8.461 1 96.56 113 ASP B O 1
ATOM 3206 N N . ASP B 1 114 ? -6.605 -26.641 9.391 1 97 114 ASP B N 1
ATOM 3207 C CA . ASP B 1 114 ? -5.789 -27.312 8.383 1 97 114 ASP B CA 1
ATOM 3208 C C . ASP B 1 114 ? -6.152 -28.797 8.273 1 97 114 ASP B C 1
ATOM 3210 O O . ASP B 1 114 ? -6.129 -29.359 7.184 1 97 114 ASP B O 1
ATOM 3214 N N . LYS B 1 115 ? -6.57 -29.359 9.406 1 96.75 115 LYS B N 1
ATOM 3215 C CA . LYS B 1 115 ? -6.781 -30.812 9.422 1 96.75 115 LYS B CA 1
ATOM 3216 C C . LYS B 1 115 ? -8.258 -31.156 9.242 1 96.75 115 LYS B C 1
ATOM 3218 O O . LYS B 1 115 ? -8.641 -32.312 9.336 1 96.75 115 LYS B O 1
ATOM 3223 N N . ASP B 1 116 ? -9.109 -30.109 8.984 1 97.44 116 ASP B N 1
ATOM 3224 C CA . ASP B 1 116 ? -10.531 -30.344 8.734 1 97.44 116 ASP B CA 1
ATOM 3225 C C . ASP B 1 116 ? -10.742 -31.078 7.418 1 97.44 116 ASP B C 1
ATOM 3227 O O . ASP B 1 116 ? -10.453 -30.547 6.348 1 97.44 116 ASP B O 1
ATOM 3231 N N . GLU B 1 117 ? -11.328 -32.25 7.453 1 95.19 117 GLU B N 1
ATOM 3232 C CA . GLU B 1 117 ? -11.516 -33.062 6.266 1 95.19 117 GLU B CA 1
ATOM 3233 C C . GLU B 1 117 ? -12.477 -32.406 5.277 1 95.19 117 GLU B C 1
ATOM 3235 O O . GLU B 1 117 ? -12.461 -32.719 4.09 1 95.19 117 GLU B O 1
ATOM 3240 N N . ARG B 1 118 ? -13.281 -31.516 5.77 1 96.81 118 ARG B N 1
ATOM 3241 C CA . ARG B 1 118 ? -14.234 -30.828 4.906 1 96.81 118 ARG B CA 1
ATOM 3242 C C . ARG B 1 118 ? -13.531 -29.875 3.949 1 96.81 118 ARG B C 1
ATOM 3244 O O . ARG B 1 118 ? -14.125 -29.422 2.971 1 96.81 118 ARG B O 1
ATOM 3251 N N . ASN B 1 119 ? -12.203 -29.594 4.16 1 97.94 119 ASN B N 1
ATOM 3252 C CA . ASN B 1 119 ? -11.445 -28.703 3.285 1 97.94 119 ASN B CA 1
ATOM 3253 C C . ASN B 1 119 ? -11.469 -29.188 1.838 1 97.94 119 ASN B C 1
ATOM 3255 O O . ASN B 1 119 ? -11.531 -28.375 0.91 1 97.94 119 ASN B O 1
ATOM 3259 N N . LYS B 1 120 ? -11.492 -30.516 1.697 1 96.88 120 LYS B N 1
ATOM 3260 C CA . LYS B 1 120 ? -11.531 -31.094 0.362 1 96.88 120 LYS B CA 1
ATOM 3261 C C . LYS B 1 120 ? -12.805 -30.703 -0.376 1 96.88 120 LYS B C 1
ATOM 3263 O O . LYS B 1 120 ? -12.773 -30.406 -1.57 1 96.88 120 LYS B O 1
ATOM 3268 N N . ILE B 1 121 ? -13.883 -30.641 0.307 1 97.19 121 ILE B N 1
ATOM 3269 C CA . ILE B 1 121 ? -15.18 -30.312 -0.276 1 97.19 121 ILE B CA 1
ATOM 3270 C C . ILE B 1 121 ? -15.18 -28.844 -0.716 1 97.19 121 ILE B C 1
ATOM 3272 O O . ILE B 1 121 ? -15.594 -28.531 -1.835 1 97.19 121 ILE B O 1
ATOM 3276 N N . TYR B 1 122 ? -14.68 -28.016 0.112 1 97.62 122 TYR B N 1
ATOM 3277 C CA . TYR B 1 122 ? -14.742 -26.578 -0.146 1 97.62 122 TYR B CA 1
ATOM 3278 C C . TYR B 1 122 ? -13.766 -26.188 -1.248 1 97.62 122 TYR B C 1
ATOM 3280 O O . TYR B 1 122 ? -14.07 -25.312 -2.066 1 97.62 122 TYR B O 1
ATOM 3288 N N . ARG B 1 123 ? -12.602 -26.781 -1.25 1 96.56 123 ARG B N 1
ATOM 3289 C CA . ARG B 1 123 ? -11.648 -26.469 -2.312 1 96.56 123 ARG B CA 1
ATOM 3290 C C . ARG B 1 123 ? -12.18 -26.906 -3.672 1 96.56 123 ARG B C 1
ATOM 3292 O O . ARG B 1 123 ? -11.984 -26.219 -4.672 1 96.56 123 ARG B O 1
ATOM 3299 N N . LYS B 1 124 ? -12.867 -28.078 -3.688 1 98.12 124 LYS B N 1
ATOM 3300 C CA . LYS B 1 124 ? -13.523 -28.547 -4.906 1 98.12 124 LYS B CA 1
ATOM 3301 C C . LYS B 1 124 ? -14.578 -27.547 -5.371 1 98.12 124 LYS B C 1
ATOM 3303 O O . LYS B 1 124 ? -14.609 -27.172 -6.547 1 98.12 124 LYS B O 1
ATOM 3308 N N . GLU B 1 125 ? -15.422 -27.109 -4.492 1 98.31 125 GLU B N 1
ATOM 3309 C CA . GLU B 1 125 ? -16.484 -26.172 -4.832 1 98.31 125 GLU B CA 1
ATOM 3310 C C . GLU B 1 125 ? -15.938 -24.859 -5.359 1 98.31 125 GLU B C 1
ATOM 3312 O O . GLU B 1 125 ? -16.484 -24.281 -6.297 1 98.31 125 GLU B O 1
ATOM 3317 N N . ALA B 1 126 ? -14.891 -24.391 -4.754 1 98.56 126 ALA B N 1
ATOM 3318 C CA . ALA B 1 126 ? -14.266 -23.156 -5.207 1 98.56 126 ALA B CA 1
ATOM 3319 C C . ALA B 1 126 ? -13.75 -23.297 -6.637 1 98.56 126 ALA B C 1
ATOM 3321 O O . ALA B 1 126 ? -13.977 -22.422 -7.473 1 98.56 126 ALA B O 1
ATOM 3322 N N . TRP B 1 127 ? -13.109 -24.422 -6.906 1 98.75 127 TRP B N 1
ATOM 3323 C CA . TRP B 1 127 ? -12.547 -24.641 -8.234 1 98.75 127 TRP B CA 1
ATOM 3324 C C . TRP B 1 127 ? -13.648 -24.719 -9.281 1 98.75 127 TRP B C 1
ATOM 3326 O O . TRP B 1 127 ? -13.555 -24.094 -10.336 1 98.75 127 TRP B O 1
ATOM 3336 N N . LEU B 1 128 ? -14.641 -25.453 -9 1 98.75 128 LEU B N 1
ATOM 3337 C CA . LEU B 1 128 ? -15.727 -25.641 -9.953 1 98.75 128 LEU B CA 1
ATOM 3338 C C . LEU B 1 128 ? -16.438 -24.312 -10.242 1 98.75 128 LEU B C 1
ATOM 3340 O O . LEU B 1 128 ? -16.859 -24.078 -11.375 1 98.75 128 LEU B O 1
ATOM 3344 N N . ALA B 1 129 ? -16.578 -23.516 -9.234 1 98.75 129 ALA B N 1
ATOM 3345 C CA . ALA B 1 129 ? -17.156 -22.188 -9.445 1 98.75 129 ALA B CA 1
ATOM 3346 C C . ALA B 1 129 ? -16.312 -21.375 -10.422 1 98.75 129 ALA B C 1
ATOM 3348 O O . ALA B 1 129 ? -16.844 -20.688 -11.281 1 98.75 129 ALA B O 1
ATOM 3349 N N . LEU B 1 130 ? -14.984 -21.469 -10.305 1 98.81 130 LEU B N 1
ATOM 3350 C CA . LEU B 1 130 ? -14.102 -20.766 -11.211 1 98.81 130 LEU B CA 1
ATOM 3351 C C . LEU B 1 130 ? -14.203 -21.312 -12.625 1 98.81 130 LEU B C 1
ATOM 3353 O O . LEU B 1 130 ? -14.156 -20.562 -13.602 1 98.81 130 LEU B O 1
ATOM 3357 N N . GLU B 1 131 ? -14.328 -22.641 -12.742 1 98.81 131 GLU B N 1
ATOM 3358 C CA . GLU B 1 131 ? -14.5 -23.234 -14.062 1 98.81 131 GLU B CA 1
ATOM 3359 C C . GLU B 1 131 ? -15.758 -22.703 -14.742 1 98.81 131 GLU B C 1
ATOM 3361 O O . GLU B 1 131 ? -15.742 -22.422 -15.945 1 98.81 131 GLU B O 1
ATOM 3366 N N . ASP B 1 132 ? -16.828 -22.641 -13.969 1 98.69 132 ASP B N 1
ATOM 3367 C CA . ASP B 1 132 ? -18.078 -22.141 -14.523 1 98.69 132 ASP B CA 1
ATOM 3368 C C . ASP B 1 132 ? -17.906 -20.703 -15.055 1 98.69 132 ASP B C 1
ATOM 3370 O O . ASP B 1 132 ? -18.359 -20.391 -16.156 1 98.69 132 ASP B O 1
ATOM 3374 N N . LEU B 1 133 ? -17.266 -19.922 -14.266 1 98.75 133 LEU B N 1
ATOM 3375 C CA . LEU B 1 133 ? -17.062 -18.516 -14.633 1 98.75 133 LEU B CA 1
ATOM 3376 C C . LEU B 1 133 ? -16.141 -18.391 -15.844 1 98.75 133 LEU B C 1
ATOM 3378 O O . LEU B 1 133 ? -16.297 -17.484 -16.656 1 98.75 133 LEU B O 1
ATOM 3382 N N . LYS B 1 134 ? -15.188 -19.297 -15.977 1 98.69 134 LYS B N 1
ATOM 3383 C CA . LYS B 1 134 ? -14.344 -19.359 -17.172 1 98.69 134 LYS B CA 1
ATOM 3384 C C . LYS B 1 134 ? -15.164 -19.688 -18.406 1 98.69 134 LYS B C 1
ATOM 3386 O O . LYS B 1 134 ? -15.016 -19.047 -19.453 1 98.69 134 LYS B O 1
ATOM 3391 N N . LYS B 1 135 ? -16.016 -20.656 -18.328 1 98.38 135 LYS B N 1
ATOM 3392 C CA . LYS B 1 135 ? -16.875 -21.047 -19.422 1 98.38 135 LYS B CA 1
ATOM 3393 C C . LYS B 1 135 ? -17.797 -19.906 -19.844 1 98.38 135 LYS B C 1
ATOM 3395 O O . LYS B 1 135 ? -18.125 -19.75 -21.031 1 98.38 135 LYS B O 1
ATOM 3400 N N . GLU B 1 136 ? -18.109 -19.094 -18.859 1 98.12 136 GLU B N 1
ATOM 3401 C CA . GLU B 1 136 ? -19 -17.969 -19.109 1 98.12 136 GLU B CA 1
ATOM 3402 C C . GLU B 1 136 ? -18.234 -16.797 -19.719 1 98.12 136 GLU B C 1
ATOM 3404 O O . GLU B 1 136 ? -18.828 -15.773 -20.078 1 98.12 136 GLU B O 1
ATOM 3409 N N . GLY B 1 137 ? -16.906 -16.875 -19.766 1 98.12 137 GLY B N 1
ATOM 3410 C CA . GLY B 1 137 ? -16.094 -15.836 -20.391 1 98.12 137 GLY B CA 1
ATOM 3411 C C . GLY B 1 137 ? -15.719 -14.727 -19.422 1 98.12 137 GLY B C 1
ATOM 3412 O O . GLY B 1 137 ? -15.102 -13.734 -19.828 1 98.12 137 GLY B O 1
ATOM 3413 N N . LYS B 1 138 ? -16 -14.906 -18.141 1 98.5 138 LYS B N 1
ATOM 3414 C CA . LYS B 1 138 ? -15.727 -13.883 -17.125 1 98.5 138 LYS B CA 1
ATOM 3415 C C . LYS B 1 138 ? -14.289 -13.992 -16.625 1 98.5 138 LYS B C 1
ATOM 3417 O O . LYS B 1 138 ? -13.758 -13.039 -16.047 1 98.5 138 LYS B O 1
ATOM 3422 N N . ILE B 1 139 ? -13.719 -15.141 -16.781 1 98.81 139 ILE B N 1
ATOM 3423 C CA . ILE B 1 139 ? -12.336 -15.383 -16.406 1 98.81 139 ILE B CA 1
ATOM 3424 C C . ILE B 1 139 ? -11.594 -16.031 -17.578 1 98.81 139 ILE B C 1
ATOM 3426 O O . ILE B 1 139 ? -12.094 -16.969 -18.203 1 98.81 139 ILE B O 1
ATOM 3430 N N . ARG B 1 140 ? -10.43 -15.547 -17.891 1 98.69 140 ARG B N 1
ATOM 3431 C CA . ARG B 1 140 ? -9.656 -16.109 -18.984 1 98.69 140 ARG B CA 1
ATOM 3432 C C . ARG B 1 140 ? -8.852 -17.312 -18.531 1 98.69 140 ARG B C 1
ATOM 3434 O O . ARG B 1 140 ? -8.836 -18.359 -19.203 1 98.69 140 ARG B O 1
ATOM 3441 N N . SER B 1 141 ? -8.18 -17.172 -17.391 1 98.88 141 SER B N 1
ATOM 3442 C CA . SER B 1 141 ? -7.367 -18.234 -16.828 1 98.88 141 SER B CA 1
ATOM 3443 C C . SER B 1 141 ? -7.715 -18.469 -15.359 1 98.88 141 SER B C 1
ATOM 3445 O O . SER B 1 141 ? -7.984 -17.516 -14.617 1 98.88 141 SER B O 1
ATOM 3447 N N . ILE B 1 142 ? -7.676 -19.703 -14.906 1 98.94 142 ILE B N 1
ATOM 3448 C CA . ILE B 1 142 ? -7.91 -20.047 -13.508 1 98.94 142 ILE B CA 1
ATOM 3449 C C . ILE B 1 142 ? -6.723 -20.828 -12.961 1 98.94 142 ILE B C 1
ATOM 3451 O O . ILE B 1 142 ? -6.062 -21.562 -13.703 1 98.94 142 ILE B O 1
ATOM 3455 N N . GLY B 1 143 ? -6.359 -20.594 -11.766 1 98.94 143 GLY B N 1
ATOM 3456 C CA . GLY B 1 143 ? -5.238 -21.234 -11.102 1 98.94 143 GLY B CA 1
ATOM 3457 C C . GLY B 1 143 ? -5.438 -21.391 -9.609 1 98.94 143 GLY B C 1
ATOM 3458 O O . GLY B 1 143 ? -6.57 -21.406 -9.125 1 98.94 143 GLY B O 1
ATOM 3459 N N . ILE B 1 144 ? -4.355 -21.688 -8.906 1 98.94 144 ILE B N 1
ATOM 3460 C CA . ILE B 1 144 ? -4.387 -22 -7.48 1 98.94 144 ILE B CA 1
ATOM 3461 C C . ILE B 1 144 ? -3.217 -21.312 -6.777 1 98.94 144 ILE B C 1
ATOM 3463 O O . ILE B 1 144 ? -2.268 -20.859 -7.43 1 98.94 144 ILE B O 1
ATOM 3467 N N . SER B 1 145 ? -3.357 -21.141 -5.516 1 98.81 145 SER B N 1
ATOM 3468 C CA . SER B 1 145 ? -2.297 -20.609 -4.672 1 98.81 145 SER B CA 1
ATOM 3469 C C . SER B 1 145 ? -2.117 -21.438 -3.41 1 98.81 145 SER B C 1
ATOM 3471 O O . SER B 1 145 ? -3.096 -21.906 -2.82 1 98.81 145 SER B O 1
ATOM 3473 N N . ASN B 1 146 ? -0.918 -21.75 -3.031 1 98.56 146 ASN B N 1
ATOM 3474 C CA . ASN B 1 146 ? -0.532 -22.469 -1.821 1 98.56 146 ASN B CA 1
ATOM 3475 C C . ASN B 1 146 ? -0.954 -23.938 -1.882 1 98.56 146 ASN B C 1
ATOM 3477 O O . ASN B 1 146 ? -1.157 -24.562 -0.846 1 98.56 146 ASN B O 1
ATOM 3481 N N . TYR B 1 147 ? -1.141 -24.438 -3.051 1 98.75 147 TYR B N 1
ATOM 3482 C CA . TYR B 1 147 ? -1.472 -25.844 -3.221 1 98.75 147 TYR B CA 1
ATOM 3483 C C . TYR B 1 147 ? -0.211 -26.703 -3.27 1 98.75 147 TYR B C 1
ATOM 3485 O O . TYR B 1 147 ? 0.784 -26.312 -3.887 1 98.75 147 TYR B O 1
ATOM 3493 N N . GLU B 1 148 ? -0.328 -27.812 -2.646 1 98.31 148 GLU B N 1
ATOM 3494 C CA . GLU B 1 148 ? 0.709 -28.828 -2.715 1 98.31 148 GLU B CA 1
ATOM 3495 C C . GLU B 1 148 ? 0.327 -29.938 -3.691 1 98.31 148 GLU B C 1
ATOM 3497 O O . GLU B 1 148 ? -0.796 -29.969 -4.199 1 98.31 148 GLU B O 1
ATOM 3502 N N . ILE B 1 149 ? 1.321 -30.797 -3.941 1 98.5 149 ILE B N 1
ATOM 3503 C CA . ILE B 1 149 ? 1.123 -31.844 -4.93 1 98.5 149 ILE B CA 1
ATOM 3504 C C . ILE B 1 149 ? -0.125 -32.656 -4.578 1 98.5 149 ILE B C 1
ATOM 3506 O O . ILE B 1 149 ? -0.927 -32.969 -5.457 1 98.5 149 ILE B O 1
ATOM 3510 N N . CYS B 1 150 ? -0.333 -32.938 -3.322 1 97.88 150 CYS B N 1
ATOM 3511 C CA . CYS B 1 150 ? -1.477 -33.75 -2.902 1 97.88 150 CYS B CA 1
ATOM 3512 C C . CYS B 1 150 ? -2.787 -33.062 -3.27 1 97.88 150 CYS B C 1
ATOM 3514 O O . CYS B 1 150 ? -3.748 -33.719 -3.668 1 97.88 150 CYS B O 1
ATOM 3516 N N . HIS B 1 151 ? -2.879 -31.75 -3.141 1 98.56 151 HIS B N 1
ATOM 3517 C CA . HIS B 1 151 ? -4.086 -31 -3.49 1 98.56 151 HIS B CA 1
ATOM 3518 C C . HIS B 1 151 ? -4.328 -31.031 -4.996 1 98.56 151 HIS B C 1
ATOM 3520 O O . HIS B 1 151 ? -5.473 -31.172 -5.441 1 98.56 151 HIS B O 1
ATOM 3526 N N . ILE B 1 152 ? -3.25 -30.875 -5.805 1 98.62 152 ILE B N 1
ATOM 3527 C CA . ILE B 1 152 ? -3.363 -30.844 -7.258 1 98.62 152 ILE B CA 1
ATOM 3528 C C . ILE B 1 152 ? -3.777 -32.219 -7.785 1 98.62 152 ILE B C 1
ATOM 3530 O O . ILE B 1 152 ? -4.617 -32.312 -8.68 1 98.62 152 ILE B O 1
ATOM 3534 N N . GLU B 1 153 ? -3.168 -33.25 -7.203 1 98.31 153 GLU B N 1
ATOM 3535 C CA . GLU B 1 153 ? -3.553 -34.594 -7.59 1 98.31 153 GLU B CA 1
ATOM 3536 C C . GLU B 1 153 ? -5.023 -34.875 -7.281 1 98.31 153 GLU B C 1
ATOM 3538 O O . GLU B 1 153 ? -5.73 -35.5 -8.078 1 98.31 153 GLU B O 1
ATOM 3543 N N . GLU B 1 154 ? -5.441 -34.438 -6.133 1 97.94 154 GLU B N 1
ATOM 3544 C CA . GLU B 1 154 ? -6.84 -34.562 -5.742 1 97.94 154 GLU B CA 1
ATOM 3545 C C . GLU B 1 154 ? -7.762 -33.906 -6.77 1 97.94 154 GLU B C 1
ATOM 3547 O O . GLU B 1 154 ? -8.844 -34.438 -7.062 1 97.94 154 GLU B O 1
ATOM 3552 N N . MET B 1 155 ? -7.395 -32.812 -7.355 1 97.81 155 MET B N 1
ATOM 3553 C CA . MET B 1 155 ? -8.195 -32.062 -8.312 1 97.81 155 MET B CA 1
ATOM 3554 C C . MET B 1 155 ? -8.5 -32.906 -9.547 1 97.81 155 MET B C 1
ATOM 3556 O O . MET B 1 155 ? -9.477 -32.656 -10.258 1 97.81 155 MET B O 1
ATOM 3560 N N . ARG B 1 156 ? -7.672 -33.875 -9.844 1 97.19 156 ARG B N 1
ATOM 3561 C CA . ARG B 1 156 ? -7.879 -34.719 -11.023 1 97.19 156 ARG B CA 1
ATOM 3562 C C . ARG B 1 156 ? -9.219 -35.438 -10.945 1 97.19 156 ARG B C 1
ATOM 3564 O O . ARG B 1 156 ? -9.766 -35.844 -11.977 1 97.19 156 ARG B O 1
ATOM 3571 N N . GLU B 1 157 ? -9.695 -35.531 -9.766 1 97.31 157 GLU B N 1
ATOM 3572 C CA . GLU B 1 157 ? -10.961 -36.25 -9.547 1 97.31 157 GLU B CA 1
ATOM 3573 C C . GLU B 1 157 ? -12.141 -35.438 -10.047 1 97.31 157 GLU B C 1
ATOM 3575 O O . GLU B 1 157 ? -13.219 -35.969 -10.297 1 97.31 157 GLU B O 1
ATOM 3580 N N . TYR B 1 158 ? -11.945 -34.156 -10.172 1 97.5 158 TYR B N 1
ATOM 3581 C CA . TYR B 1 158 ? -13.148 -33.375 -10.43 1 97.5 158 TYR B CA 1
ATOM 3582 C C . TYR B 1 158 ? -12.867 -32.25 -11.445 1 97.5 158 TYR B C 1
ATOM 3584 O O . TYR B 1 158 ? -13.797 -31.688 -12.023 1 97.5 158 TYR B O 1
ATOM 3592 N N . ARG B 1 159 ? -11.664 -31.984 -11.758 1 97.25 159 ARG B N 1
ATOM 3593 C CA . ARG B 1 159 ? -11.359 -30.812 -12.578 1 97.25 159 ARG B CA 1
ATOM 3594 C C . ARG B 1 159 ? -11.625 -31.094 -14.055 1 97.25 159 ARG B C 1
ATOM 3596 O O . ARG B 1 159 ? -11.391 -32.219 -14.531 1 97.25 159 ARG B O 1
ATOM 3603 N N . THR B 1 160 ? -12.055 -30.094 -14.781 1 97.31 160 THR B N 1
ATOM 3604 C CA . THR B 1 160 ? -12.141 -30.109 -16.234 1 97.31 160 THR B CA 1
ATOM 3605 C C . THR B 1 160 ? -10.93 -29.422 -16.859 1 97.31 160 THR B C 1
ATOM 3607 O O . THR B 1 160 ? -10.438 -29.844 -17.906 1 97.31 160 THR B O 1
ATOM 3610 N N . PHE B 1 161 ? -10.492 -28.359 -16.203 1 97.62 161 PHE B N 1
ATOM 3611 C CA . PHE B 1 161 ? -9.352 -27.578 -16.656 1 97.62 161 PHE B CA 1
ATOM 3612 C C . PHE B 1 161 ? -8.148 -27.797 -15.75 1 97.62 161 PHE B C 1
ATOM 3614 O O . PHE B 1 161 ? -8.297 -27.875 -14.523 1 97.62 161 PHE B O 1
ATOM 3621 N N . GLU B 1 162 ? -6.969 -27.922 -16.312 1 97.94 162 GLU B N 1
ATOM 3622 C CA . GLU B 1 162 ? -5.738 -27.891 -15.523 1 97.94 162 GLU B CA 1
ATOM 3623 C C . GLU B 1 162 ? -5.469 -26.5 -14.977 1 97.94 162 GLU B C 1
ATOM 3625 O O . GLU B 1 162 ? -5.656 -25.5 -15.672 1 97.94 162 GLU B O 1
ATOM 3630 N N . PRO B 1 163 ? -5.168 -26.406 -13.688 1 98.81 163 PRO B N 1
ATOM 3631 C CA . PRO B 1 163 ? -4.777 -25.078 -13.242 1 98.81 163 PRO B CA 1
ATOM 3632 C C . PRO B 1 163 ? -3.623 -24.484 -14.055 1 98.81 163 PRO B C 1
ATOM 3634 O O . PRO B 1 163 ? -2.693 -25.219 -14.422 1 98.81 163 PRO B O 1
ATOM 3637 N N . THR B 1 164 ? -3.672 -23.203 -14.328 1 98.88 164 THR B N 1
ATOM 3638 C CA . THR B 1 164 ? -2.67 -22.594 -15.195 1 98.88 164 THR B CA 1
ATOM 3639 C C . THR B 1 164 ? -1.465 -22.125 -14.383 1 98.88 164 THR B C 1
ATOM 3641 O O . THR B 1 164 ? -0.345 -22.062 -14.898 1 98.88 164 THR B O 1
ATOM 3644 N N . VAL B 1 165 ? -1.7 -21.719 -13.164 1 98.94 165 VAL B N 1
ATOM 3645 C CA . VAL B 1 165 ? -0.68 -21.141 -12.297 1 98.94 165 VAL B CA 1
ATOM 3646 C C . VAL B 1 165 ? -0.808 -21.719 -10.891 1 98.94 165 VAL B C 1
ATOM 3648 O O . VAL B 1 165 ? -1.917 -21.969 -10.414 1 98.94 165 VAL B O 1
ATOM 3651 N N . ASN B 1 166 ? 0.244 -22.016 -10.203 1 98.94 166 ASN B N 1
ATOM 3652 C CA . ASN B 1 166 ? 0.318 -22.203 -8.766 1 98.94 166 ASN B CA 1
ATOM 3653 C C . ASN B 1 166 ? 1.223 -21.172 -8.102 1 98.94 166 ASN B C 1
ATOM 3655 O O . ASN B 1 166 ? 2.445 -21.219 -8.258 1 98.94 166 ASN B O 1
ATOM 3659 N N . GLN B 1 167 ? 0.616 -20.188 -7.395 1 98.88 167 GLN B N 1
ATOM 3660 C CA . GLN B 1 167 ? 1.344 -19.141 -6.695 1 98.88 167 GLN B CA 1
ATOM 3661 C C . GLN B 1 167 ? 1.665 -19.547 -5.262 1 98.88 167 GLN B C 1
ATOM 3663 O O . GLN B 1 167 ? 0.759 -19.812 -4.469 1 98.88 167 GLN B O 1
ATOM 3668 N N . VAL B 1 168 ? 2.957 -19.625 -4.883 1 98.56 168 VAL B N 1
ATOM 3669 C CA . VAL B 1 168 ? 3.375 -20.125 -3.578 1 98.56 168 VAL B CA 1
ATOM 3670 C C . VAL B 1 168 ? 4.578 -19.328 -3.08 1 98.56 168 VAL B C 1
ATOM 3672 O O . VAL B 1 168 ? 5.242 -18.641 -3.863 1 98.56 168 VAL B O 1
ATOM 3675 N N . GLU B 1 169 ? 4.793 -19.422 -1.771 1 98.31 169 GLU B N 1
ATOM 3676 C CA . GLU B 1 169 ? 6.023 -18.828 -1.253 1 98.31 169 GLU B CA 1
ATOM 3677 C C . GLU B 1 169 ? 7.254 -19.453 -1.915 1 98.31 169 GLU B C 1
ATOM 3679 O O . GLU B 1 169 ? 7.363 -20.672 -2.01 1 98.31 169 GLU B O 1
ATOM 3684 N N . PHE B 1 170 ? 8.094 -18.609 -2.426 1 98.38 170 PHE B N 1
ATOM 3685 C CA . PHE B 1 170 ? 9.289 -19.078 -3.119 1 98.38 170 PHE B CA 1
ATOM 3686 C C . PHE B 1 170 ? 10.391 -18.016 -3.09 1 98.38 170 PHE B C 1
ATOM 3688 O O . PHE B 1 170 ? 10.164 -16.875 -3.48 1 98.38 170 PHE B O 1
ATOM 3695 N N . HIS B 1 171 ? 11.516 -18.344 -2.592 1 98.62 171 HIS B N 1
ATOM 3696 C CA . HIS B 1 171 ? 12.734 -17.547 -2.521 1 98.62 171 HIS B CA 1
ATOM 3697 C C . HIS B 1 171 ? 13.961 -18.438 -2.373 1 98.62 171 HIS B C 1
ATOM 3699 O O . HIS B 1 171 ? 13.844 -19.656 -2.24 1 98.62 171 HIS B O 1
ATOM 3705 N N . PRO B 1 172 ? 15.164 -17.891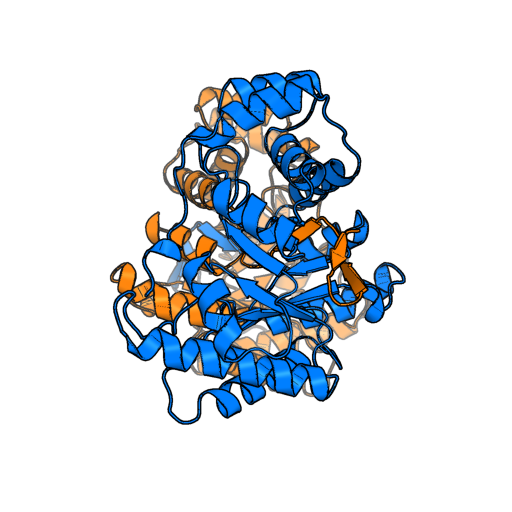 -2.381 1 98.69 172 PRO B N 1
ATOM 3706 C CA . PRO B 1 172 ? 16.391 -18.688 -2.426 1 98.69 172 PRO B CA 1
ATOM 3707 C C . PRO B 1 172 ? 16.516 -19.641 -1.231 1 98.69 172 PRO B C 1
ATOM 3709 O O . PRO B 1 172 ? 17.094 -20.719 -1.355 1 98.69 172 PRO B O 1
ATOM 3712 N N . HIS B 1 173 ? 15.969 -19.328 -0.091 1 98.5 173 HIS B N 1
ATOM 3713 C CA . HIS B 1 173 ? 16.078 -20.156 1.106 1 98.5 173 HIS B CA 1
ATOM 3714 C C . HIS B 1 173 ? 14.953 -21.188 1.175 1 98.5 173 HIS B C 1
ATOM 3716 O O . HIS B 1 173 ? 14.93 -22.031 2.07 1 98.5 173 HIS B O 1
ATOM 3722 N N . PHE B 1 174 ? 14.008 -21.156 0.319 1 98.56 174 PHE B N 1
ATOM 3723 C CA . PHE B 1 174 ? 12.859 -22.062 0.249 1 98.56 174 PHE B CA 1
ATOM 3724 C C . PHE B 1 174 ? 12.484 -22.328 -1.2 1 98.56 174 PHE B C 1
ATOM 3726 O O . PHE B 1 174 ? 11.594 -21.688 -1.75 1 98.56 174 PHE B O 1
ATOM 3733 N N . GLN B 1 175 ? 13.031 -23.359 -1.817 1 98.19 175 GLN B N 1
ATOM 3734 C CA . GLN B 1 175 ? 13.062 -23.453 -3.273 1 98.19 175 GLN B CA 1
ATOM 3735 C C . GLN B 1 175 ? 12.055 -24.484 -3.785 1 98.19 175 GLN B C 1
ATOM 3737 O O . GLN B 1 175 ? 11.883 -24.641 -4.996 1 98.19 175 GLN B O 1
ATOM 3742 N N . ARG B 1 176 ? 11.406 -25.203 -2.967 1 97.38 176 ARG B N 1
ATOM 3743 C CA . ARG B 1 176 ? 10.25 -26.016 -3.303 1 97.38 176 ARG B CA 1
ATOM 3744 C C . ARG B 1 176 ? 10.531 -26.891 -4.531 1 97.38 176 ARG B C 1
ATOM 3746 O O . ARG B 1 176 ? 9.727 -26.938 -5.461 1 97.38 176 ARG B O 1
ATOM 3753 N N . LYS B 1 177 ? 11.648 -27.609 -4.594 1 97.5 177 LYS B N 1
ATOM 3754 C CA . LYS B 1 177 ? 12.141 -28.297 -5.781 1 97.5 177 LYS B CA 1
ATOM 3755 C C . LYS B 1 177 ? 11.117 -29.297 -6.301 1 97.5 177 LYS B C 1
ATOM 3757 O O . LYS B 1 177 ? 10.812 -29.328 -7.492 1 97.5 177 LYS B O 1
ATOM 3762 N N . GLU B 1 178 ? 10.594 -30.109 -5.438 1 97.94 178 GLU B N 1
ATOM 3763 C CA . GLU B 1 178 ? 9.648 -31.141 -5.848 1 97.94 178 GLU B CA 1
ATOM 3764 C C . GLU B 1 178 ? 8.383 -30.547 -6.441 1 97.94 178 GLU B C 1
ATOM 3766 O O . GLU B 1 178 ? 7.891 -31 -7.477 1 97.94 178 GLU B O 1
ATOM 3771 N N . LEU B 1 179 ? 7.832 -29.547 -5.809 1 98.5 179 LEU B N 1
ATOM 3772 C CA . LEU B 1 179 ? 6.617 -28.906 -6.285 1 98.5 179 LEU B CA 1
ATOM 3773 C C . LEU B 1 179 ? 6.859 -28.203 -7.617 1 98.5 179 LEU B C 1
ATOM 3775 O O . LEU B 1 179 ? 6.02 -28.25 -8.516 1 98.5 179 LEU B O 1
ATOM 3779 N N . ARG B 1 180 ? 7.992 -27.531 -7.781 1 98.19 180 ARG B N 1
ATOM 3780 C CA . ARG B 1 180 ? 8.336 -26.844 -9.023 1 98.19 180 ARG B CA 1
ATOM 3781 C C . ARG B 1 180 ? 8.438 -27.828 -10.18 1 98.19 180 ARG B C 1
ATOM 3783 O O . ARG B 1 180 ? 7.934 -27.562 -11.273 1 98.19 180 ARG B O 1
ATOM 3790 N N . GLU B 1 181 ? 9.125 -28.938 -9.914 1 98.19 181 GLU B N 1
ATOM 3791 C CA . GLU B 1 181 ? 9.258 -29.969 -10.945 1 98.19 181 GLU B CA 1
ATOM 3792 C C . GLU B 1 181 ? 7.891 -30.531 -11.336 1 98.19 181 GLU B C 1
ATOM 3794 O O . GLU B 1 181 ? 7.621 -30.75 -12.516 1 98.19 181 GLU B O 1
ATOM 3799 N N . TYR B 1 182 ? 7.07 -30.797 -10.344 1 98.62 182 TYR B N 1
ATOM 3800 C CA . TYR B 1 182 ? 5.723 -31.297 -10.602 1 98.62 182 TYR B CA 1
ATOM 3801 C C . TYR B 1 182 ? 4.945 -30.328 -11.484 1 98.62 182 TYR B C 1
ATOM 3803 O O . TYR B 1 182 ? 4.309 -30.734 -12.453 1 98.62 182 TYR B O 1
ATOM 3811 N N . CYS B 1 183 ? 4.945 -29 -11.125 1 98.69 183 CYS B N 1
ATOM 3812 C CA . CYS B 1 183 ? 4.25 -27.984 -11.906 1 98.69 183 CYS B CA 1
ATOM 3813 C C . CYS B 1 183 ? 4.762 -27.953 -13.336 1 98.69 183 CYS B C 1
ATOM 3815 O O . CYS B 1 183 ? 3.971 -27.938 -14.281 1 98.69 183 CYS B O 1
ATOM 3817 N N . ARG B 1 184 ? 6.066 -28 -13.5 1 97.81 184 ARG B N 1
ATOM 3818 C CA . ARG B 1 184 ? 6.68 -27.984 -14.828 1 97.81 184 ARG B CA 1
ATOM 3819 C C . ARG B 1 184 ? 6.203 -29.172 -15.664 1 97.81 184 ARG B C 1
ATOM 3821 O O . ARG B 1 184 ? 5.793 -29 -16.812 1 97.81 184 ARG B O 1
ATOM 3828 N N . LYS B 1 185 ? 6.191 -30.297 -15.117 1 98 185 LYS B N 1
ATOM 3829 C CA . LYS B 1 185 ? 5.824 -31.531 -15.82 1 98 185 LYS B CA 1
ATOM 3830 C C . LYS B 1 185 ? 4.348 -31.516 -16.219 1 98 185 LYS B C 1
ATOM 3832 O O . LYS B 1 185 ? 3.955 -32.156 -17.188 1 98 185 LYS B O 1
ATOM 3837 N N . ASN B 1 186 ? 3.562 -30.828 -15.438 1 97.94 186 ASN B N 1
ATOM 3838 C CA . ASN B 1 186 ? 2.125 -30.828 -15.68 1 97.94 186 ASN B CA 1
ATOM 3839 C C . ASN B 1 186 ? 1.665 -29.547 -16.375 1 97.94 186 ASN B C 1
ATOM 3841 O O . ASN B 1 186 ? 0.465 -29.281 -16.453 1 97.94 186 ASN B O 1
ATOM 3845 N N . GLY B 1 187 ? 2.607 -28.734 -16.766 1 97.88 187 GLY B N 1
ATOM 3846 C CA . GLY B 1 187 ? 2.281 -27.531 -17.516 1 97.88 187 GLY B CA 1
ATOM 3847 C C . GLY B 1 187 ? 1.668 -26.438 -16.672 1 97.88 187 GLY B C 1
ATOM 3848 O O . GLY B 1 187 ? 0.941 -25.578 -17.188 1 97.88 187 GLY B O 1
ATOM 3849 N N . ILE B 1 188 ? 1.788 -26.469 -15.391 1 98.81 188 ILE B N 1
ATOM 3850 C CA . ILE B 1 188 ? 1.335 -25.438 -14.461 1 98.81 188 ILE B CA 1
ATOM 3851 C C . ILE B 1 188 ? 2.457 -24.438 -14.219 1 98.81 188 ILE B C 1
ATOM 3853 O O . ILE B 1 188 ? 3.561 -24.812 -13.82 1 98.81 188 ILE B O 1
ATOM 3857 N N . LEU B 1 189 ? 2.258 -23.156 -14.555 1 98.88 189 LEU B N 1
ATOM 3858 C CA . LEU B 1 189 ? 3.281 -22.156 -14.273 1 98.88 189 LEU B CA 1
ATOM 3859 C C . LEU B 1 189 ? 3.457 -21.953 -12.773 1 98.88 189 LEU B C 1
ATOM 3861 O O . LEU B 1 189 ? 2.488 -21.672 -12.062 1 98.88 189 LEU B O 1
ATOM 3865 N N . PHE B 1 190 ? 4.66 -22.172 -12.328 1 98.81 190 PHE B N 1
ATOM 3866 C CA . PHE B 1 190 ? 5.027 -21.875 -10.953 1 98.81 190 PHE B CA 1
ATOM 3867 C C . PHE B 1 190 ? 5.27 -20.375 -10.766 1 98.81 190 PHE B C 1
ATOM 3869 O O . PHE B 1 190 ? 6.016 -19.766 -11.539 1 98.81 190 PHE B O 1
ATOM 3876 N N . GLN B 1 191 ? 4.59 -19.719 -9.781 1 98.88 191 GLN B N 1
ATOM 3877 C CA . GLN B 1 191 ? 4.75 -18.297 -9.523 1 98.88 191 GLN B CA 1
ATOM 3878 C C . GLN B 1 191 ? 5.062 -18.031 -8.047 1 98.88 191 GLN B C 1
ATOM 3880 O O . GLN B 1 191 ? 4.395 -18.578 -7.164 1 98.88 191 GLN B O 1
ATOM 3885 N N . ALA B 1 192 ? 6.043 -17.156 -7.852 1 98.69 192 ALA B N 1
ATOM 3886 C CA . ALA B 1 192 ? 6.484 -16.828 -6.5 1 98.69 192 ALA B CA 1
ATOM 3887 C C . ALA B 1 192 ? 5.68 -15.656 -5.934 1 98.69 192 ALA B C 1
ATOM 3889 O O . ALA B 1 192 ? 5.453 -14.656 -6.625 1 98.69 192 ALA B O 1
ATOM 3890 N N . PHE B 1 193 ? 5.203 -15.82 -4.707 1 97.81 193 PHE B N 1
ATOM 3891 C CA . PHE B 1 193 ? 4.926 -14.648 -3.881 1 97.81 193 PHE B CA 1
ATOM 3892 C C . PHE B 1 193 ? 5.898 -14.57 -2.711 1 97.81 193 PHE B C 1
ATOM 3894 O O . PHE B 1 193 ? 6.59 -15.547 -2.406 1 97.81 193 PHE B O 1
ATOM 3901 N N . SER B 1 194 ? 6.078 -13.398 -2.107 1 96 194 SER B N 1
ATOM 3902 C CA . SER B 1 194 ? 7.023 -13.117 -1.035 1 96 194 SER B CA 1
ATOM 3903 C C . SER B 1 194 ? 8.438 -13.555 -1.414 1 96 194 SER B C 1
ATOM 3905 O O . SER B 1 194 ? 9.094 -14.273 -0.657 1 96 194 SER B O 1
ATOM 3907 N N . PRO B 1 195 ? 8.898 -13.062 -2.549 1 97.94 195 PRO B N 1
ATOM 3908 C CA . PRO B 1 195 ? 10.211 -13.508 -3.01 1 97.94 195 PRO B CA 1
ATOM 3909 C C . PRO B 1 195 ? 11.344 -13.062 -2.082 1 97.94 195 PRO B C 1
ATOM 3911 O O . PRO B 1 195 ? 12.453 -13.602 -2.158 1 97.94 195 PRO B O 1
ATOM 3914 N N . PHE B 1 196 ? 11.07 -12.109 -1.2 1 95.88 196 PHE B N 1
ATOM 3915 C CA . PHE B 1 196 ? 12.094 -11.609 -0.296 1 95.88 196 PHE B CA 1
ATOM 3916 C C . PHE B 1 196 ? 11.875 -12.125 1.12 1 95.88 196 PHE B C 1
ATOM 3918 O O . PHE B 1 196 ? 12.477 -11.625 2.072 1 95.88 196 PHE B O 1
ATOM 3925 N N . GLY B 1 197 ? 10.977 -13.039 1.247 1 93.88 197 GLY B N 1
ATOM 3926 C CA . GLY B 1 197 ? 10.656 -13.555 2.568 1 93.88 197 GLY B CA 1
ATOM 3927 C C . GLY B 1 197 ? 10.117 -12.5 3.508 1 93.88 197 GLY B C 1
ATOM 3928 O O . GLY B 1 197 ? 10.492 -12.453 4.684 1 93.88 197 GLY B O 1
ATOM 3929 N N . ARG B 1 198 ? 9.367 -11.57 2.934 1 86.56 198 ARG B N 1
ATOM 3930 C CA . ARG B 1 198 ? 8.836 -10.438 3.688 1 86.56 198 ARG B CA 1
ATOM 3931 C C . ARG B 1 198 ? 9.961 -9.617 4.305 1 86.56 198 ARG B C 1
ATOM 3933 O O . ARG B 1 198 ? 9.914 -9.281 5.492 1 86.56 198 ARG B O 1
ATOM 3940 N N . GLY B 1 199 ? 11.031 -9.539 3.57 1 87.75 199 GLY B N 1
ATOM 3941 C CA . GLY B 1 199 ? 12.156 -8.719 4.012 1 87.75 199 GLY B CA 1
ATOM 3942 C C . GLY B 1 199 ? 13.047 -9.43 5.016 1 87.75 199 GLY B C 1
ATOM 3943 O O . GLY B 1 199 ? 13.68 -8.781 5.852 1 87.75 199 GLY B O 1
ATOM 3944 N N . ASN B 1 200 ? 13.062 -10.648 4.953 1 90.5 200 ASN B N 1
ATOM 3945 C CA . ASN B 1 200 ? 13.875 -11.438 5.879 1 90.5 200 ASN B CA 1
ATOM 3946 C C . ASN B 1 200 ? 15.344 -11.055 5.809 1 90.5 200 ASN B C 1
ATOM 3948 O O . ASN B 1 200 ? 15.961 -11.133 4.742 1 90.5 200 ASN B O 1
ATOM 3952 N N . SER B 1 201 ? 15.922 -10.75 6.938 1 90.81 201 SER B N 1
ATOM 3953 C CA . SER B 1 201 ? 17.281 -10.234 7 1 90.81 201 SER B CA 1
ATOM 3954 C C . SER B 1 201 ? 18.297 -11.312 6.645 1 90.81 201 SER B C 1
ATOM 3956 O O . SER B 1 201 ? 19.328 -11.023 6.02 1 90.81 201 SER B O 1
ATOM 3958 N N . ALA B 1 202 ? 18.078 -12.5 7.098 1 95.06 202 ALA B N 1
ATOM 3959 C CA . ALA B 1 202 ? 19 -13.586 6.793 1 95.06 202 ALA B CA 1
ATOM 3960 C C . ALA B 1 202 ? 19.094 -13.82 5.289 1 95.06 202 ALA B C 1
ATOM 3962 O O . ALA B 1 202 ? 20.172 -14.109 4.77 1 95.06 202 ALA B O 1
ATOM 3963 N N . LEU B 1 203 ? 17.969 -13.664 4.59 1 96.94 203 LEU B N 1
ATOM 3964 C CA . LEU B 1 203 ? 17.938 -13.828 3.139 1 96.94 203 LEU B CA 1
ATOM 3965 C C . LEU B 1 203 ? 18.594 -12.648 2.439 1 96.94 203 LEU B C 1
ATOM 3967 O O . LEU B 1 203 ? 19.469 -12.828 1.581 1 96.94 203 LEU B O 1
ATOM 3971 N N . LEU B 1 204 ? 18.266 -11.445 2.861 1 95 204 LEU B N 1
ATOM 3972 C CA . LEU B 1 204 ? 18.672 -10.234 2.16 1 95 204 LEU B CA 1
ATOM 3973 C C . LEU B 1 204 ? 20.141 -9.922 2.438 1 95 204 LEU B C 1
ATOM 3975 O O . LEU B 1 204 ? 20.781 -9.195 1.673 1 95 204 LEU B O 1
ATOM 3979 N N . ASN B 1 205 ? 20.703 -10.5 3.543 1 95.56 205 ASN B N 1
ATOM 3980 C CA . ASN B 1 205 ? 22.109 -10.289 3.875 1 95.56 205 ASN B CA 1
ATOM 3981 C C . ASN B 1 205 ? 22.922 -11.555 3.674 1 95.56 205 ASN B C 1
ATOM 3983 O O . ASN B 1 205 ? 24.062 -11.648 4.152 1 95.56 205 ASN B O 1
ATOM 3987 N N . ASP B 1 206 ? 22.359 -12.516 3.051 1 97.12 206 ASP B N 1
ATOM 3988 C CA . ASP B 1 206 ? 23.109 -13.719 2.711 1 97.12 206 ASP B CA 1
ATOM 3989 C C . ASP B 1 206 ? 24.375 -13.375 1.937 1 97.12 206 ASP B C 1
ATOM 3991 O O . ASP B 1 206 ? 24.328 -12.688 0.916 1 97.12 206 ASP B O 1
ATOM 3995 N N . GLN B 1 207 ? 25.5 -13.883 2.324 1 97.69 207 GLN B N 1
ATOM 3996 C CA . GLN B 1 207 ? 26.797 -13.469 1.791 1 97.69 207 GLN B CA 1
ATOM 3997 C C . GLN B 1 207 ? 26.938 -13.852 0.321 1 97.69 207 GLN B C 1
ATOM 3999 O O . GLN B 1 207 ? 27.547 -13.125 -0.465 1 97.69 207 GLN B O 1
ATOM 4004 N N . THR B 1 208 ? 26.438 -15.023 -0.006 1 98.31 208 THR B N 1
ATOM 4005 C CA . THR B 1 208 ? 26.453 -15.438 -1.403 1 98.31 208 THR B CA 1
ATOM 4006 C C . THR B 1 208 ? 25.625 -14.477 -2.26 1 98.31 208 THR B C 1
ATOM 4008 O O . THR B 1 208 ? 26.078 -14.039 -3.32 1 98.31 208 THR B O 1
ATOM 4011 N N . MET B 1 209 ? 24.438 -14.125 -1.847 1 98.19 209 MET B N 1
ATOM 4012 C CA . MET B 1 209 ? 23.562 -13.203 -2.562 1 98.19 209 MET B CA 1
ATOM 4013 C C . MET B 1 209 ? 24.203 -11.828 -2.689 1 98.19 209 MET B C 1
ATOM 4015 O O . MET B 1 209 ? 24.172 -11.219 -3.762 1 98.19 209 MET B O 1
ATOM 4019 N N . VAL B 1 210 ? 24.75 -11.32 -1.579 1 98.19 210 VAL B N 1
ATOM 4020 C CA . VAL B 1 210 ? 25.391 -10.016 -1.561 1 98.19 210 VAL B CA 1
ATOM 4021 C C . VAL B 1 210 ? 26.562 -10 -2.551 1 98.19 210 VAL B C 1
ATOM 4023 O O . VAL B 1 210 ? 26.75 -9.031 -3.289 1 98.19 210 VAL B O 1
ATOM 4026 N N . GLY B 1 211 ? 27.375 -11.047 -2.521 1 98.38 211 GLY B N 1
ATOM 4027 C CA . GLY B 1 211 ? 28.469 -11.156 -3.459 1 98.38 211 GLY B CA 1
ATOM 4028 C C . GLY B 1 211 ? 28.031 -11.102 -4.91 1 98.38 211 GLY B C 1
ATOM 4029 O O . GLY B 1 211 ? 28.656 -10.414 -5.727 1 98.38 211 GLY B O 1
ATOM 4030 N N . ILE B 1 212 ? 26.984 -11.797 -5.293 1 98.5 212 ILE B N 1
ATOM 4031 C CA . ILE B 1 212 ? 26.469 -11.805 -6.656 1 98.5 212 ILE B CA 1
ATOM 4032 C C . ILE B 1 212 ? 25.922 -10.422 -7.004 1 98.5 212 ILE B C 1
ATOM 4034 O O . ILE B 1 212 ? 26.141 -9.922 -8.109 1 98.5 212 ILE B O 1
ATOM 4038 N N . ALA B 1 213 ? 25.188 -9.797 -6.109 1 98.44 213 ALA B N 1
ATOM 4039 C CA . ALA B 1 213 ? 24.672 -8.445 -6.324 1 98.44 213 ALA B CA 1
ATOM 4040 C C . ALA B 1 213 ? 25.781 -7.465 -6.641 1 98.44 213 ALA B C 1
ATOM 4042 O O . ALA B 1 213 ? 25.656 -6.625 -7.535 1 98.44 213 ALA B O 1
ATOM 4043 N N . GLU B 1 214 ? 26.875 -7.59 -5.895 1 97.94 214 GLU B N 1
ATOM 4044 C CA . GLU B 1 214 ? 28.031 -6.738 -6.125 1 97.94 214 GLU B CA 1
ATOM 4045 C C . GLU B 1 214 ? 28.609 -6.957 -7.52 1 97.94 214 GLU B C 1
ATOM 4047 O O . GLU B 1 214 ? 28.953 -5.996 -8.211 1 97.94 214 GLU B O 1
ATOM 4052 N N . LYS B 1 215 ? 28.734 -8.156 -7.887 1 97.88 215 LYS B N 1
ATOM 4053 C CA . LYS B 1 215 ? 29.266 -8.531 -9.203 1 97.88 215 LYS B CA 1
ATOM 4054 C C . LYS B 1 215 ? 28.469 -7.855 -10.32 1 97.88 215 LYS B C 1
ATOM 4056 O O . LYS B 1 215 ? 29.047 -7.426 -11.32 1 97.88 215 LYS B O 1
ATOM 4061 N N . TYR B 1 216 ? 27.219 -7.742 -10.219 1 97.94 216 TYR B N 1
ATOM 4062 C CA . TYR B 1 216 ? 26.359 -7.207 -11.258 1 97.94 216 TYR B CA 1
ATOM 4063 C C . TYR B 1 216 ? 26 -5.75 -10.984 1 97.94 216 TYR B C 1
ATOM 4065 O O . TYR B 1 216 ? 25.172 -5.16 -11.688 1 97.94 216 TYR B O 1
ATOM 4073 N N . HIS B 1 217 ? 26.469 -5.184 -9.906 1 96.44 217 HIS B N 1
ATOM 4074 C CA . HIS B 1 217 ? 26.281 -3.787 -9.531 1 96.44 217 HIS B CA 1
ATOM 4075 C C . HIS B 1 217 ? 24.797 -3.465 -9.367 1 96.44 217 HIS B C 1
ATOM 4077 O O . HIS B 1 217 ? 24.297 -2.494 -9.945 1 96.44 217 HIS B O 1
ATOM 4083 N N . THR B 1 218 ? 24.141 -4.297 -8.633 1 96.94 218 THR B N 1
ATOM 4084 C CA . THR B 1 218 ? 22.703 -4.129 -8.375 1 96.94 218 THR B CA 1
ATOM 4085 C C . THR B 1 218 ? 22.344 -4.625 -6.973 1 96.94 218 THR B C 1
ATOM 4087 O O . THR B 1 218 ? 23.234 -4.895 -6.16 1 96.94 218 THR B O 1
ATOM 4090 N N . SER B 1 219 ? 21.078 -4.68 -6.621 1 95.88 219 SER B N 1
ATOM 4091 C CA . SER B 1 219 ? 20.641 -5.055 -5.281 1 95.88 219 SER B CA 1
ATOM 4092 C C . SER B 1 219 ? 20.375 -6.555 -5.18 1 95.88 219 SER B C 1
ATOM 4094 O O . SER B 1 219 ? 20.156 -7.219 -6.195 1 95.88 219 SER B O 1
ATOM 4096 N N . VAL B 1 220 ? 20.391 -7.074 -3.977 1 97.69 220 VAL B N 1
ATOM 4097 C CA . VAL B 1 220 ? 20.047 -8.469 -3.711 1 97.69 220 VAL B CA 1
ATOM 4098 C C . VAL B 1 220 ? 18.625 -8.75 -4.176 1 97.69 220 VAL B C 1
ATOM 4100 O O . VAL B 1 220 ? 18.344 -9.805 -4.746 1 97.69 220 VAL B O 1
ATOM 4103 N N . SER B 1 221 ? 17.719 -7.805 -3.998 1 97.12 221 SER B N 1
ATOM 4104 C CA . SER B 1 221 ? 16.328 -7.938 -4.434 1 97.12 221 SER B CA 1
ATOM 4105 C C . SER B 1 221 ? 16.25 -8.164 -5.938 1 97.12 221 SER B C 1
ATOM 4107 O O . SER B 1 221 ? 15.516 -9.055 -6.395 1 97.12 221 SER B O 1
ATOM 4109 N N . THR B 1 222 ? 17 -7.379 -6.664 1 97.88 222 THR B N 1
ATOM 4110 C CA . THR B 1 222 ? 17.016 -7.512 -8.117 1 97.88 222 THR B CA 1
ATOM 4111 C C . THR B 1 222 ? 17.562 -8.875 -8.531 1 97.88 222 THR B C 1
ATOM 4113 O O . THR B 1 222 ? 17.031 -9.508 -9.445 1 97.88 222 THR B O 1
ATOM 4116 N N . ILE B 1 223 ? 18.594 -9.344 -7.863 1 98.69 223 ILE B N 1
ATOM 4117 C CA . ILE B 1 223 ? 19.188 -10.641 -8.164 1 98.69 223 ILE B CA 1
ATOM 4118 C C . ILE B 1 223 ? 18.172 -11.75 -7.906 1 98.69 223 ILE B C 1
ATOM 4120 O O . ILE B 1 223 ? 18.047 -12.68 -8.703 1 98.69 223 ILE B O 1
ATOM 4124 N N . ILE B 1 224 ? 17.438 -11.656 -6.801 1 98.75 224 ILE B N 1
ATOM 4125 C CA . ILE B 1 224 ? 16.453 -12.664 -6.449 1 98.75 224 ILE B CA 1
ATOM 4126 C C . ILE B 1 224 ? 15.375 -12.727 -7.527 1 98.75 224 ILE B C 1
ATOM 4128 O O . ILE B 1 224 ? 15.039 -13.812 -8.016 1 98.75 224 ILE B O 1
ATOM 4132 N N . LEU B 1 225 ? 14.844 -11.609 -7.918 1 98.81 225 LEU B N 1
ATOM 4133 C CA . LEU B 1 225 ? 13.797 -11.562 -8.938 1 98.81 225 LEU B CA 1
ATOM 4134 C C . LEU B 1 225 ? 14.312 -12.117 -10.266 1 98.81 225 LEU B C 1
ATOM 4136 O O . LEU B 1 225 ? 13.602 -12.859 -10.945 1 98.81 225 LEU B O 1
ATOM 4140 N N . THR B 1 226 ? 15.555 -11.734 -10.648 1 98.69 226 THR B N 1
ATOM 4141 C CA . THR B 1 226 ? 16.172 -12.234 -11.875 1 98.69 226 THR B CA 1
ATOM 4142 C C . THR B 1 226 ? 16.281 -13.758 -11.828 1 98.69 226 THR B C 1
ATOM 4144 O O . THR B 1 226 ? 15.93 -14.438 -12.797 1 98.69 226 THR B O 1
ATOM 4147 N N . TRP B 1 227 ? 16.766 -14.281 -10.734 1 98.81 227 TRP B N 1
ATOM 4148 C CA . TRP B 1 227 ? 16.922 -15.719 -10.547 1 98.81 227 TRP B CA 1
ATOM 4149 C C . TRP B 1 227 ? 15.586 -16.438 -10.711 1 98.81 227 TRP B C 1
ATOM 4151 O O . TRP B 1 227 ? 15.508 -17.469 -11.398 1 98.81 227 TRP B O 1
ATOM 4161 N N . ILE B 1 228 ? 14.562 -15.922 -10.141 1 98.69 228 ILE B N 1
ATOM 4162 C CA . ILE B 1 228 ? 13.234 -16.531 -10.203 1 98.69 228 ILE B CA 1
ATOM 4163 C C . ILE B 1 228 ? 12.75 -16.578 -11.648 1 98.69 228 ILE B C 1
ATOM 4165 O O . ILE B 1 228 ? 12.352 -17.641 -12.148 1 98.69 228 ILE B O 1
ATOM 4169 N N . MET B 1 229 ? 12.828 -15.461 -12.305 1 98.38 229 MET B N 1
ATOM 4170 C CA . MET B 1 229 ? 12.289 -15.367 -13.664 1 98.38 229 MET B CA 1
ATOM 4171 C C . MET B 1 229 ? 13.148 -16.172 -14.641 1 98.38 229 MET B C 1
ATOM 4173 O O . MET B 1 229 ? 12.617 -16.828 -15.547 1 98.38 229 MET B O 1
ATOM 4177 N N . HIS B 1 230 ? 14.438 -16.203 -14.398 1 97 230 HIS B N 1
ATOM 4178 C CA . HIS B 1 230 ? 15.344 -16.969 -15.258 1 97 230 HIS B CA 1
ATOM 4179 C C . HIS B 1 230 ? 15.164 -18.469 -15.062 1 97 230 HIS B C 1
ATOM 4181 O O . HIS B 1 230 ? 15.438 -19.25 -15.969 1 97 230 HIS B O 1
ATOM 4187 N N . SER B 1 231 ? 14.719 -18.812 -13.961 1 96.25 231 SER B N 1
ATOM 4188 C CA . SER B 1 231 ? 14.461 -20.219 -13.672 1 96.25 231 SER B CA 1
ATOM 4189 C C . SER B 1 231 ? 13.117 -20.656 -14.234 1 96.25 231 SER B C 1
ATOM 4191 O O . SER B 1 231 ? 12.633 -21.75 -13.922 1 96.25 231 SER B O 1
ATOM 4193 N N . GLY B 1 232 ? 12.453 -19.812 -14.914 1 96.44 232 GLY B N 1
ATOM 4194 C CA . GLY B 1 232 ? 11.211 -20.172 -15.586 1 96.44 232 GLY B CA 1
ATOM 4195 C C . GLY B 1 232 ? 9.984 -19.984 -14.711 1 96.44 232 GLY B C 1
ATOM 4196 O O . GLY B 1 232 ? 8.938 -20.578 -14.969 1 96.44 232 GLY B O 1
ATOM 4197 N N . ASN B 1 233 ? 10.094 -19.203 -13.648 1 98.25 233 ASN B N 1
ATOM 4198 C CA . ASN B 1 233 ? 8.992 -18.969 -12.719 1 98.25 233 ASN B CA 1
ATOM 4199 C C . ASN B 1 233 ? 8.516 -17.531 -12.758 1 98.25 233 ASN B C 1
ATOM 4201 O O . ASN B 1 233 ? 9.32 -16.609 -12.93 1 98.25 233 ASN B O 1
ATOM 4205 N N . GLY B 1 234 ? 7.203 -17.344 -12.664 1 98.56 234 GLY B N 1
ATOM 4206 C CA . GLY B 1 234 ? 6.691 -15.992 -12.469 1 98.56 234 GLY B CA 1
ATOM 4207 C C . GLY B 1 234 ? 6.898 -15.469 -11.062 1 98.56 234 GLY B C 1
ATOM 4208 O O . GLY B 1 234 ? 7.277 -16.234 -10.164 1 98.56 234 GLY B O 1
ATOM 4209 N N . VAL B 1 235 ? 6.68 -14.148 -10.891 1 98.81 235 VAL B N 1
ATOM 4210 C CA . VAL B 1 235 ? 6.855 -13.609 -9.539 1 98.81 235 VAL B CA 1
ATOM 4211 C C . VAL B 1 235 ? 5.953 -12.391 -9.352 1 98.81 235 VAL B C 1
ATOM 4213 O O . VAL B 1 235 ? 5.816 -11.562 -10.258 1 98.81 235 VAL B O 1
ATOM 4216 N N . ALA B 1 236 ? 5.246 -12.367 -8.266 1 98.19 236 ALA B N 1
ATOM 4217 C CA . ALA B 1 236 ? 4.539 -11.188 -7.758 1 98.19 236 ALA B CA 1
ATOM 4218 C C . ALA B 1 236 ? 5.281 -10.57 -6.578 1 98.19 236 ALA B C 1
ATOM 4220 O O . ALA B 1 236 ? 5.488 -11.234 -5.555 1 98.19 236 ALA B O 1
ATOM 4221 N N . VAL B 1 237 ? 5.727 -9.32 -6.711 1 97.06 237 VAL B N 1
ATOM 4222 C CA . VAL B 1 237 ? 6.496 -8.664 -5.656 1 97.06 237 VAL B CA 1
ATOM 4223 C C . VAL B 1 237 ? 5.828 -7.348 -5.273 1 97.06 237 VAL B C 1
ATOM 4225 O O . VAL B 1 237 ? 5.352 -6.613 -6.141 1 97.06 237 VAL B O 1
ATOM 4228 N N . LYS B 1 238 ? 5.727 -7.105 -4.035 1 93.5 238 LYS B N 1
ATOM 4229 C CA . LYS B 1 238 ? 5.07 -5.879 -3.588 1 93.5 238 LYS B CA 1
ATOM 4230 C C . LYS B 1 238 ? 6.094 -4.789 -3.277 1 93.5 238 LYS B C 1
ATOM 4232 O O . LYS B 1 238 ? 7.207 -5.082 -2.844 1 93.5 238 LYS B O 1
ATOM 4237 N N . SER B 1 239 ? 5.742 -3.543 -3.559 1 87.62 239 SER B N 1
ATOM 4238 C CA . SER B 1 239 ? 6.465 -2.359 -3.102 1 87.62 239 SER B CA 1
ATOM 4239 C C . SER B 1 239 ? 5.598 -1.108 -3.213 1 87.62 239 SER B C 1
ATOM 4241 O O . SER B 1 239 ? 4.879 -0.93 -4.199 1 87.62 239 SER B O 1
ATOM 4243 N N . ALA B 1 240 ? 5.672 -0.329 -2.143 1 85.19 240 ALA B N 1
ATOM 4244 C CA . ALA B 1 240 ? 5.035 0.983 -2.225 1 85.19 240 ALA B CA 1
ATOM 4245 C C . ALA B 1 240 ? 6.062 2.07 -2.529 1 85.19 240 ALA B C 1
ATOM 4247 O O . ALA B 1 240 ? 5.707 3.242 -2.689 1 85.19 240 ALA B O 1
ATOM 4248 N N . ASN B 1 241 ? 7.316 1.689 -2.531 1 84 241 ASN B N 1
ATOM 4249 C CA . ASN B 1 241 ? 8.398 2.627 -2.793 1 84 241 ASN B CA 1
ATOM 4250 C C . ASN B 1 241 ? 8.703 2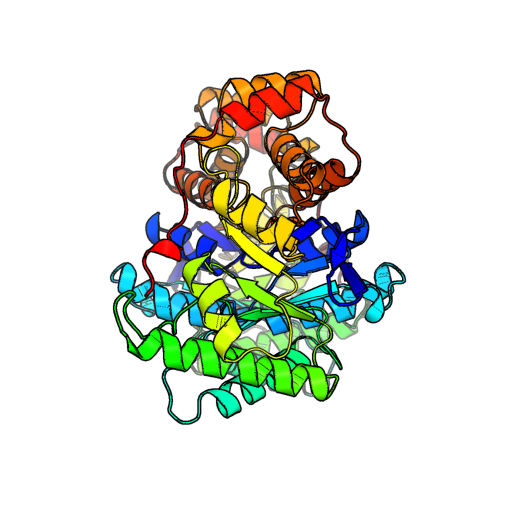.732 -4.285 1 84 241 ASN B C 1
ATOM 4252 O O . ASN B 1 241 ? 9.078 1.745 -4.922 1 84 241 ASN B O 1
ATOM 4256 N N . VAL B 1 242 ? 8.547 3.912 -4.793 1 85.94 242 VAL B N 1
ATOM 4257 C CA . VAL B 1 242 ? 8.641 4.109 -6.238 1 85.94 242 VAL B CA 1
ATOM 4258 C C . VAL B 1 242 ? 10.047 3.748 -6.715 1 85.94 242 VAL B C 1
ATOM 4260 O O . VAL B 1 242 ? 10.219 3.225 -7.816 1 85.94 242 VAL B O 1
ATOM 4263 N N . GLY B 1 243 ? 11.086 4.09 -5.926 1 87.25 243 GLY B N 1
ATOM 4264 C CA . GLY B 1 243 ? 12.438 3.686 -6.27 1 87.25 243 GLY B CA 1
ATOM 4265 C C . GLY B 1 243 ? 12.602 2.182 -6.383 1 87.25 243 GLY B C 1
ATOM 4266 O O . GLY B 1 243 ? 13.203 1.687 -7.336 1 87.25 243 GLY B O 1
ATOM 4267 N N . ARG B 1 244 ? 12 1.47 -5.508 1 90.31 244 ARG B N 1
ATOM 4268 C CA . ARG B 1 244 ? 12.086 0.013 -5.504 1 90.31 244 ARG B CA 1
ATOM 4269 C C . ARG B 1 244 ? 11.281 -0.583 -6.656 1 90.31 244 ARG B C 1
ATOM 4271 O O . ARG B 1 244 ? 11.672 -1.598 -7.234 1 90.31 244 ARG B O 1
ATOM 4278 N N . VAL B 1 245 ? 10.117 -0.024 -6.938 1 94 245 VAL B N 1
ATOM 4279 C CA . VAL B 1 245 ? 9.312 -0.478 -8.07 1 94 245 VAL B CA 1
ATOM 4280 C C . VAL B 1 245 ? 10.148 -0.426 -9.352 1 94 245 VAL B C 1
ATOM 4282 O O . VAL B 1 245 ? 10.172 -1.387 -10.125 1 94 245 VAL B O 1
ATOM 4285 N N . SER B 1 246 ? 10.867 0.694 -9.5 1 94.38 246 SER B N 1
ATOM 4286 C CA . SER B 1 246 ? 11.711 0.872 -10.68 1 94.38 246 SER B CA 1
ATOM 4287 C C . SER B 1 246 ? 12.875 -0.112 -10.672 1 94.38 246 SER B C 1
ATOM 4289 O O . SER B 1 246 ? 13.18 -0.725 -11.703 1 94.38 246 SER B O 1
ATOM 4291 N N . GLU B 1 247 ? 13.5 -0.269 -9.578 1 94.62 247 GLU B N 1
ATOM 4292 C CA . GLU B 1 247 ? 14.641 -1.169 -9.453 1 94.62 247 GLU B CA 1
ATOM 4293 C C . GLU B 1 247 ? 14.234 -2.615 -9.719 1 94.62 247 GLU B C 1
ATOM 4295 O O . GLU B 1 247 ? 14.953 -3.352 -10.406 1 94.62 247 GLU B O 1
ATOM 4300 N N . ASN B 1 248 ? 13.133 -3.037 -9.18 1 97.06 248 ASN B N 1
ATOM 4301 C CA . ASN B 1 248 ? 12.641 -4.398 -9.375 1 97.06 248 ASN B CA 1
ATOM 4302 C C . ASN B 1 248 ? 12.406 -4.707 -10.852 1 97.06 248 ASN B C 1
ATOM 4304 O O . ASN B 1 248 ? 12.648 -5.828 -11.297 1 97.06 248 ASN B O 1
ATOM 4308 N N . PHE B 1 249 ? 11.961 -3.748 -11.562 1 97.88 249 PHE B N 1
ATOM 4309 C CA . PHE B 1 249 ? 11.625 -3.963 -12.961 1 97.88 249 PHE B CA 1
ATOM 4310 C C . PHE B 1 249 ? 12.883 -4.25 -13.781 1 97.88 249 PHE B C 1
ATOM 4312 O O . PHE B 1 249 ? 12.82 -4.926 -14.805 1 97.88 249 PHE B O 1
ATOM 4319 N N . LYS B 1 250 ? 14.039 -3.779 -13.328 1 96.62 250 LYS B N 1
ATOM 4320 C CA . LYS B 1 250 ? 15.297 -4.027 -14.016 1 96.62 250 LYS B CA 1
ATOM 4321 C C . LYS B 1 250 ? 15.609 -5.52 -14.086 1 96.62 250 LYS B C 1
ATOM 4323 O O . LYS B 1 250 ? 16.344 -5.969 -14.961 1 96.62 250 LYS B O 1
ATOM 4328 N N . ALA B 1 251 ? 15.055 -6.25 -13.25 1 97.88 251 ALA B N 1
ATOM 4329 C CA . ALA B 1 251 ? 15.281 -7.691 -13.195 1 97.88 251 ALA B CA 1
ATOM 4330 C C . ALA B 1 251 ? 14.766 -8.367 -14.461 1 97.88 251 ALA B C 1
ATOM 4332 O O . ALA B 1 251 ? 15.195 -9.477 -14.797 1 97.88 251 ALA B O 1
ATOM 4333 N N . THR B 1 252 ? 13.828 -7.734 -15.18 1 97 252 THR B N 1
ATOM 4334 C CA . THR B 1 252 ? 13.211 -8.352 -16.344 1 97 252 THR B CA 1
ATOM 4335 C C . THR B 1 252 ? 14.211 -8.461 -17.5 1 97 252 THR B C 1
ATOM 4337 O O . THR B 1 252 ? 14.008 -9.242 -18.422 1 97 252 THR B O 1
ATOM 4340 N N . THR B 1 253 ? 15.359 -7.684 -17.422 1 95.94 253 THR B N 1
ATOM 4341 C CA . THR B 1 253 ? 16.297 -7.68 -18.547 1 95.94 253 THR B CA 1
ATOM 4342 C C . THR B 1 253 ? 17.672 -8.172 -18.094 1 95.94 253 THR B C 1
ATOM 4344 O O . THR B 1 253 ? 18.516 -8.508 -18.922 1 95.94 253 THR B O 1
ATOM 4347 N N . LEU B 1 254 ? 17.859 -8.234 -16.797 1 97.12 254 LEU B N 1
ATOM 4348 C CA . LEU B 1 254 ? 19.141 -8.711 -16.266 1 97.12 254 LEU B CA 1
ATOM 4349 C C . LEU B 1 254 ? 19.297 -10.211 -16.5 1 97.12 254 LEU B C 1
ATOM 4351 O O . LEU B 1 254 ? 18.328 -10.969 -16.344 1 97.12 254 LEU B O 1
ATOM 4355 N N . LYS B 1 255 ? 20.516 -10.641 -16.875 1 96 255 LYS B N 1
ATOM 4356 C CA . LYS B 1 255 ? 20.828 -12.055 -17.062 1 96 255 LYS B CA 1
ATOM 4357 C C . LYS B 1 255 ? 21.953 -12.5 -16.141 1 96 255 LYS B C 1
ATOM 4359 O O . LYS B 1 255 ? 22.969 -11.812 -16.016 1 96 255 LYS B O 1
ATOM 4364 N N . LEU B 1 256 ? 21.703 -13.555 -15.484 1 98 256 LEU B N 1
ATOM 4365 C CA . LEU B 1 256 ? 22.719 -14.164 -14.641 1 98 256 LEU B CA 1
ATOM 4366 C C . LEU B 1 256 ? 23.422 -15.297 -15.375 1 98 256 LEU B C 1
ATOM 4368 O O . LEU B 1 256 ? 22.828 -15.969 -16.219 1 98 256 LEU B O 1
ATOM 4372 N N . THR B 1 257 ? 24.719 -15.508 -15.055 1 98.31 257 THR B N 1
ATOM 4373 C CA . THR B 1 257 ? 25.438 -16.656 -15.609 1 98.31 257 THR B CA 1
ATOM 4374 C C . THR B 1 257 ? 24.922 -17.953 -14.992 1 98.31 257 THR B C 1
ATOM 4376 O O . THR B 1 257 ? 24.328 -17.953 -13.914 1 98.31 257 THR B O 1
ATOM 4379 N N . ASP B 1 258 ? 25.234 -18.984 -15.711 1 98 258 ASP B N 1
ATOM 4380 C CA . ASP B 1 258 ? 24.859 -20.297 -15.203 1 98 258 ASP B CA 1
ATOM 4381 C C . ASP B 1 258 ? 25.547 -20.562 -13.859 1 98 258 ASP B C 1
ATOM 4383 O O . ASP B 1 258 ? 24.953 -21.203 -12.984 1 98 258 ASP B O 1
ATOM 4387 N N . GLU B 1 259 ? 26.688 -20.109 -13.75 1 98.38 259 GLU B N 1
ATOM 4388 C CA . GLU B 1 259 ? 27.438 -20.297 -12.508 1 98.38 259 GLU B CA 1
ATOM 4389 C C . GLU B 1 259 ? 26.766 -19.578 -11.344 1 98.38 259 GLU B C 1
ATOM 4391 O O . GLU B 1 259 ? 26.609 -20.156 -10.258 1 98.38 259 GLU B O 1
ATOM 4396 N N . ASP B 1 260 ? 26.328 -18.375 -11.555 1 98.62 260 ASP B N 1
ATOM 4397 C CA . ASP B 1 260 ? 25.688 -17.609 -10.492 1 98.62 260 ASP B CA 1
ATOM 4398 C C . ASP B 1 260 ? 24.312 -18.188 -10.156 1 98.62 260 ASP B C 1
ATOM 4400 O O . ASP B 1 260 ? 23.906 -18.219 -8.992 1 98.62 260 ASP B O 1
ATOM 4404 N N . MET B 1 261 ? 23.656 -18.672 -11.195 1 98.44 261 MET B N 1
ATOM 4405 C CA . MET B 1 261 ? 22.391 -19.359 -10.969 1 98.44 261 MET B CA 1
ATOM 4406 C C . MET B 1 261 ? 22.578 -20.562 -10.055 1 98.44 261 MET B C 1
ATOM 4408 O O . MET B 1 261 ? 21.812 -20.766 -9.109 1 98.44 261 MET B O 1
ATOM 4412 N N . ALA B 1 262 ? 23.609 -21.281 -10.312 1 98.38 262 ALA B N 1
ATOM 4413 C CA . ALA B 1 262 ? 23.891 -22.5 -9.562 1 98.38 262 ALA B CA 1
ATOM 4414 C C . ALA B 1 262 ? 24.219 -22.188 -8.109 1 98.38 262 ALA B C 1
ATOM 4416 O O . ALA B 1 262 ? 23.844 -22.922 -7.195 1 98.38 262 ALA B O 1
ATOM 4417 N N . LYS B 1 263 ? 24.953 -21.125 -7.898 1 98.56 263 LYS B N 1
ATOM 4418 C CA . LYS B 1 263 ? 25.281 -20.703 -6.539 1 98.56 263 LYS B CA 1
ATOM 4419 C C . LYS B 1 263 ? 24.031 -20.391 -5.738 1 98.56 263 LYS B C 1
ATOM 4421 O O . LYS B 1 263 ? 23.938 -20.75 -4.559 1 98.56 263 LYS B O 1
ATOM 4426 N N . ILE B 1 264 ? 23.047 -19.781 -6.391 1 98.69 264 ILE B N 1
ATOM 4427 C CA . ILE B 1 264 ? 21.812 -19.438 -5.703 1 98.69 264 ILE B CA 1
ATOM 4428 C C . ILE B 1 264 ? 21 -20.703 -5.449 1 98.69 264 ILE B C 1
ATOM 4430 O O . ILE B 1 264 ? 20.406 -20.859 -4.383 1 98.69 264 ILE B O 1
ATOM 4434 N N . ASP B 1 265 ? 21.031 -21.625 -6.391 1 98.19 265 ASP B N 1
ATOM 4435 C CA . ASP B 1 265 ? 20.312 -22.891 -6.242 1 98.19 265 ASP B CA 1
ATOM 4436 C C . ASP B 1 265 ? 20.797 -23.656 -5.012 1 98.19 265 ASP B C 1
ATOM 4438 O O . ASP B 1 265 ? 20.031 -24.438 -4.426 1 98.19 265 ASP B O 1
ATOM 4442 N N . GLU B 1 266 ? 22.016 -23.391 -4.562 1 98.19 266 GLU B N 1
ATOM 4443 C CA . GLU B 1 266 ? 22.609 -24.125 -3.451 1 98.19 266 GLU B CA 1
ATOM 4444 C C . GLU B 1 266 ? 22.219 -23.516 -2.111 1 98.19 266 GLU B C 1
ATOM 4446 O O . GLU B 1 266 ? 22.5 -24.078 -1.055 1 98.19 266 GLU B O 1
ATOM 4451 N N . LEU B 1 267 ? 21.438 -22.453 -2.146 1 98.38 267 LEU B N 1
ATOM 4452 C CA . LEU B 1 267 ? 21.125 -21.734 -0.917 1 98.38 267 LEU B CA 1
ATOM 4453 C C . LEU B 1 267 ? 19.859 -22.281 -0.279 1 98.38 267 LEU B C 1
ATOM 4455 O O . LEU B 1 267 ? 19.391 -21.766 0.746 1 98.38 267 LEU B O 1
ATOM 4459 N N . ASP B 1 268 ? 19.281 -23.328 -0.841 1 98.19 268 ASP B N 1
ATOM 4460 C CA . ASP B 1 268 ? 18.016 -23.875 -0.336 1 98.19 268 ASP B CA 1
ATOM 4461 C C . ASP B 1 268 ? 18.188 -24.391 1.093 1 98.19 268 ASP B C 1
ATOM 4463 O O . ASP B 1 268 ? 19 -25.266 1.351 1 98.19 268 ASP B O 1
ATOM 4467 N N . LEU B 1 269 ? 17.422 -23.781 1.992 1 97.62 269 LEU B N 1
ATOM 4468 C CA . LEU B 1 269 ? 17.375 -24.219 3.381 1 97.62 269 LEU B CA 1
ATOM 4469 C C . LEU B 1 269 ? 16.062 -24.953 3.674 1 97.62 269 LEU B C 1
ATOM 4471 O O . LEU B 1 269 ? 15.852 -25.438 4.781 1 97.62 269 LEU B O 1
ATOM 4475 N N . ASN B 1 270 ? 15.211 -25 2.729 1 97.06 270 ASN B N 1
ATOM 4476 C CA . ASN B 1 270 ? 13.867 -25.547 2.873 1 97.06 270 ASN B CA 1
ATOM 4477 C C . ASN B 1 270 ? 13.117 -24.922 4.043 1 97.06 270 ASN B C 1
ATOM 4479 O O . ASN B 1 270 ? 12.492 -25.609 4.836 1 97.06 270 ASN B O 1
ATOM 4483 N N . THR B 1 271 ? 13.25 -23.594 4.156 1 96.31 271 THR B N 1
ATOM 4484 C CA . THR B 1 271 ? 12.688 -22.859 5.285 1 96.31 271 THR B CA 1
ATOM 4485 C C . THR B 1 271 ? 11.734 -21.766 4.809 1 96.31 271 THR B C 1
ATOM 4487 O O . THR B 1 271 ? 12.148 -20.828 4.129 1 96.31 271 THR B O 1
ATOM 4490 N N . PRO B 1 272 ? 10.445 -21.922 5.168 1 96.5 272 PRO B N 1
ATOM 4491 C CA . PRO B 1 272 ? 9.516 -20.828 4.875 1 96.5 272 PRO B CA 1
ATOM 4492 C C . PRO B 1 272 ? 9.703 -19.625 5.805 1 96.5 272 PRO B C 1
ATOM 4494 O O . PRO B 1 272 ? 10.156 -19.781 6.941 1 96.5 272 PRO B O 1
ATOM 4497 N N . TYR B 1 273 ? 9.422 -18.438 5.328 1 94.5 273 TYR B N 1
ATOM 4498 C CA . TYR B 1 273 ? 9.562 -17.234 6.137 1 94.5 273 TYR B CA 1
ATOM 4499 C C . TYR B 1 273 ? 8.211 -16.562 6.355 1 94.5 273 TYR B C 1
ATOM 4501 O O . TYR B 1 273 ? 8.117 -15.57 7.078 1 94.5 273 TYR B O 1
ATOM 4509 N N . VAL B 1 274 ? 7.121 -17.094 5.707 1 91.5 274 VAL B N 1
ATOM 4510 C CA . VAL B 1 274 ? 5.785 -16.547 5.898 1 91.5 274 VAL B CA 1
ATOM 4511 C C . VAL B 1 274 ? 4.863 -17.594 6.496 1 91.5 274 VAL B C 1
ATOM 4513 O O . VAL B 1 274 ? 5.242 -18.766 6.621 1 91.5 274 VAL B O 1
ATOM 4516 N N . GLU B 1 275 ? 3.686 -17.266 6.891 1 85.62 275 GLU B N 1
ATOM 4517 C CA . GLU B 1 275 ? 2.816 -18.125 7.699 1 85.62 275 GLU B CA 1
ATOM 4518 C C . GLU B 1 275 ? 1.945 -19.016 6.816 1 85.62 275 GLU B C 1
ATOM 4520 O O . GLU B 1 275 ? 1.277 -19.922 7.312 1 85.62 275 GLU B O 1
ATOM 4525 N N . ASP B 1 276 ? 1.953 -18.859 5.602 1 86.56 276 ASP B N 1
ATOM 4526 C CA . ASP B 1 276 ? 1.151 -19.672 4.699 1 86.56 276 ASP B CA 1
ATOM 4527 C C . ASP B 1 276 ? 1.736 -21.078 4.57 1 86.56 276 ASP B C 1
ATOM 4529 O O . ASP B 1 276 ? 2.75 -21.281 3.895 1 86.56 276 ASP B O 1
ATOM 4533 N N . ARG B 1 277 ? 1.024 -22.062 5.199 1 91.12 277 ARG B N 1
ATOM 4534 C CA . ARG B 1 277 ? 1.521 -23.422 5.258 1 91.12 277 ARG B CA 1
ATOM 4535 C C . ARG B 1 277 ? 0.567 -24.391 4.551 1 91.12 277 ARG B C 1
ATOM 4537 O O . ARG B 1 277 ? -0.01 -25.266 5.18 1 91.12 277 ARG B O 1
ATOM 4544 N N . GLY B 1 278 ? 0.491 -24.219 3.309 1 92.62 278 GLY B N 1
ATOM 4545 C CA . GLY B 1 278 ? -0.389 -25.062 2.518 1 92.62 278 GLY B CA 1
ATOM 4546 C C . GLY B 1 278 ? -0.114 -26.547 2.695 1 92.62 278 GLY B C 1
ATOM 4547 O O . GLY B 1 278 ? -1.022 -27.375 2.576 1 92.62 278 GLY B O 1
ATOM 4548 N N . TRP B 1 279 ? 1.105 -26.922 3.043 1 93.25 279 TRP B N 1
ATOM 4549 C CA . TRP B 1 279 ? 1.513 -28.312 3.176 1 93.25 279 TRP B CA 1
ATOM 4550 C C . TRP B 1 279 ? 0.938 -28.938 4.449 1 93.25 279 TRP B C 1
ATOM 4552 O O . TRP B 1 279 ? 0.972 -30.156 4.625 1 93.25 279 TRP B O 1
ATOM 4562 N N . GLU B 1 280 ? 0.355 -28.094 5.262 1 92.81 280 GLU B N 1
ATOM 4563 C CA . GLU B 1 280 ? -0.262 -28.609 6.48 1 92.81 280 GLU B CA 1
ATOM 4564 C C . GLU B 1 280 ? -1.741 -28.922 6.266 1 92.81 280 GLU B C 1
ATOM 4566 O O . GLU B 1 280 ? -2.379 -29.547 7.109 1 92.81 280 GLU B O 1
ATOM 4571 N N . VAL B 1 281 ? -2.27 -28.5 5.098 1 95.62 281 VAL B N 1
ATOM 4572 C CA . VAL B 1 281 ? -3.709 -28.594 4.871 1 95.62 281 VAL B CA 1
ATOM 4573 C C . VAL B 1 281 ? -4.059 -29.953 4.262 1 95.62 281 VAL B C 1
ATOM 4575 O O . VAL B 1 281 ? -3.434 -30.375 3.289 1 95.62 281 VAL B O 1
ATOM 4578 N N . VAL B 1 282 ? -5.016 -30.578 4.828 1 93.5 282 VAL B N 1
ATOM 4579 C CA . VAL B 1 282 ? -5.48 -31.859 4.281 1 93.5 282 VAL B CA 1
ATOM 4580 C C . VAL B 1 282 ? -6.598 -31.609 3.273 1 93.5 282 VAL B C 1
ATOM 4582 O O . VAL B 1 282 ? -7.336 -30.625 3.385 1 93.5 282 VAL B O 1
#